Protein AF-A0A8J2HG05-F1 (afdb_monomer)

Nearest PDB structures (foldseek):
  7sp4-assembly1_h  TM=2.781E-01  e=3.893E+00  Lederbergvirus Sf6

Solvent-accessible surface area (backbone atoms only — not comparable to full-atom values): 26947 Å² total; per-residue (Å²): 142,79,75,76,65,61,62,59,55,57,59,57,62,65,61,73,56,54,63,60,55,50,51,54,51,49,50,53,50,50,52,50,51,52,38,70,74,32,74,64,34,55,54,50,51,52,52,55,51,55,64,66,70,71,74,78,82,80,88,76,83,82,82,81,84,86,89,83,84,91,80,93,78,89,79,86,78,91,82,80,91,77,90,79,88,80,80,94,82,78,89,82,87,91,81,91,81,86,80,84,77,85,79,79,86,76,89,75,86,86,76,88,78,90,76,89,77,77,84,75,87,78,85,75,88,74,85,78,74,80,76,77,75,78,77,74,80,76,89,71,78,82,82,81,77,82,86,82,85,80,89,76,92,78,94,76,83,93,84,66,68,73,64,56,61,54,54,54,58,50,54,55,50,51,55,51,52,51,52,52,50,52,54,51,52,53,51,49,53,53,49,55,52,52,52,51,53,50,52,52,53,52,49,53,51,50,52,53,52,49,52,53,48,52,61,71,66,48,92,68,92,62,98,74,77,50,76,68,62,74,72,46,79,74,58,61,70,42,68,44,83,90,77,44,27,27,29,26,29,81,91,39,72,41,55,36,65,63,51,51,51,21,57,72,70,29,90,43,73,54,47,27,49,35,40,47,50,41,71,76,58,33,70,67,50,41,68,59,35,30,81,79,33,66,56,50,87,89,76,68,49,84,56,32,53,49,49,65,61,60,60,52,50,14,55,37,46,34,46,44,49,46,38,42,71,78,64,65,45,63,70,68,65,36,54,60,57,37,69,45,46,64,58,30,46,46,49,43,34,53,59,68,66,47,74,80,77,71,74,70,75,75,70,78,77,70,76,80,77,88,72,80,89,81,89,88,77,90,85,87,81,89,81,80,89,86,89,78,90,81,89,82,86,79,88,82,81,87,82,88,79,90,80,91,80,137

Organism: Cotesia congregata (NCBI:txid51543)

Structure (mmCIF, N/CA/C/O backbone):
data_AF-A0A8J2HG05-F1
#
_entry.id   AF-A0A8J2HG05-F1
#
loop_
_atom_site.group_PDB
_atom_site.id
_atom_site.type_symbol
_atom_site.label_atom_id
_atom_site.label_alt_id
_atom_site.label_comp_id
_atom_site.label_asym_id
_atom_site.label_entity_id
_atom_site.label_seq_id
_atom_site.pdbx_PDB_ins_code
_atom_site.Cartn_x
_atom_site.Cartn_y
_atom_site.Cartn_z
_atom_site.occupancy
_atom_site.B_iso_or_equiv
_atom_site.auth_seq_id
_atom_site.auth_comp_id
_atom_site.auth_asym_id
_atom_site.auth_atom_id
_atom_site.pdbx_PDB_model_num
ATOM 1 N N . MET A 1 1 ? 34.719 -52.451 5.141 1.00 50.25 1 MET A N 1
ATOM 2 C CA . MET A 1 1 ? 33.741 -52.666 6.237 1.00 50.25 1 MET A CA 1
ATOM 3 C C . MET A 1 1 ? 33.839 -51.622 7.372 1.00 50.25 1 MET A C 1
ATOM 5 O O . MET A 1 1 ? 33.727 -51.983 8.534 1.00 50.25 1 MET A O 1
ATOM 9 N N . LYS A 1 2 ? 34.011 -50.315 7.087 1.00 50.97 2 LYS A N 1
ATOM 10 C CA . LYS A 1 2 ? 34.062 -49.255 8.129 1.00 50.97 2 LYS A CA 1
ATOM 11 C C . LYS A 1 2 ? 32.964 -48.176 8.009 1.00 50.97 2 LYS A C 1
ATOM 13 O O . LYS A 1 2 ? 32.917 -47.289 8.848 1.00 50.97 2 LYS A O 1
ATOM 18 N N . SER A 1 3 ? 32.045 -48.258 7.036 1.00 48.53 3 SER A N 1
ATOM 19 C CA . SER A 1 3 ? 31.011 -47.219 6.821 1.00 48.53 3 SER A CA 1
ATOM 20 C C . SER A 1 3 ? 29.621 -47.535 7.395 1.00 48.53 3 SER A C 1
ATOM 22 O O . SER A 1 3 ? 28.729 -46.696 7.316 1.00 48.53 3 SER A O 1
ATOM 24 N N . LEU A 1 4 ? 29.421 -48.701 8.021 1.00 49.22 4 LEU A N 1
ATOM 25 C CA . LEU A 1 4 ? 28.142 -49.050 8.662 1.00 49.22 4 LEU A CA 1
ATOM 26 C C . LEU A 1 4 ? 27.980 -48.454 10.074 1.00 49.22 4 LEU A C 1
ATOM 28 O O . LEU A 1 4 ? 26.868 -48.400 10.586 1.00 49.22 4 LEU A O 1
ATOM 32 N N . ASN A 1 5 ? 29.053 -47.927 10.676 1.00 53.19 5 ASN A N 1
ATOM 33 C CA . ASN A 1 5 ? 29.023 -47.413 12.053 1.00 53.19 5 ASN A CA 1
ATOM 34 C C . ASN A 1 5 ? 28.580 -45.937 12.178 1.00 53.19 5 ASN A C 1
ATOM 36 O O . ASN A 1 5 ? 28.258 -45.483 13.272 1.00 53.19 5 ASN A O 1
ATOM 40 N N . ALA A 1 6 ? 28.518 -45.181 11.073 1.00 51.84 6 ALA A N 1
ATOM 41 C CA . ALA A 1 6 ? 28.095 -43.774 11.097 1.00 51.84 6 ALA A CA 1
ATOM 42 C C . ALA A 1 6 ? 26.562 -43.608 11.098 1.00 51.84 6 ALA A C 1
ATOM 44 O O . ALA A 1 6 ? 26.035 -42.716 11.759 1.00 51.84 6 ALA A O 1
ATOM 45 N N . ARG A 1 7 ? 25.827 -44.511 10.431 1.00 48.97 7 ARG A N 1
ATOM 46 C CA . ARG A 1 7 ? 24.352 -44.489 10.414 1.00 48.97 7 ARG A CA 1
ATOM 47 C C . ARG A 1 7 ? 23.736 -44.830 11.773 1.00 48.97 7 ARG A C 1
ATOM 49 O O . ARG A 1 7 ? 22.695 -44.277 12.109 1.00 48.97 7 ARG A O 1
ATOM 56 N N . SER A 1 8 ? 24.390 -45.680 12.568 1.00 51.81 8 SER A N 1
ATOM 57 C CA . SER A 1 8 ? 23.873 -46.065 13.888 1.00 51.81 8 SER A CA 1
ATOM 58 C C . SER A 1 8 ? 23.964 -44.923 14.908 1.00 51.81 8 SER A C 1
ATOM 60 O O . SER A 1 8 ? 23.037 -44.732 15.689 1.00 51.81 8 SER A O 1
ATOM 62 N N . ARG A 1 9 ? 25.014 -44.088 14.838 1.00 54.22 9 ARG A N 1
ATOM 63 C CA . ARG A 1 9 ? 25.174 -42.931 15.739 1.00 54.22 9 ARG A CA 1
ATOM 64 C C . ARG A 1 9 ? 24.211 -41.782 15.434 1.00 54.22 9 ARG A C 1
ATOM 66 O O . ARG A 1 9 ? 23.803 -41.088 16.357 1.00 54.22 9 ARG A O 1
ATOM 73 N N . PHE A 1 10 ? 23.799 -41.617 14.174 1.00 51.44 10 PHE A N 1
ATOM 74 C CA . PHE A 1 10 ? 22.824 -40.592 13.779 1.00 51.44 10 PHE A CA 1
ATOM 75 C C . PHE A 1 10 ? 21.395 -40.915 14.257 1.00 51.44 10 PHE A C 1
ATOM 77 O O . PHE A 1 10 ? 20.622 -40.019 14.587 1.00 51.44 10 PHE A O 1
ATOM 84 N N . ILE A 1 11 ? 21.043 -42.203 14.363 1.00 53.81 11 ILE A N 1
ATOM 85 C CA . ILE A 1 11 ? 19.736 -42.622 14.895 1.00 53.81 11 ILE A CA 1
ATOM 86 C C . ILE A 1 11 ? 19.675 -42.466 16.426 1.00 53.81 11 ILE A C 1
ATOM 88 O O . ILE A 1 11 ? 18.607 -42.175 16.967 1.00 53.81 11 ILE A O 1
ATOM 92 N N . GLU A 1 12 ? 20.802 -42.576 17.136 1.00 52.28 12 GLU A N 1
ATOM 93 C CA . GLU A 1 12 ? 20.850 -42.326 18.585 1.00 52.28 12 GLU A CA 1
ATOM 94 C C . GLU A 1 12 ? 20.752 -40.841 18.952 1.00 52.28 12 GLU A C 1
ATOM 96 O O . GLU A 1 12 ? 20.133 -40.515 19.964 1.00 52.28 12 GLU A O 1
ATOM 101 N N . THR A 1 13 ? 21.239 -39.922 18.111 1.00 53.62 13 THR A N 1
ATOM 102 C CA . THR A 1 13 ? 21.110 -38.474 18.374 1.00 53.62 13 THR A CA 1
ATOM 103 C C . THR A 1 13 ? 19.667 -37.978 18.222 1.00 53.62 13 THR A C 1
ATOM 105 O O . THR A 1 13 ? 19.241 -37.084 18.948 1.00 53.62 13 THR A O 1
ATOM 108 N N . LEU A 1 14 ? 18.857 -38.622 17.372 1.00 50.34 14 LEU A N 1
ATOM 109 C CA . LEU A 1 14 ? 17.430 -38.305 17.206 1.00 50.34 14 LEU A CA 1
ATOM 110 C C . LEU A 1 14 ? 16.527 -38.838 18.336 1.00 50.34 14 LEU A C 1
ATOM 112 O O . LEU A 1 14 ? 15.345 -38.492 18.391 1.00 50.34 14 LEU A O 1
ATOM 116 N N . ARG A 1 15 ? 17.049 -39.653 19.267 1.00 51.16 15 ARG A N 1
ATOM 117 C CA . ARG A 1 15 ? 16.309 -40.055 20.481 1.00 51.16 15 ARG A CA 1
ATOM 118 C C . ARG A 1 15 ? 16.350 -39.002 21.595 1.00 51.16 15 ARG A C 1
ATOM 120 O O . ARG A 1 15 ? 15.537 -39.092 22.511 1.00 51.16 15 ARG A O 1
ATOM 127 N N . GLY A 1 16 ? 17.224 -37.996 21.506 1.00 50.44 16 GLY A N 1
ATOM 128 C CA . GLY A 1 16 ? 17.340 -36.924 22.504 1.00 50.44 16 GLY A CA 1
ATOM 129 C C . GLY A 1 16 ? 16.162 -35.941 22.536 1.00 50.44 16 GLY A C 1
ATOM 130 O O . GLY A 1 16 ? 15.918 -35.322 23.565 1.00 50.44 16 GLY A O 1
ATOM 131 N N . ASP A 1 17 ? 15.372 -35.861 21.460 1.00 53.22 17 ASP A N 1
ATOM 132 C CA . ASP A 1 17 ? 14.309 -34.852 21.279 1.00 53.22 17 ASP A CA 1
ATOM 133 C C . ASP A 1 17 ? 12.892 -35.327 21.676 1.00 53.22 17 ASP A C 1
ATOM 135 O O . ASP A 1 17 ? 11.854 -34.741 21.340 1.00 53.22 17 ASP A O 1
ATOM 139 N N . LEU A 1 18 ? 12.827 -36.419 22.443 1.00 55.72 18 LEU A N 1
ATOM 140 C CA . LEU A 1 18 ? 11.597 -36.929 23.054 1.00 55.72 18 LEU A CA 1
ATOM 141 C C . LEU A 1 18 ? 10.839 -35.916 23.946 1.00 55.72 18 LEU A C 1
ATOM 143 O O . LEU A 1 18 ? 9.604 -36.013 23.975 1.00 55.72 18 LEU A O 1
ATOM 147 N N . PRO A 1 19 ? 11.479 -34.957 24.655 1.00 68.56 19 PRO A N 1
ATOM 148 C CA . PRO A 1 19 ? 10.756 -33.996 25.487 1.00 68.56 19 PRO A CA 1
ATOM 149 C C . PRO A 1 19 ? 9.859 -33.078 24.656 1.00 68.56 19 PRO A C 1
ATOM 151 O O . PRO A 1 19 ? 8.671 -32.960 24.953 1.00 68.56 19 PRO A O 1
ATOM 154 N N . LEU A 1 20 ? 10.382 -32.505 23.567 1.00 62.34 20 LEU A N 1
ATOM 155 C CA . LEU A 1 20 ? 9.640 -31.567 22.724 1.00 62.34 20 LEU A CA 1
ATOM 156 C C . LEU A 1 20 ? 8.490 -32.255 21.993 1.00 62.34 20 LEU A C 1
ATOM 158 O O . LEU A 1 20 ? 7.371 -31.748 22.007 1.00 62.34 20 LEU A O 1
ATOM 162 N N . ARG A 1 21 ? 8.699 -33.467 21.456 1.00 68.38 21 ARG A N 1
ATOM 163 C CA . ARG A 1 21 ? 7.596 -34.248 20.868 1.00 68.38 21 ARG A CA 1
ATOM 164 C C . ARG A 1 21 ? 6.508 -34.576 21.888 1.00 68.38 21 ARG A C 1
ATOM 166 O O . ARG A 1 21 ? 5.332 -34.483 21.546 1.00 68.38 21 ARG A O 1
ATOM 173 N N . ARG A 1 22 ? 6.860 -34.930 23.133 1.00 71.75 22 ARG A N 1
ATOM 174 C CA . ARG A 1 22 ? 5.867 -35.171 24.198 1.00 71.75 22 ARG A CA 1
ATOM 175 C C . ARG A 1 22 ? 5.126 -33.901 24.596 1.00 71.75 22 ARG A C 1
ATOM 177 O O . ARG A 1 22 ? 3.917 -33.978 24.797 1.00 71.75 22 ARG A O 1
ATOM 184 N N . ILE A 1 23 ? 5.814 -32.764 24.689 1.00 73.19 23 ILE A N 1
ATOM 185 C CA . ILE A 1 23 ? 5.193 -31.466 24.981 1.00 73.19 23 ILE A CA 1
ATOM 186 C C . ILE A 1 23 ? 4.210 -31.107 23.864 1.00 73.19 23 ILE A C 1
ATOM 188 O O . ILE A 1 23 ? 3.056 -30.812 24.151 1.00 73.19 23 ILE A O 1
ATOM 192 N N . LEU A 1 24 ? 4.610 -31.257 22.600 1.00 72.25 24 LEU A N 1
ATOM 193 C CA . LEU A 1 24 ? 3.786 -30.936 21.432 1.00 72.25 24 LEU A CA 1
ATOM 194 C C . LEU A 1 24 ? 2.584 -31.887 21.276 1.00 72.25 24 LEU A C 1
ATOM 196 O O . LEU A 1 24 ? 1.492 -31.472 20.894 1.00 72.25 24 LEU A O 1
ATOM 200 N N . LEU A 1 25 ? 2.743 -33.168 21.630 1.00 78.00 25 LEU A N 1
ATOM 201 C CA . LEU A 1 25 ? 1.631 -34.121 21.714 1.00 78.00 25 LEU A CA 1
ATOM 202 C C . LEU A 1 25 ? 0.674 -33.786 22.865 1.00 78.00 25 LEU A C 1
ATOM 204 O O . LEU A 1 25 ? -0.539 -33.846 22.667 1.00 78.00 25 LEU A O 1
ATOM 208 N N . ARG A 1 26 ? 1.186 -33.402 24.042 1.00 79.44 26 ARG A N 1
ATOM 209 C CA . ARG A 1 26 ? 0.356 -32.997 25.188 1.00 79.44 26 ARG A CA 1
ATOM 210 C C . ARG A 1 26 ? -0.424 -31.720 24.895 1.00 79.44 26 ARG A C 1
ATOM 212 O O . ARG A 1 26 ? -1.632 -31.717 25.104 1.00 79.44 26 ARG A O 1
ATOM 219 N N . THR A 1 27 ? 0.212 -30.689 24.341 1.00 79.44 27 THR A N 1
ATOM 220 C CA . THR A 1 27 ? -0.476 -29.444 23.965 1.00 79.44 27 THR A CA 1
ATOM 221 C C . THR A 1 27 ? -1.529 -29.701 22.893 1.00 79.44 27 THR A C 1
ATOM 223 O O . THR A 1 27 ? -2.655 -29.232 23.019 1.00 79.44 27 THR A O 1
ATOM 226 N N . LYS A 1 28 ? -1.239 -30.542 21.892 1.00 81.81 28 LYS A N 1
ATOM 227 C CA . LYS A 1 28 ? -2.219 -30.924 20.862 1.00 81.81 28 LYS A CA 1
ATOM 228 C C . LYS A 1 28 ? -3.413 -31.700 21.429 1.00 81.81 28 LYS A C 1
ATOM 230 O O . LYS A 1 28 ? -4.531 -31.518 20.947 1.00 81.81 28 LYS A O 1
ATOM 235 N N . ILE A 1 29 ? -3.202 -32.563 22.427 1.00 85.94 29 ILE A N 1
ATOM 236 C CA . ILE A 1 29 ? -4.284 -33.283 23.118 1.00 85.94 29 ILE A CA 1
ATOM 237 C C . ILE A 1 29 ? -5.129 -32.313 23.947 1.00 85.94 29 ILE A C 1
ATOM 239 O O . ILE A 1 29 ? -6.356 -32.380 23.880 1.00 85.94 29 ILE A O 1
ATOM 243 N N . GLU A 1 30 ? -4.501 -31.396 24.678 1.00 79.00 30 GLU A N 1
ATOM 244 C CA . GLU A 1 30 ? -5.212 -30.472 25.562 1.00 79.00 30 GLU A CA 1
ATOM 245 C C . GLU A 1 30 ? -6.001 -29.424 24.767 1.00 79.00 30 GLU A C 1
ATOM 247 O O . GLU A 1 30 ? -7.184 -29.224 25.025 1.00 79.00 30 GLU A O 1
ATOM 252 N N . VAL A 1 31 ? -5.423 -28.880 23.690 1.00 74.75 31 VAL A N 1
ATOM 253 C CA . VAL A 1 31 ? -6.135 -28.008 22.741 1.00 74.75 31 VAL A CA 1
ATOM 254 C C . VAL A 1 31 ? -7.318 -28.742 22.105 1.00 74.75 31 VAL A C 1
ATOM 256 O O . VAL A 1 31 ? -8.409 -28.183 22.010 1.00 74.75 31 VAL A O 1
ATOM 259 N N . LYS A 1 32 ? -7.161 -30.023 21.733 1.00 77.56 32 LYS A N 1
ATOM 260 C CA . LYS A 1 32 ? -8.282 -30.836 21.233 1.00 77.56 32 LYS A CA 1
ATOM 261 C C . LYS A 1 32 ? -9.376 -31.048 22.280 1.00 77.56 32 LYS A C 1
ATOM 263 O O . LYS A 1 32 ? -10.543 -31.052 21.902 1.00 77.56 32 LYS A O 1
ATOM 268 N N . LYS A 1 33 ? -9.040 -31.234 23.561 1.00 81.50 33 LYS A N 1
ATOM 269 C CA . LYS A 1 33 ? -10.037 -31.353 24.640 1.00 81.50 33 LYS A CA 1
ATOM 270 C C . LYS A 1 33 ? -10.783 -30.041 24.861 1.00 81.50 33 LYS A C 1
ATOM 272 O O . LYS A 1 33 ? -12.009 -30.059 24.919 1.00 81.50 33 LYS A O 1
ATOM 277 N N . VAL A 1 34 ? -10.064 -28.919 24.918 1.00 73.31 34 VAL A N 1
ATOM 278 C CA . VAL A 1 34 ? -10.656 -27.583 25.086 1.00 73.31 34 VAL A CA 1
ATOM 279 C C . VAL A 1 34 ? -11.582 -27.260 23.914 1.00 73.31 34 VAL A C 1
ATOM 281 O O . VAL A 1 34 ? -12.729 -26.881 24.130 1.00 73.31 34 VAL A O 1
ATOM 284 N N . LEU A 1 35 ? -11.153 -27.520 22.676 1.00 68.12 35 LEU A N 1
ATOM 285 C CA . LEU A 1 35 ? -11.999 -27.351 21.490 1.00 68.12 35 LEU A CA 1
ATOM 286 C C . LEU A 1 35 ? -13.202 -28.300 21.473 1.00 68.12 35 LEU A C 1
ATOM 288 O O . LEU A 1 35 ? -14.251 -27.934 20.962 1.00 68.12 35 LEU A O 1
ATOM 292 N N . LYS A 1 36 ? -13.087 -29.518 22.013 1.00 78.81 36 LYS A N 1
ATOM 293 C CA . LYS A 1 36 ? -14.206 -30.473 22.033 1.00 78.81 36 LYS A CA 1
ATOM 294 C C . LYS A 1 36 ? -15.293 -30.090 23.044 1.00 78.81 36 LYS A C 1
ATOM 296 O O . LYS A 1 36 ? -16.444 -30.446 22.820 1.00 78.81 36 LYS A O 1
ATOM 301 N N . ASN A 1 37 ? -14.933 -29.365 24.103 1.00 73.69 37 ASN A N 1
ATOM 302 C CA . ASN A 1 37 ? -15.852 -28.969 25.175 1.00 73.69 37 ASN A CA 1
ATOM 303 C C . ASN A 1 37 ? -16.299 -27.498 25.084 1.00 73.69 37 ASN A C 1
ATOM 305 O O . ASN A 1 37 ? -17.198 -27.082 25.808 1.00 73.69 37 ASN A O 1
ATOM 309 N N . SER A 1 38 ? -15.668 -26.706 24.219 1.00 78.06 38 SER A N 1
ATOM 310 C CA . SER A 1 38 ? -15.991 -25.298 24.013 1.00 78.06 38 SER A CA 1
ATOM 311 C C . SER A 1 38 ? -17.103 -25.133 22.976 1.00 78.06 38 SER A C 1
ATOM 313 O O . SER A 1 38 ? -17.042 -25.699 21.882 1.00 78.06 38 SER A O 1
ATOM 315 N N . THR A 1 39 ? -18.079 -24.272 23.272 1.00 79.69 39 THR A N 1
ATOM 316 C CA . THR A 1 39 ? -19.086 -23.800 22.303 1.00 79.69 39 THR A C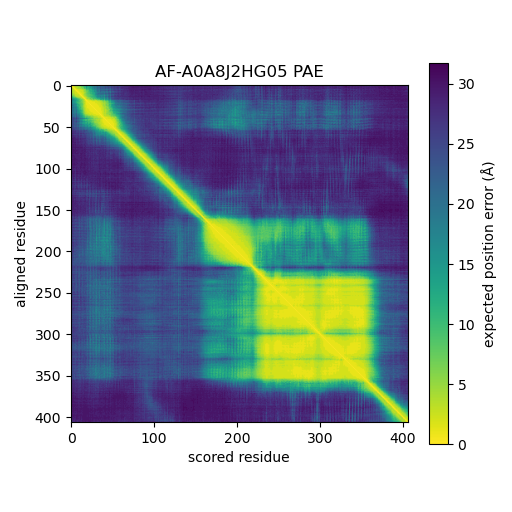A 1
ATOM 317 C C . THR A 1 39 ? -18.440 -23.149 21.072 1.00 79.69 39 THR A C 1
ATOM 319 O O . THR A 1 39 ? -19.019 -23.161 19.985 1.00 79.69 39 THR A O 1
ATOM 322 N N . LEU A 1 40 ? -17.206 -22.645 21.207 1.00 70.50 40 LEU A N 1
ATOM 323 C CA . LEU A 1 40 ? -16.382 -22.137 20.110 1.00 70.50 40 LEU A CA 1
ATOM 324 C C . LEU A 1 40 ? -15.980 -23.254 19.133 1.00 70.50 40 LEU A C 1
ATOM 326 O O . LEU A 1 40 ? -15.976 -23.038 17.926 1.00 70.50 40 LEU A O 1
ATOM 330 N N . GLY A 1 41 ? -15.696 -24.462 19.627 1.00 74.31 41 GLY A N 1
ATOM 331 C CA .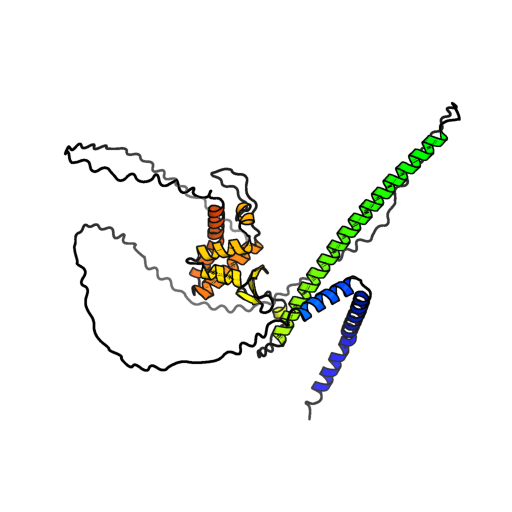 GLY A 1 41 ? -15.324 -25.597 18.782 1.00 74.31 41 GLY A CA 1
ATOM 332 C C . GLY A 1 41 ? -16.483 -26.136 17.946 1.00 74.31 41 GLY A C 1
ATOM 333 O O . GLY A 1 41 ? -16.270 -26.566 16.811 1.00 74.31 41 GLY A O 1
ATOM 334 N N . GLU A 1 42 ? -17.719 -26.055 18.448 1.00 76.56 42 GLU A N 1
ATOM 335 C CA . GLU A 1 42 ? -18.910 -26.346 17.639 1.00 76.56 42 GLU A CA 1
ATOM 336 C C . GLU A 1 42 ? -19.150 -25.288 16.559 1.00 76.56 42 GLU A C 1
ATOM 338 O O . GLU A 1 42 ? -19.465 -25.639 15.419 1.00 76.56 42 GLU A O 1
ATOM 343 N N . LYS A 1 43 ? -18.940 -24.001 16.876 1.00 75.62 43 LYS A N 1
ATOM 344 C CA . LYS A 1 43 ? -19.001 -22.913 15.885 1.00 75.62 43 LYS A CA 1
ATOM 345 C C . LYS A 1 43 ? -17.937 -23.086 14.797 1.00 75.62 43 LYS A C 1
ATOM 347 O O . LYS A 1 43 ? -18.258 -22.971 13.617 1.00 75.62 43 LYS A O 1
ATOM 352 N N . PHE A 1 44 ? -16.712 -23.451 15.178 1.00 71.94 44 PHE A N 1
ATOM 353 C CA . PHE A 1 44 ? -15.607 -23.685 14.246 1.00 71.94 44 PHE A CA 1
ATOM 354 C C . PHE A 1 44 ? -15.854 -24.910 13.351 1.00 71.94 44 PHE A C 1
ATOM 356 O O . PHE A 1 44 ? -15.633 -24.852 12.145 1.00 71.94 44 PHE A O 1
ATOM 363 N N . LYS A 1 45 ? -16.401 -26.007 13.902 1.00 76.00 45 LYS A N 1
ATOM 364 C CA . LYS A 1 45 ? -16.828 -27.175 13.108 1.00 76.00 45 LYS A CA 1
ATOM 365 C C . LYS A 1 45 ? -17.957 -26.848 12.131 1.00 76.00 45 LYS A C 1
ATOM 367 O O . LYS A 1 45 ? -17.927 -27.348 11.012 1.00 76.00 45 LYS A O 1
ATOM 372 N N . LYS A 1 46 ? -18.937 -26.027 12.531 1.00 81.38 46 LYS A N 1
ATOM 373 C CA . LYS A 1 46 ? -20.005 -25.568 11.625 1.00 81.38 46 LYS A CA 1
ATOM 374 C C . LYS A 1 46 ? -19.454 -24.708 10.486 1.00 81.38 46 LYS A C 1
ATOM 376 O O . LYS A 1 46 ? -19.868 -24.912 9.353 1.00 81.38 46 LYS A O 1
ATOM 381 N N . GLN A 1 47 ? -18.500 -23.812 10.758 1.00 74.12 47 GLN A N 1
ATOM 382 C CA . GLN A 1 47 ? -17.838 -23.030 9.705 1.00 74.12 47 GLN A CA 1
ATOM 383 C C . GLN A 1 47 ? -17.012 -23.902 8.750 1.00 74.12 47 GLN A C 1
ATOM 385 O O . GLN A 1 47 ? -17.121 -23.734 7.542 1.00 74.12 47 GLN A O 1
ATOM 390 N N . LEU A 1 48 ? -16.248 -24.872 9.266 1.00 72.31 48 LEU A N 1
ATOM 391 C CA . LEU A 1 48 ? -15.500 -25.822 8.431 1.00 72.31 48 LEU A CA 1
ATOM 392 C C . LEU A 1 48 ? -16.416 -26.674 7.546 1.00 72.31 48 LEU A C 1
ATOM 394 O O . LEU A 1 48 ? -16.094 -26.907 6.389 1.00 72.31 48 LEU A O 1
ATOM 398 N N . LYS A 1 49 ? -17.573 -27.100 8.064 1.00 80.88 49 LYS A N 1
ATOM 399 C CA . LYS A 1 49 ? -18.545 -27.884 7.294 1.00 80.88 49 LYS A CA 1
ATOM 400 C C . LYS A 1 49 ? -19.227 -27.063 6.188 1.00 80.88 49 LYS A C 1
ATOM 402 O O . LYS A 1 49 ? -19.456 -27.586 5.108 1.00 80.88 49 LYS A O 1
ATOM 407 N N . LEU A 1 50 ? -19.475 -25.772 6.427 1.00 77.38 50 LEU A N 1
ATOM 408 C CA . LEU A 1 50 ? -19.994 -24.843 5.411 1.00 77.38 50 LEU A CA 1
ATOM 409 C C . LEU A 1 50 ? -18.994 -24.568 4.276 1.00 77.38 50 LEU A C 1
ATOM 411 O O . LEU A 1 50 ? -19.418 -24.281 3.162 1.00 77.38 50 LEU A O 1
ATOM 415 N N . LEU A 1 51 ? -17.687 -24.658 4.542 1.00 71.44 51 LEU A N 1
ATOM 416 C CA . LEU A 1 51 ? -16.651 -24.519 3.511 1.00 71.44 51 LEU A CA 1
ATOM 417 C C . LEU A 1 51 ? -16.529 -25.769 2.623 1.00 71.44 51 LEU A C 1
ATOM 419 O O . LEU A 1 51 ? -16.187 -25.636 1.454 1.00 71.44 51 LEU A O 1
ATOM 423 N N . ASP A 1 52 ? -16.835 -26.954 3.156 1.00 70.56 52 ASP A N 1
ATOM 424 C CA . ASP A 1 52 ? -16.750 -28.227 2.421 1.00 70.56 52 ASP A CA 1
ATOM 425 C C . ASP A 1 52 ? -17.998 -28.480 1.546 1.00 70.56 52 ASP A C 1
ATOM 427 O O . ASP A 1 52 ? -17.901 -29.017 0.447 1.00 70.56 52 ASP A O 1
ATOM 431 N N . GLU A 1 53 ? -19.181 -28.040 1.995 1.00 72.19 53 GLU A N 1
ATOM 432 C CA . GLU A 1 53 ? -20.453 -28.233 1.271 1.00 72.19 53 GLU A CA 1
ATOM 433 C C . GLU A 1 53 ? -20.724 -27.154 0.199 1.00 72.19 53 GLU A C 1
ATOM 435 O O . GLU A 1 53 ? -21.638 -27.301 -0.605 1.00 72.19 53 GLU A O 1
ATOM 440 N N . GLY A 1 54 ? -19.915 -26.088 0.133 1.00 53.59 54 GLY A N 1
ATOM 441 C CA . GLY A 1 54 ? -20.048 -25.009 -0.858 1.00 53.59 54 GLY A CA 1
ATOM 442 C C . GLY A 1 54 ? -19.316 -25.236 -2.188 1.00 53.59 54 GLY A C 1
ATOM 443 O O . GLY A 1 54 ? -19.306 -24.334 -3.022 1.00 53.59 54 GLY A O 1
ATOM 444 N N . SER A 1 55 ? -18.680 -26.397 -2.392 1.00 51.00 55 SER A N 1
ATOM 445 C CA . SER A 1 55 ? -17.837 -26.670 -3.571 1.00 51.00 55 SER A CA 1
ATOM 446 C C . SER A 1 55 ? -18.409 -27.717 -4.543 1.00 51.00 55 SER A C 1
ATOM 448 O O . SER A 1 55 ? -17.668 -28.233 -5.382 1.00 51.00 55 SER A O 1
ATOM 450 N N . SER A 1 56 ? -19.704 -28.043 -4.470 1.00 53.38 56 SER A N 1
ATOM 451 C CA . SER A 1 56 ? -20.327 -29.001 -5.394 1.00 53.38 56 SER A CA 1
ATOM 452 C C . SER A 1 56 ? -21.601 -28.458 -6.038 1.00 53.38 56 SER A C 1
ATOM 454 O O . SER A 1 56 ? -22.674 -29.001 -5.823 1.00 53.38 56 SER A O 1
ATOM 456 N N . ASP A 1 57 ? -21.492 -27.414 -6.855 1.00 45.44 57 ASP A N 1
ATOM 457 C CA . ASP A 1 57 ? -22.554 -27.072 -7.804 1.00 45.44 57 ASP A CA 1
ATOM 458 C C . ASP A 1 57 ? -21.939 -26.575 -9.114 1.00 45.44 57 ASP A C 1
ATOM 460 O O . ASP A 1 57 ? -21.222 -25.574 -9.138 1.00 45.44 57 ASP A O 1
ATOM 464 N N . GLY A 1 58 ? -22.232 -27.283 -10.211 1.00 48.34 58 GLY A N 1
ATOM 465 C CA . GLY A 1 58 ? -22.097 -26.727 -11.558 1.00 48.34 58 GLY A CA 1
ATOM 466 C C . GLY A 1 58 ? -21.329 -27.534 -12.605 1.00 48.34 58 GLY A C 1
ATOM 467 O O . GLY A 1 58 ? -20.691 -26.915 -13.451 1.00 48.34 58 GLY A O 1
ATOM 468 N N . ASN A 1 59 ? -21.403 -28.871 -12.624 1.00 41.75 59 ASN A N 1
ATOM 469 C CA . ASN A 1 59 ? -21.156 -29.595 -13.878 1.00 41.75 59 ASN A CA 1
ATOM 470 C C . ASN A 1 59 ? -22.463 -29.587 -14.688 1.00 41.75 59 ASN A C 1
ATOM 472 O O . ASN A 1 59 ? -23.324 -30.445 -14.513 1.00 41.75 59 ASN A O 1
ATOM 476 N N . LEU A 1 60 ? -22.648 -28.534 -15.485 1.00 48.16 60 LEU A N 1
ATOM 477 C CA . LEU A 1 60 ? -23.706 -28.450 -16.487 1.00 48.16 60 LEU A CA 1
ATOM 478 C C . LEU A 1 60 ? -23.256 -29.254 -17.707 1.00 48.16 60 LEU A C 1
ATOM 480 O O . LEU A 1 60 ? -22.489 -28.765 -18.537 1.00 48.16 60 LEU A O 1
ATOM 484 N N . ASP A 1 61 ? -23.749 -30.486 -17.791 1.00 44.22 61 ASP A N 1
ATOM 485 C CA . ASP A 1 61 ? -23.796 -31.249 -19.032 1.00 44.22 61 ASP A CA 1
ATOM 486 C C . ASP A 1 61 ? -24.637 -30.467 -20.052 1.00 44.22 61 ASP A C 1
ATOM 488 O O . ASP A 1 61 ? -25.862 -30.375 -19.946 1.00 44.22 61 ASP A O 1
ATOM 492 N N . VAL A 1 62 ? -23.964 -29.862 -21.031 1.00 51.72 62 VAL A N 1
ATOM 493 C CA . VAL A 1 62 ? -24.596 -29.329 -22.240 1.00 51.72 62 VAL A CA 1
ATOM 494 C C . VAL A 1 62 ? -24.418 -30.376 -23.331 1.00 51.72 62 VAL A C 1
ATOM 496 O O . VAL A 1 62 ? -23.406 -30.413 -24.028 1.00 51.72 62 VAL A O 1
ATOM 499 N N . ASP A 1 63 ? -25.419 -31.242 -23.429 1.00 46.22 63 ASP A N 1
ATOM 500 C CA . ASP A 1 63 ? -25.659 -32.126 -24.563 1.00 46.22 63 ASP A CA 1
ATOM 501 C C . ASP A 1 63 ? -26.573 -31.385 -25.557 1.00 46.22 63 ASP A C 1
ATOM 503 O O . ASP A 1 63 ? -27.560 -30.767 -25.144 1.00 46.22 63 ASP A O 1
ATOM 507 N N . GLY A 1 64 ? -26.239 -31.374 -26.852 1.00 40.53 64 GLY A N 1
ATOM 508 C CA . GLY A 1 64 ? -27.039 -30.618 -27.826 1.00 40.53 64 GLY A CA 1
ATOM 509 C C . GLY A 1 64 ? -26.414 -30.324 -29.192 1.00 40.53 64 GLY A C 1
ATOM 510 O O . GLY A 1 64 ? -26.148 -29.172 -29.512 1.00 40.53 64 GLY A O 1
ATOM 511 N N . THR A 1 65 ? -26.202 -31.383 -29.974 1.00 39.78 65 THR A N 1
ATOM 512 C CA . THR A 1 65 ? -26.609 -31.519 -31.393 1.00 39.78 65 THR A CA 1
ATOM 513 C C . THR A 1 65 ? -26.396 -30.390 -32.432 1.00 39.78 65 THR A C 1
ATOM 515 O O . THR A 1 65 ? -27.058 -29.361 -32.453 1.00 39.78 65 THR A O 1
ATOM 518 N N . GLU A 1 66 ? -25.621 -30.788 -33.451 1.00 35.41 66 GLU A N 1
ATOM 519 C CA . GLU A 1 66 ? -25.928 -30.742 -34.896 1.00 35.41 66 GLU A CA 1
ATOM 520 C C . GLU A 1 66 ? -25.709 -29.489 -35.776 1.00 35.41 66 GLU A C 1
ATOM 522 O O . GLU A 1 66 ? -26.327 -28.439 -35.655 1.00 35.41 66 GLU A O 1
ATOM 527 N N . SER A 1 67 ? -24.958 -29.782 -36.850 1.00 37.09 67 SER A N 1
ATOM 528 C CA . SER A 1 67 ? -25.150 -29.345 -38.238 1.00 37.09 67 SER A CA 1
ATOM 529 C C . SER A 1 67 ? -24.710 -27.928 -38.629 1.00 37.09 67 SER A C 1
ATOM 531 O O . SER A 1 67 ? -25.403 -26.945 -38.392 1.00 37.09 67 SER A O 1
ATOM 533 N N . SER A 1 68 ? -23.666 -27.840 -39.468 1.00 38.66 68 SER A N 1
ATOM 534 C CA . SER A 1 68 ? -23.816 -27.583 -40.921 1.00 38.66 68 SER A CA 1
ATOM 535 C C . SER A 1 68 ? -22.538 -27.031 -41.580 1.00 38.66 68 SER A C 1
ATOM 537 O O . SER A 1 68 ? -22.047 -25.972 -41.220 1.00 38.66 68 SER A O 1
ATOM 539 N N . LYS A 1 69 ? -22.152 -27.692 -42.679 1.00 39.16 69 LYS A N 1
ATOM 540 C CA . LYS A 1 69 ? -21.689 -27.129 -43.967 1.00 39.16 69 LYS A CA 1
ATOM 541 C C . LYS A 1 69 ? -20.308 -26.460 -44.111 1.00 39.16 69 LYS A C 1
ATOM 543 O O . LYS A 1 69 ? -20.070 -25.300 -43.808 1.00 39.16 69 LYS A O 1
ATOM 548 N N . ALA A 1 70 ? -19.485 -27.242 -44.807 1.00 39.41 70 ALA A N 1
ATOM 549 C CA . ALA A 1 70 ? -18.477 -26.918 -45.812 1.00 39.41 70 ALA A CA 1
ATOM 550 C C . ALA A 1 70 ? -18.609 -25.602 -46.616 1.00 39.41 70 ALA A C 1
ATOM 552 O O . ALA A 1 70 ? -19.640 -25.338 -47.229 1.00 39.41 70 ALA A O 1
ATOM 553 N N . SER A 1 71 ? -17.464 -24.922 -46.750 1.00 39.31 71 SER A N 1
ATOM 554 C CA . SER A 1 71 ? -16.926 -24.210 -47.934 1.00 39.31 71 SER A CA 1
ATOM 555 C C . SER A 1 71 ? -15.532 -23.709 -47.510 1.00 39.31 71 SER A C 1
ATOM 557 O O . SER A 1 71 ? -15.453 -22.960 -46.545 1.00 39.31 71 SER A O 1
ATOM 559 N N . LYS A 1 72 ? -14.360 -24.164 -47.970 1.00 41.34 72 LYS A N 1
ATOM 560 C CA . LYS A 1 72 ? -13.788 -24.374 -49.312 1.00 41.34 72 LYS A CA 1
ATOM 561 C C . LYS A 1 72 ? -13.970 -23.188 -50.258 1.00 41.34 72 LYS A C 1
ATOM 563 O O . LYS A 1 72 ? -14.851 -23.232 -51.103 1.00 41.34 72 LYS A O 1
ATOM 568 N N . THR A 1 73 ? -13.075 -22.207 -50.147 1.00 41.06 73 THR A N 1
ATOM 569 C CA . THR A 1 73 ? -12.577 -21.413 -51.281 1.00 41.06 73 THR A CA 1
ATOM 570 C C . THR A 1 73 ? -11.163 -20.920 -50.991 1.00 41.06 73 THR A C 1
ATOM 572 O O . THR A 1 73 ? -10.932 -20.176 -50.038 1.00 41.06 73 THR A O 1
ATOM 575 N N . ASP A 1 74 ? -10.251 -21.369 -51.843 1.00 38.31 74 ASP A N 1
ATOM 576 C CA . ASP A 1 74 ? -8.940 -20.801 -52.125 1.00 38.31 74 ASP A CA 1
ATOM 577 C C . ASP A 1 74 ? -9.038 -19.326 -52.554 1.00 38.31 74 ASP A C 1
ATOM 579 O O . ASP A 1 74 ? -10.019 -18.948 -53.195 1.00 38.31 74 ASP A O 1
ATOM 583 N N . ALA A 1 75 ? -8.008 -18.528 -52.244 1.00 39.00 75 ALA A N 1
ATOM 584 C CA . ALA A 1 75 ? -7.325 -17.616 -53.178 1.00 39.00 75 ALA A CA 1
ATOM 585 C C . ALA A 1 75 ? -6.506 -16.553 -52.420 1.00 39.00 75 ALA A C 1
ATOM 587 O O . ALA A 1 75 ? -7.044 -15.591 -51.874 1.00 39.00 75 ALA A O 1
ATOM 588 N N . GLU A 1 76 ? -5.178 -16.693 -52.473 1.00 43.47 76 GLU A N 1
ATOM 589 C CA . GLU A 1 76 ? -4.282 -15.533 -52.531 1.00 43.47 76 GLU A CA 1
ATOM 590 C C . GLU A 1 76 ? -4.654 -14.644 -53.734 1.00 43.47 76 GLU A C 1
ATOM 592 O O . GLU A 1 76 ? -5.126 -15.142 -54.761 1.00 43.47 76 GLU A O 1
ATOM 597 N N . PRO A 1 77 ? -4.356 -13.336 -53.667 1.00 53.34 77 PRO A N 1
ATOM 598 C CA . PRO A 1 77 ? -3.205 -12.911 -54.457 1.00 53.34 77 PRO A CA 1
ATOM 599 C C . PRO A 1 77 ? -2.329 -11.852 -53.777 1.00 53.34 77 PRO A C 1
ATOM 601 O O . PRO A 1 77 ? -2.780 -10.841 -53.240 1.00 53.34 77 PRO A O 1
ATOM 604 N N . SER A 1 78 ? -1.026 -12.045 -53.953 1.00 43.34 78 SER A N 1
ATOM 605 C CA . SER A 1 78 ? -0.025 -10.986 -54.028 1.00 43.34 78 SER A CA 1
ATOM 606 C C . SER A 1 78 ? -0.462 -9.842 -54.961 1.00 43.34 78 SER A C 1
ATOM 608 O O . SER A 1 78 ? -0.918 -10.135 -56.068 1.00 43.34 78 SER A O 1
ATOM 610 N N . ARG A 1 79 ? -0.200 -8.575 -54.594 1.00 35.62 79 ARG A N 1
ATOM 611 C CA . ARG A 1 79 ? 0.630 -7.620 -55.375 1.00 35.62 79 ARG A CA 1
ATOM 612 C C . ARG A 1 79 ? 0.503 -6.146 -54.932 1.00 35.62 79 ARG A C 1
ATOM 614 O O . ARG A 1 79 ? -0.580 -5.595 -54.798 1.00 35.62 79 ARG A O 1
ATOM 621 N N . THR A 1 80 ? 1.687 -5.529 -54.848 1.00 36.00 80 THR A N 1
ATOM 622 C CA . THR A 1 80 ? 2.073 -4.175 -55.312 1.00 36.00 80 THR A CA 1
ATOM 623 C C . THR A 1 80 ? 1.508 -2.908 -54.655 1.00 36.00 80 THR A C 1
ATOM 625 O O . THR A 1 80 ? 0.408 -2.456 -54.938 1.00 36.00 80 THR A O 1
ATOM 628 N N . SER A 1 81 ? 2.398 -2.251 -53.903 1.00 44.38 81 SER A N 1
ATOM 629 C CA . SER A 1 81 ? 2.924 -0.893 -54.146 1.00 44.38 81 SER A CA 1
ATOM 630 C C . SER A 1 81 ? 2.076 0.129 -54.929 1.00 44.38 81 SER A C 1
ATOM 632 O O . SER A 1 81 ? 2.010 0.086 -56.156 1.00 44.38 81 SER A O 1
ATOM 634 N N . SER A 1 82 ? 1.665 1.193 -54.234 1.00 43.28 82 SER A N 1
ATOM 635 C CA . SER A 1 82 ? 1.536 2.552 -54.788 1.00 43.28 82 SER A CA 1
ATOM 636 C C . SER A 1 82 ? 1.648 3.567 -53.642 1.00 43.28 82 SER A C 1
ATOM 638 O O . SER A 1 82 ? 0.820 3.592 -52.740 1.00 43.28 82 SER A O 1
ATOM 640 N N . ASN A 1 83 ? 2.772 4.275 -53.522 1.00 38.22 83 ASN A N 1
ATOM 641 C CA . ASN A 1 83 ? 2.916 5.664 -53.969 1.00 38.22 83 ASN A CA 1
ATOM 642 C C . ASN A 1 83 ? 1.751 6.585 -53.569 1.00 38.22 83 ASN A C 1
ATOM 644 O O . ASN A 1 83 ? 0.784 6.733 -54.310 1.00 38.22 83 ASN A O 1
ATOM 648 N N . LEU A 1 84 ? 1.925 7.322 -52.469 1.00 39.09 84 LEU A N 1
ATOM 649 C CA . LEU A 1 84 ? 1.256 8.606 -52.279 1.00 39.09 84 LEU A CA 1
ATOM 650 C C . LEU A 1 84 ? 2.268 9.652 -51.815 1.00 39.09 84 LEU A C 1
ATOM 652 O O . LEU A 1 84 ? 2.605 9.797 -50.643 1.00 39.09 84 LEU A O 1
ATOM 656 N N . LYS A 1 85 ? 2.754 10.375 -52.827 1.00 44.00 85 LYS A N 1
ATOM 657 C CA . LYS A 1 85 ? 3.396 11.681 -52.742 1.00 44.00 85 LYS A CA 1
ATOM 658 C C . LYS A 1 85 ? 2.507 12.616 -51.917 1.00 44.00 85 LYS A C 1
ATOM 660 O O . LYS A 1 85 ? 1.348 12.824 -52.274 1.00 44.00 85 LYS A O 1
ATOM 665 N N . ARG A 1 86 ? 3.056 13.258 -50.886 1.00 41.50 86 ARG A N 1
ATOM 666 C CA . ARG A 1 86 ? 2.472 14.486 -50.335 1.00 41.50 86 ARG A CA 1
ATOM 667 C C . ARG A 1 86 ? 3.559 15.551 -50.191 1.00 41.50 86 ARG A C 1
ATOM 669 O O . ARG A 1 86 ? 4.343 15.556 -49.254 1.00 41.50 86 ARG A O 1
ATOM 676 N N . SER A 1 87 ? 3.615 16.357 -51.250 1.00 46.88 87 SER A N 1
ATOM 677 C CA . SER A 1 87 ? 3.937 17.787 -51.324 1.00 46.88 87 SER A CA 1
ATOM 678 C C . SER A 1 87 ? 4.880 18.391 -50.277 1.00 46.88 87 SER A C 1
ATOM 680 O O . SER A 1 87 ? 4.495 18.686 -49.147 1.00 46.88 87 SER A O 1
ATOM 682 N N . LEU A 1 88 ? 6.073 18.725 -50.766 1.00 42.09 88 LEU A N 1
ATOM 683 C CA . LEU A 1 88 ? 6.907 19.828 -50.305 1.00 42.09 88 LEU A CA 1
ATOM 684 C C . LEU A 1 88 ? 6.255 21.176 -50.661 1.00 42.09 88 LEU A C 1
ATOM 686 O O . LEU A 1 88 ? 6.017 21.455 -51.832 1.00 42.09 88 LEU A O 1
ATOM 690 N N . SER A 1 89 ? 6.045 22.025 -49.659 1.00 42.66 89 SER A N 1
ATOM 691 C CA . SER A 1 89 ? 6.060 23.496 -49.740 1.00 42.66 89 SER A CA 1
ATOM 692 C C . SER A 1 89 ? 6.017 24.004 -48.295 1.00 42.66 89 SER A C 1
ATOM 694 O O . SER A 1 89 ? 5.135 23.596 -47.554 1.00 42.66 89 SER A O 1
ATOM 696 N N . GLY A 1 90 ? 6.887 24.848 -47.762 1.00 35.62 90 GLY A N 1
ATOM 697 C CA . GLY A 1 90 ? 7.965 25.657 -48.300 1.00 35.62 90 GLY A CA 1
ATOM 698 C C . GLY A 1 90 ? 8.118 26.857 -47.355 1.00 35.62 90 GLY A C 1
ATOM 699 O O . GLY A 1 90 ? 7.108 27.381 -46.902 1.00 35.62 90 GLY A O 1
ATOM 700 N N . LYS A 1 91 ? 9.368 27.300 -47.136 1.00 40.22 91 LYS A N 1
ATOM 701 C CA . LYS A 1 91 ? 9.786 28.584 -46.518 1.00 40.22 91 LYS A CA 1
ATOM 702 C C . LYS A 1 91 ? 9.472 28.712 -45.011 1.00 40.22 91 LYS A C 1
ATOM 704 O O . LYS A 1 91 ? 8.340 28.587 -44.592 1.00 40.22 91 LYS A O 1
ATOM 709 N N . GLY A 1 92 ? 10.402 29.014 -44.110 1.00 36.53 92 GLY A N 1
ATOM 710 C CA . GLY A 1 92 ? 11.740 29.591 -44.210 1.00 36.53 92 GLY A CA 1
ATOM 711 C C . GLY A 1 92 ? 11.970 30.494 -42.983 1.00 36.53 92 GLY A C 1
ATOM 712 O O . GLY A 1 92 ? 10.998 30.950 -42.389 1.00 36.53 92 GLY A O 1
ATOM 713 N N . LYS A 1 93 ? 13.248 30.804 -42.702 1.00 42.53 93 LYS A N 1
ATOM 714 C CA . LYS A 1 93 ? 13.802 31.739 -41.685 1.00 42.53 93 LYS A CA 1
ATOM 715 C C . LYS A 1 93 ? 14.101 31.087 -40.321 1.00 42.53 93 LYS A C 1
ATOM 717 O O . LYS A 1 93 ? 13.200 30.732 -39.584 1.00 42.53 93 LYS A O 1
ATOM 722 N N . SER A 1 94 ? 15.340 30.678 -40.031 1.00 38.28 94 SER A N 1
ATOM 723 C CA . SER A 1 94 ? 16.601 31.426 -39.805 1.00 38.28 94 SER A CA 1
ATOM 724 C C . SER A 1 94 ? 16.816 31.847 -38.347 1.00 38.28 94 SER A C 1
ATOM 726 O O . SER A 1 94 ? 16.089 32.695 -37.844 1.00 38.28 94 SER A O 1
ATOM 728 N N . SER A 1 95 ? 17.888 31.312 -37.751 1.00 41.78 95 SER A N 1
ATOM 729 C CA . SER A 1 95 ? 18.846 31.904 -36.785 1.00 41.78 95 SER A CA 1
ATOM 730 C C . SER A 1 95 ? 19.237 30.846 -35.738 1.00 41.78 95 SER A C 1
ATOM 732 O O . SER A 1 95 ? 18.421 30.357 -34.974 1.00 41.78 95 SER A O 1
ATOM 734 N N . LYS A 1 96 ? 20.412 30.218 -35.867 1.00 42.94 96 LYS A N 1
ATOM 735 C CA . LYS A 1 96 ? 21.704 30.655 -35.301 1.00 42.94 96 LYS A CA 1
ATOM 736 C C . LYS A 1 96 ? 21.633 30.970 -33.798 1.00 42.94 96 LYS A C 1
ATOM 738 O O . LYS A 1 96 ? 21.478 32.128 -33.433 1.00 42.94 96 LYS A O 1
ATOM 743 N N . LYS A 1 97 ? 21.905 29.969 -32.948 1.00 41.97 97 LYS A N 1
ATOM 744 C CA . LYS A 1 97 ? 22.771 30.142 -31.763 1.00 41.97 97 LYS A CA 1
ATOM 745 C C . LYS A 1 97 ? 23.302 28.793 -31.262 1.00 41.97 97 LYS A C 1
ATOM 747 O O . LYS A 1 97 ? 22.793 28.192 -30.325 1.00 41.97 97 LYS A O 1
ATOM 752 N N . SER A 1 98 ? 24.353 28.311 -31.914 1.00 38.00 98 SER A N 1
ATOM 753 C CA . SER A 1 98 ? 25.211 27.236 -31.421 1.00 38.00 98 SER A CA 1
ATOM 754 C C . SER A 1 98 ? 26.043 27.768 -30.248 1.00 38.00 98 SER A C 1
ATOM 756 O O . SER A 1 98 ? 26.992 28.528 -30.435 1.00 38.00 98 SER A O 1
ATOM 758 N N . LYS A 1 99 ? 25.677 27.393 -29.016 1.00 46.28 99 LYS A N 1
ATOM 759 C CA . LYS A 1 99 ? 26.487 27.662 -27.822 1.00 46.28 99 LYS A CA 1
ATOM 760 C C . LYS A 1 99 ? 27.511 26.536 -27.676 1.00 46.28 99 LYS A C 1
ATOM 762 O O . LYS A 1 99 ? 27.214 25.455 -27.182 1.00 46.28 99 LYS A O 1
ATOM 767 N N . LYS A 1 100 ? 28.711 26.818 -28.182 1.00 41.84 100 LYS A N 1
ATOM 768 C CA . LYS A 1 100 ? 29.949 26.046 -28.055 1.00 41.84 100 LYS A CA 1
ATOM 769 C C . LYS A 1 100 ? 30.269 25.873 -26.562 1.00 41.84 100 LYS A C 1
ATOM 771 O O . LYS A 1 100 ? 30.724 26.818 -25.925 1.00 41.84 100 LYS A O 1
ATOM 776 N N . ARG A 1 101 ? 29.981 24.702 -25.982 1.00 38.53 101 ARG A N 1
ATOM 777 C CA . ARG A 1 101 ? 30.524 24.311 -24.674 1.00 38.53 101 ARG A CA 1
ATOM 778 C C . ARG A 1 101 ? 31.871 23.639 -24.910 1.00 38.53 101 ARG A C 1
ATOM 780 O O . ARG A 1 101 ? 31.964 22.633 -25.601 1.00 38.53 101 ARG A O 1
ATOM 787 N N . LYS A 1 102 ? 32.897 24.298 -24.384 1.00 43.94 102 LYS A N 1
ATOM 788 C CA . LYS A 1 102 ? 34.288 23.870 -24.296 1.00 43.94 102 LYS A CA 1
ATOM 789 C C . LYS A 1 102 ? 34.324 22.771 -23.226 1.00 43.94 102 LYS A C 1
ATOM 791 O O . LYS A 1 102 ? 34.134 23.078 -22.056 1.00 43.94 102 LYS A O 1
ATOM 796 N N . VAL A 1 103 ? 34.430 21.514 -23.645 1.00 43.03 103 VAL A N 1
ATOM 797 C CA . VAL A 1 103 ? 34.782 20.403 -22.754 1.00 43.03 103 VAL A CA 1
ATOM 798 C C . VAL A 1 103 ? 36.301 20.351 -22.788 1.00 43.03 103 VAL A C 1
ATOM 800 O O . VAL A 1 103 ? 36.882 20.151 -23.851 1.00 43.03 103 VAL A O 1
ATOM 803 N N . SER A 1 104 ? 36.924 20.698 -21.669 1.00 45.75 104 SER A N 1
ATOM 804 C CA . SER A 1 104 ? 38.340 20.462 -21.428 1.00 45.75 104 SER A CA 1
ATOM 805 C C . SER A 1 104 ? 38.520 18.985 -21.106 1.00 45.75 104 SER A C 1
ATOM 807 O O . SER A 1 104 ? 37.892 18.467 -20.183 1.00 45.75 104 SER A O 1
ATOM 809 N N . ASP A 1 105 ? 39.346 18.334 -21.917 1.00 44.59 105 ASP A N 1
ATOM 810 C CA . ASP A 1 105 ? 39.957 17.049 -21.623 1.00 44.59 105 ASP A CA 1
ATOM 811 C C . ASP A 1 105 ? 40.948 17.242 -20.474 1.00 44.59 105 ASP A C 1
ATOM 813 O O . ASP A 1 105 ? 41.978 17.884 -20.663 1.00 44.59 105 ASP A O 1
ATOM 817 N N . ASP A 1 106 ? 40.649 16.673 -19.308 1.00 45.44 106 ASP A N 1
ATOM 818 C CA . ASP A 1 106 ? 41.659 16.395 -18.290 1.00 45.44 106 ASP A CA 1
ATOM 819 C C . ASP A 1 106 ? 41.739 14.885 -18.084 1.00 45.44 106 ASP A C 1
ATOM 821 O O . ASP A 1 106 ? 40.932 14.243 -17.408 1.00 45.44 106 ASP A O 1
ATOM 825 N N . ASN A 1 107 ? 42.756 14.331 -18.739 1.00 43.09 107 ASN A N 1
ATOM 826 C CA . ASN A 1 107 ? 43.370 13.058 -18.419 1.00 43.09 107 ASN A CA 1
ATOM 827 C C . ASN A 1 107 ? 43.855 13.087 -16.966 1.00 43.09 107 ASN A C 1
ATOM 829 O O . ASN A 1 107 ? 44.766 13.847 -16.646 1.00 43.09 107 ASN A O 1
ATOM 833 N N . ASN A 1 108 ? 43.355 12.187 -16.119 1.00 39.78 108 ASN A N 1
ATOM 834 C CA . ASN A 1 108 ? 44.119 11.779 -14.944 1.00 39.78 108 ASN A CA 1
ATOM 835 C C . ASN A 1 108 ? 43.977 10.278 -14.657 1.00 39.78 108 ASN A C 1
ATOM 837 O O . ASN A 1 108 ? 43.057 9.804 -13.998 1.00 39.78 108 ASN A O 1
ATOM 841 N N . LYS A 1 109 ? 44.902 9.539 -15.277 1.00 38.75 109 LYS A N 1
ATOM 842 C CA . LYS A 1 109 ? 45.736 8.468 -14.715 1.00 38.75 109 LYS A CA 1
ATOM 843 C C . LYS A 1 109 ? 45.223 7.823 -13.408 1.00 38.75 109 LYS A C 1
ATOM 845 O O . LYS A 1 109 ? 45.537 8.276 -12.314 1.00 38.75 109 LYS A O 1
ATOM 850 N N . SER A 1 110 ? 44.511 6.699 -13.527 1.00 36.00 110 SER A N 1
ATOM 851 C CA . SER A 1 110 ? 44.296 5.762 -12.419 1.00 36.00 110 SER A CA 1
ATOM 852 C C . SER A 1 110 ? 45.473 4.784 -12.343 1.00 36.00 110 SER A C 1
ATOM 854 O O . SER A 1 110 ? 45.547 3.832 -13.124 1.00 36.00 110 SER A O 1
ATOM 856 N N . GLU A 1 111 ? 46.406 5.023 -11.425 1.00 44.78 111 GLU A N 1
ATOM 857 C CA . GLU A 1 111 ? 47.407 4.030 -11.034 1.00 44.78 111 GLU A CA 1
ATOM 858 C C . GLU A 1 111 ? 46.830 3.082 -9.974 1.00 44.78 111 GLU A C 1
ATOM 860 O O . GLU A 1 111 ? 46.186 3.485 -9.007 1.00 44.78 111 GLU A O 1
ATOM 865 N N . MET A 1 112 ? 47.062 1.796 -10.238 1.00 44.09 112 MET A N 1
ATOM 866 C CA . MET A 1 112 ? 46.936 0.646 -9.351 1.00 44.09 112 MET A CA 1
ATOM 867 C C . MET A 1 112 ? 47.353 0.950 -7.914 1.00 44.09 112 MET A C 1
ATOM 869 O O . MET A 1 112 ? 48.460 1.420 -7.694 1.00 44.09 112 MET A O 1
ATOM 873 N N . ASN A 1 113 ? 46.538 0.512 -6.953 1.00 37.25 113 ASN A N 1
ATOM 874 C CA . ASN A 1 113 ? 47.041 -0.156 -5.754 1.00 37.25 113 ASN A CA 1
ATOM 875 C C . ASN A 1 113 ? 45.985 -1.138 -5.232 1.00 37.25 113 ASN A C 1
ATOM 877 O O . ASN A 1 113 ? 44.963 -0.758 -4.665 1.00 37.25 113 ASN A O 1
ATOM 881 N N . GLN A 1 114 ? 46.246 -2.426 -5.466 1.00 40.81 114 GLN A N 1
ATOM 882 C CA . GLN A 1 114 ? 45.600 -3.527 -4.763 1.00 40.81 114 GLN A CA 1
ATOM 883 C C . GLN A 1 114 ? 46.236 -3.620 -3.374 1.00 40.81 114 GLN A C 1
ATOM 885 O O . GLN A 1 114 ? 47.366 -4.083 -3.242 1.00 40.81 114 GLN A O 1
ATOM 890 N N . ALA A 1 115 ? 45.511 -3.194 -2.344 1.00 36.19 115 ALA A N 1
ATOM 891 C CA . ALA A 1 115 ? 45.807 -3.572 -0.970 1.00 36.19 115 ALA A CA 1
ATOM 892 C C . ALA A 1 115 ? 44.784 -4.626 -0.541 1.00 36.19 115 ALA A C 1
ATOM 894 O O . ALA A 1 115 ? 43.587 -4.367 -0.431 1.00 36.19 115 ALA A O 1
ATOM 895 N N . VAL A 1 116 ? 45.292 -5.840 -0.355 1.00 42.41 116 VAL A N 1
ATOM 896 C CA . VAL A 1 116 ? 44.616 -6.974 0.268 1.00 42.41 116 VAL A CA 1
ATOM 897 C C . VAL A 1 116 ? 44.269 -6.579 1.702 1.00 42.41 116 VAL A C 1
ATOM 899 O O . VAL A 1 116 ? 45.149 -6.494 2.553 1.00 42.41 116 VAL A O 1
ATOM 902 N N . VAL A 1 117 ? 42.989 -6.321 1.966 1.00 35.41 117 VAL A N 1
ATOM 903 C CA . VAL A 1 117 ? 42.462 -6.164 3.325 1.00 35.41 117 VAL A CA 1
ATOM 904 C C . VAL A 1 117 ? 41.813 -7.483 3.719 1.00 35.41 117 VAL A C 1
ATOM 906 O O . VAL A 1 117 ? 40.784 -7.888 3.181 1.00 35.41 117 VAL A O 1
ATOM 909 N N . THR A 1 118 ? 42.463 -8.177 4.644 1.00 46.03 118 THR A N 1
ATOM 910 C CA . THR A 1 118 ? 41.906 -9.296 5.397 1.00 46.03 118 THR A CA 1
ATOM 911 C C . THR A 1 118 ? 40.779 -8.787 6.305 1.00 46.03 118 THR A C 1
ATOM 913 O O . THR A 1 118 ? 40.950 -7.763 6.969 1.00 46.03 118 THR A O 1
ATOM 916 N N . PRO A 1 119 ? 39.621 -9.465 6.393 1.00 42.44 119 PRO A N 1
ATOM 917 C CA . PRO A 1 119 ? 38.632 -9.112 7.397 1.00 42.44 119 PRO A CA 1
ATOM 918 C C . PRO A 1 119 ? 39.083 -9.633 8.763 1.00 42.44 119 PRO A C 1
ATOM 920 O O . PRO A 1 119 ? 39.190 -10.839 8.994 1.00 42.44 119 PRO A O 1
ATOM 923 N N . ALA A 1 120 ? 39.352 -8.690 9.664 1.00 32.62 120 ALA A N 1
ATOM 924 C CA . ALA A 1 120 ? 39.497 -8.936 11.085 1.00 32.62 120 ALA A CA 1
ATOM 925 C C . ALA A 1 120 ? 38.192 -9.505 11.660 1.00 32.62 120 ALA A C 1
ATOM 927 O O . ALA A 1 120 ? 37.093 -9.018 11.390 1.00 32.62 120 ALA A O 1
ATOM 928 N N . THR A 1 121 ? 38.353 -10.538 12.477 1.00 38.50 121 THR A N 1
ATOM 929 C CA . THR A 1 121 ? 37.351 -11.140 13.348 1.00 38.50 121 THR A CA 1
ATOM 930 C C . THR A 1 121 ? 36.701 -10.071 14.227 1.00 38.50 121 THR A C 1
ATOM 932 O O . THR A 1 121 ? 37.285 -9.628 15.212 1.00 38.50 121 THR A O 1
ATOM 935 N N . VAL A 1 122 ? 35.478 -9.660 13.886 1.00 35.56 122 VAL A N 1
ATOM 936 C CA . VAL A 1 122 ? 34.626 -8.865 14.777 1.00 35.56 122 VAL A CA 1
ATOM 937 C C . VAL A 1 122 ? 33.852 -9.835 15.662 1.00 35.56 122 VAL A C 1
ATOM 939 O O . VAL A 1 122 ? 32.792 -10.341 15.301 1.00 35.56 122 VAL A O 1
ATOM 942 N N . THR A 1 123 ? 34.401 -10.102 16.843 1.00 45.03 123 THR A N 1
ATOM 943 C CA . THR A 1 123 ? 33.626 -10.554 18.000 1.00 45.03 123 THR A CA 1
ATOM 944 C C . THR A 1 123 ? 32.684 -9.421 18.399 1.00 45.03 123 THR A C 1
ATOM 946 O O . THR A 1 123 ? 33.106 -8.460 19.039 1.00 45.03 123 THR A O 1
ATOM 949 N N . SER A 1 124 ? 31.417 -9.510 17.995 1.00 36.59 124 SER A N 1
ATOM 950 C CA . SER A 1 124 ? 30.357 -8.673 18.555 1.00 36.59 124 SER A CA 1
ATOM 951 C C . SER A 1 124 ? 29.582 -9.490 19.580 1.00 36.59 124 SER A C 1
ATOM 953 O O . SER A 1 124 ? 28.776 -10.359 19.260 1.00 36.59 124 SER A O 1
ATOM 955 N N . ASN A 1 125 ? 29.897 -9.200 20.839 1.00 44.72 125 ASN A N 1
ATOM 956 C CA . ASN A 1 125 ? 29.014 -9.418 21.969 1.00 44.72 125 ASN A CA 1
ATOM 957 C C . ASN A 1 125 ? 27.713 -8.646 21.726 1.00 44.72 125 ASN A C 1
ATOM 959 O O . ASN A 1 125 ? 27.748 -7.434 21.514 1.00 44.72 125 ASN A O 1
ATOM 963 N N . ALA A 1 126 ? 26.583 -9.336 21.811 1.00 38.12 126 ALA A N 1
ATOM 964 C CA . ALA A 1 126 ? 25.288 -8.728 22.077 1.00 38.12 126 ALA A CA 1
ATOM 965 C C . ALA A 1 126 ? 24.411 -9.763 22.791 1.00 38.12 126 ALA A C 1
ATOM 967 O O . ALA A 1 126 ? 23.487 -10.340 22.221 1.00 38.12 126 ALA A O 1
ATOM 968 N N . ASP A 1 127 ? 24.744 -10.000 24.059 1.00 37.81 127 ASP A N 1
ATOM 969 C CA . ASP A 1 127 ? 23.821 -10.547 25.045 1.00 37.81 127 ASP A CA 1
ATOM 970 C C . ASP A 1 127 ? 22.647 -9.572 25.203 1.00 37.81 127 ASP A C 1
ATOM 972 O O . ASP A 1 127 ? 22.685 -8.636 26.002 1.00 37.81 127 ASP A O 1
ATOM 976 N N . HIS A 1 128 ? 21.572 -9.786 24.446 1.00 38.84 128 HIS A N 1
ATOM 977 C CA . HIS A 1 128 ? 20.267 -9.256 24.821 1.00 38.84 128 HIS A CA 1
ATOM 978 C C . HIS A 1 128 ? 19.661 -10.170 25.883 1.00 38.84 128 HIS A C 1
ATOM 980 O O . HIS A 1 128 ? 18.808 -11.017 25.624 1.00 38.84 128 HIS A O 1
ATOM 986 N N . HIS A 1 129 ? 20.139 -9.967 27.109 1.00 36.50 129 HIS A N 1
ATOM 987 C CA . HIS A 1 129 ? 19.473 -10.398 28.325 1.00 36.50 129 HIS A CA 1
ATOM 988 C C . HIS A 1 129 ? 18.082 -9.743 28.337 1.00 36.50 129 HIS A C 1
ATOM 990 O O . HIS A 1 129 ? 17.940 -8.546 28.594 1.00 36.50 129 HIS A O 1
ATOM 996 N N . ILE A 1 130 ? 17.043 -10.507 27.992 1.00 37.06 130 ILE A N 1
ATOM 997 C CA . ILE A 1 130 ? 15.660 -10.097 28.234 1.00 37.06 130 ILE A CA 1
ATOM 998 C C . ILE A 1 130 ? 15.463 -10.210 29.741 1.00 37.06 130 ILE A C 1
ATOM 1000 O O . ILE A 1 130 ? 15.139 -11.269 30.276 1.00 37.06 130 ILE A O 1
ATOM 1004 N N . SER A 1 131 ? 15.725 -9.107 30.433 1.00 35.31 131 SER A N 1
ATOM 1005 C CA . SER A 1 131 ? 15.300 -8.892 31.806 1.00 35.31 131 SER A CA 1
ATOM 1006 C C . SER A 1 131 ? 13.775 -8.869 31.810 1.00 35.31 131 SER A C 1
ATOM 1008 O O . SER A 1 131 ? 13.154 -7.830 31.597 1.00 35.31 131 SER A O 1
ATOM 1010 N N . ILE A 1 132 ? 13.165 -10.037 32.004 1.00 34.88 132 ILE A N 1
ATOM 1011 C CA . ILE A 1 132 ? 11.785 -10.128 32.464 1.00 34.88 132 ILE A CA 1
ATOM 1012 C C . ILE A 1 132 ? 11.820 -9.558 33.878 1.00 34.88 132 ILE A C 1
ATOM 1014 O O . ILE A 1 132 ? 12.223 -10.229 34.824 1.00 34.88 132 ILE A O 1
ATOM 1018 N N . THR A 1 133 ? 11.486 -8.279 34.009 1.00 35.88 133 THR A N 1
ATOM 1019 C CA . THR A 1 133 ? 11.164 -7.695 35.301 1.00 35.88 133 THR A CA 1
ATOM 1020 C C . THR A 1 133 ? 9.879 -8.359 35.775 1.00 35.88 133 THR A C 1
ATOM 1022 O O . THR A 1 133 ? 8.774 -8.009 35.360 1.00 35.88 133 THR A O 1
ATOM 1025 N N . GLU A 1 134 ? 10.045 -9.373 36.623 1.00 41.53 134 GLU A N 1
ATOM 1026 C CA . GLU A 1 134 ? 9.010 -9.852 37.527 1.00 41.53 134 GLU A CA 1
ATOM 1027 C C . GLU A 1 134 ? 8.494 -8.641 38.306 1.00 41.53 134 GLU A C 1
ATOM 1029 O O . GLU A 1 134 ? 9.117 -8.144 39.242 1.00 41.53 134 GLU A O 1
ATOM 1034 N N . SER A 1 135 ? 7.352 -8.118 37.871 1.00 41.41 135 SER A N 1
ATOM 1035 C CA . SER A 1 135 ? 6.537 -7.234 38.688 1.00 41.41 135 SER A CA 1
ATOM 1036 C C . SER A 1 135 ? 5.834 -8.125 39.700 1.00 41.41 135 SER A C 1
ATOM 1038 O O . SER A 1 135 ? 4.709 -8.582 39.517 1.00 41.41 135 SER A O 1
ATOM 1040 N N . GLU A 1 136 ? 6.586 -8.422 40.754 1.00 41.22 136 GLU A N 1
ATOM 1041 C CA . GLU A 1 136 ? 6.111 -8.961 42.012 1.00 41.22 136 GLU A CA 1
ATOM 1042 C C . GLU A 1 136 ? 4.921 -8.110 42.474 1.00 41.22 136 GLU A C 1
ATOM 1044 O O . GLU A 1 136 ? 5.044 -6.927 42.806 1.00 41.22 136 GLU A O 1
ATOM 1049 N N . ALA A 1 137 ? 3.733 -8.707 42.400 1.00 43.09 137 ALA A N 1
ATOM 1050 C CA . ALA A 1 137 ? 2.498 -8.116 42.866 1.00 43.09 137 ALA A CA 1
ATOM 1051 C C . ALA A 1 137 ? 2.593 -7.914 44.383 1.00 43.09 137 ALA A C 1
ATOM 1053 O O . ALA A 1 137 ? 2.315 -8.816 45.174 1.00 43.09 137 ALA A O 1
ATOM 1054 N N . GLN A 1 138 ? 2.986 -6.707 44.788 1.00 39.62 138 GLN A N 1
ATOM 1055 C CA . GLN A 1 138 ? 2.839 -6.237 46.154 1.00 39.62 138 GLN A CA 1
ATOM 1056 C C . GLN A 1 138 ? 1.346 -6.167 46.488 1.00 39.62 138 GLN A C 1
ATOM 1058 O O . GLN A 1 138 ? 0.639 -5.216 46.158 1.00 39.62 138 GLN A O 1
ATOM 1063 N N . LEU A 1 139 ? 0.874 -7.204 47.176 1.00 47.47 139 LEU A N 1
ATOM 1064 C CA . LEU A 1 139 ? -0.270 -7.161 48.078 1.00 47.47 139 LEU A CA 1
ATOM 1065 C C . LEU A 1 139 ? 0.037 -6.152 49.197 1.00 47.47 139 LEU A C 1
ATOM 1067 O O . LEU A 1 139 ? 0.462 -6.525 50.287 1.00 47.47 139 LEU A O 1
ATOM 1071 N N . ALA A 1 140 ? -0.152 -4.863 48.925 1.00 42.28 140 ALA A N 1
ATOM 1072 C CA . ALA A 1 140 ? 0.001 -3.803 49.911 1.00 42.28 140 ALA A CA 1
ATOM 1073 C C . ALA A 1 140 ? -1.330 -3.073 50.124 1.00 42.28 140 ALA A C 1
ATOM 1075 O O . ALA A 1 140 ? -1.796 -2.308 49.287 1.00 42.28 140 ALA A O 1
ATOM 1076 N N . LEU A 1 141 ? -1.903 -3.347 51.297 1.00 40.56 141 LEU A N 1
ATOM 1077 C CA . LEU A 1 141 ? -2.668 -2.432 52.143 1.00 40.56 141 LEU A CA 1
ATOM 1078 C C . LEU A 1 141 ? -3.804 -1.632 51.490 1.00 40.56 141 LEU A C 1
ATOM 1080 O O . LEU A 1 141 ? -3.654 -0.497 51.047 1.00 40.56 141 LEU A O 1
ATOM 1084 N N . ILE A 1 142 ? -5.006 -2.188 51.637 1.00 50.34 142 ILE A N 1
ATOM 1085 C CA . ILE A 1 142 ? -6.242 -1.412 51.752 1.00 50.34 142 ILE A CA 1
ATOM 1086 C C . ILE A 1 142 ? -6.070 -0.437 52.939 1.00 50.34 142 ILE A C 1
ATOM 1088 O O . ILE A 1 142 ? -5.865 -0.907 54.063 1.00 50.34 142 ILE A O 1
ATOM 1092 N N . PRO A 1 143 ? -6.150 0.893 52.747 1.00 44.84 143 PRO A N 1
ATOM 1093 C CA . PRO A 1 143 ? -6.086 1.837 53.853 1.00 44.84 143 PRO A CA 1
ATOM 1094 C C . PRO A 1 143 ? -7.363 1.726 54.691 1.00 44.84 143 PRO A C 1
ATOM 1096 O O . PRO A 1 143 ? -8.465 2.065 54.258 1.00 44.84 143 PRO A O 1
ATOM 1099 N N . SER A 1 144 ? -7.198 1.232 55.915 1.00 43.75 144 SER A N 1
ATOM 1100 C CA . SER A 1 144 ? -8.200 1.283 56.972 1.00 43.75 144 SER A CA 1
ATOM 1101 C C . SER A 1 144 ? -8.506 2.742 57.314 1.00 43.75 144 SER A C 1
ATOM 1103 O O . SER A 1 144 ? -7.664 3.456 57.858 1.00 43.75 144 SER A O 1
ATOM 1105 N N . SER A 1 145 ? -9.716 3.179 56.983 1.00 51.84 145 SER A N 1
ATOM 1106 C CA . SER A 1 145 ? -10.247 4.501 57.309 1.00 51.84 145 SER A CA 1
ATOM 1107 C C . SER A 1 145 ? -10.392 4.716 58.829 1.00 51.84 145 SER A C 1
ATOM 1109 O O . SER A 1 145 ? -10.734 3.764 59.540 1.00 51.84 145 SER A O 1
ATOM 1111 N N . PRO A 1 146 ? -10.180 5.944 59.345 1.00 53.16 146 PRO A N 1
ATOM 1112 C CA . PRO A 1 146 ? -10.169 6.221 60.778 1.00 53.16 146 PRO A CA 1
ATOM 1113 C C . PRO A 1 146 ? -11.576 6.182 61.381 1.00 53.16 146 PRO A C 1
ATOM 1115 O O . PRO A 1 146 ? -12.523 6.772 60.865 1.00 53.16 146 PRO A O 1
ATOM 1118 N N . LEU A 1 147 ? -11.686 5.496 62.517 1.00 44.25 147 LEU A N 1
ATOM 1119 C CA . LEU A 1 147 ? -12.835 5.526 63.415 1.00 44.25 147 LEU A CA 1
ATOM 1120 C C . LEU A 1 147 ? -12.894 6.879 64.136 1.00 44.25 147 LEU A C 1
ATOM 1122 O O . LEU A 1 147 ? -12.316 7.036 65.212 1.00 44.25 147 LEU A O 1
ATOM 1126 N N . ASP A 1 148 ? -13.641 7.829 63.576 1.00 44.97 148 ASP A N 1
ATOM 1127 C CA . ASP A 1 148 ? -14.035 9.041 64.293 1.00 44.97 148 ASP A CA 1
ATOM 1128 C C . ASP A 1 148 ? -15.144 8.728 65.304 1.00 44.97 148 ASP A C 1
ATOM 1130 O O . ASP A 1 148 ? -16.314 8.500 64.982 1.00 44.97 148 ASP A O 1
ATOM 1134 N N . LYS A 1 149 ? -14.746 8.719 66.577 1.00 59.25 149 LYS A N 1
ATOM 1135 C CA . LYS A 1 149 ? -15.638 8.728 67.733 1.00 59.25 149 LYS A CA 1
ATOM 1136 C C . LYS A 1 149 ? -16.060 10.170 68.000 1.00 59.25 149 LYS A C 1
ATOM 1138 O O . LYS A 1 149 ? -15.386 10.864 68.750 1.00 59.25 149 LYS A O 1
ATOM 1143 N N . ASN A 1 150 ? -17.203 10.594 67.464 1.00 46.72 150 ASN A N 1
ATOM 1144 C CA . ASN A 1 150 ? -17.887 11.783 67.971 1.00 46.72 150 ASN A CA 1
ATOM 1145 C C . ASN A 1 150 ? -19.269 11.434 68.525 1.00 46.72 150 ASN A C 1
ATOM 1147 O O . ASN A 1 150 ? -20.254 11.214 67.823 1.00 46.72 150 ASN A O 1
ATOM 1151 N N . ASN A 1 151 ? -19.262 11.354 69.852 1.00 60.81 151 ASN A N 1
ATOM 1152 C CA . ASN A 1 151 ? -20.385 11.305 70.762 1.00 60.81 151 ASN A CA 1
ATOM 1153 C C . ASN A 1 151 ? -21.028 12.697 70.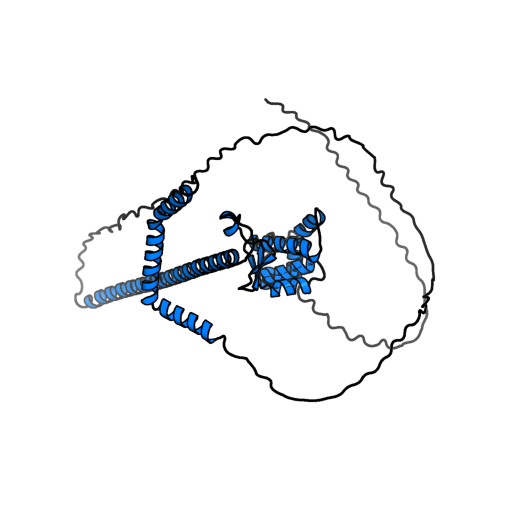832 1.00 60.81 151 ASN A C 1
ATOM 1155 O O . ASN A 1 151 ? -20.375 13.657 71.233 1.00 60.81 151 ASN A O 1
ATOM 1159 N N . SER A 1 152 ? -22.306 12.814 70.485 1.00 46.22 152 SER A N 1
ATOM 1160 C CA . SER A 1 152 ? -23.151 13.924 70.930 1.00 46.22 152 SER A CA 1
ATOM 1161 C C . SER A 1 152 ? -24.600 13.462 70.994 1.00 46.22 152 SER A C 1
ATOM 1163 O O . SER A 1 152 ? -25.225 13.103 69.996 1.00 46.22 152 SER A O 1
ATOM 1165 N N . GLN A 1 153 ? -25.097 13.422 72.227 1.00 56.44 153 GLN A N 1
ATOM 1166 C CA . GLN A 1 153 ? -26.485 13.184 72.580 1.00 56.44 153 GLN A CA 1
ATOM 1167 C C . GLN A 1 153 ? -27.358 14.321 72.045 1.00 56.44 153 GLN A C 1
ATOM 1169 O O . GLN A 1 153 ? -27.232 15.455 72.492 1.00 56.44 153 GLN A O 1
ATOM 1174 N N . VAL A 1 154 ? -28.315 13.993 71.179 1.00 49.09 154 VAL A N 1
ATOM 1175 C CA . VAL A 1 154 ? -29.544 14.776 71.017 1.00 49.09 154 VAL A CA 1
ATOM 1176 C C . VAL A 1 154 ? -30.710 13.792 71.026 1.00 49.09 154 VAL A C 1
ATOM 1178 O O . VAL A 1 154 ? -30.867 12.960 70.132 1.00 49.09 154 VAL A O 1
ATOM 1181 N N . LYS A 1 155 ? -31.478 13.835 72.117 1.00 57.62 155 LYS A N 1
ATOM 1182 C CA . LYS A 1 155 ? -32.763 13.155 72.278 1.00 57.62 155 LYS A CA 1
ATOM 1183 C C . LYS A 1 155 ? -33.839 14.048 71.664 1.00 57.62 155 LYS A C 1
ATOM 1185 O O . LYS A 1 155 ? -34.210 15.016 72.310 1.00 57.62 155 LYS A O 1
ATOM 1190 N N . THR A 1 156 ? -34.379 13.676 70.510 1.00 51.44 156 THR A N 1
ATOM 1191 C CA . THR A 1 156 ? -35.726 14.082 70.077 1.00 51.44 156 THR A CA 1
ATOM 1192 C C . THR A 1 156 ? -36.318 13.030 69.126 1.00 51.44 156 THR A C 1
ATOM 1194 O O . THR A 1 156 ? -35.663 12.542 68.209 1.00 51.44 156 THR A O 1
ATOM 1197 N N . ASP A 1 157 ? -37.552 12.639 69.445 1.00 49.31 157 ASP A N 1
ATOM 1198 C CA . ASP A 1 157 ? -38.621 12.061 68.619 1.00 49.31 157 ASP A CA 1
ATOM 1199 C C . ASP A 1 157 ? -38.403 10.734 67.861 1.00 49.31 157 ASP A C 1
ATOM 1201 O O . ASP A 1 157 ? -37.711 10.592 66.854 1.00 49.31 157 ASP A O 1
ATOM 1205 N N . ARG A 1 158 ? -39.073 9.697 68.387 1.00 51.03 158 ARG A N 1
ATOM 1206 C CA . ARG A 1 158 ? -38.729 8.272 68.256 1.00 51.03 158 ARG A CA 1
ATOM 1207 C C . ARG A 1 158 ? -39.627 7.457 67.310 1.00 51.03 158 ARG A C 1
ATOM 1209 O O . ARG A 1 158 ? -39.646 6.235 67.429 1.00 51.03 158 ARG A O 1
ATOM 1216 N N . SER A 1 159 ? -40.356 8.043 66.362 1.00 51.91 159 SER A N 1
ATOM 1217 C CA . SER A 1 159 ? -41.348 7.264 65.582 1.00 51.91 159 SER A CA 1
ATOM 1218 C C . SER A 1 159 ? -41.211 7.275 64.054 1.00 51.91 159 SER A C 1
ATOM 1220 O O . SER A 1 159 ? -41.883 6.475 63.408 1.00 51.91 159 SER A O 1
ATOM 1222 N N . THR A 1 160 ? -40.282 8.029 63.451 1.00 50.94 160 THR A N 1
ATOM 1223 C CA . THR A 1 160 ? -40.130 8.069 61.973 1.00 50.94 160 THR A CA 1
ATOM 1224 C C . THR A 1 160 ? -38.765 7.600 61.425 1.00 50.94 160 THR A C 1
ATOM 1226 O O . THR A 1 160 ? -38.665 7.263 60.244 1.00 50.94 160 THR A O 1
ATOM 1229 N N . SER A 1 161 ? -37.719 7.431 62.252 1.00 54.16 161 SER A N 1
ATOM 1230 C CA . SER A 1 161 ? -36.331 7.225 61.762 1.00 54.16 161 SER A CA 1
ATOM 1231 C C . SER A 1 161 ? -35.950 5.808 61.287 1.00 54.16 161 SER A C 1
ATOM 1233 O O . SER A 1 161 ? -34.913 5.618 60.644 1.00 54.16 161 SER A O 1
ATOM 1235 N N . LYS A 1 162 ? -36.775 4.778 61.537 1.00 58.59 162 LYS A N 1
ATOM 1236 C CA . LYS A 1 162 ? -36.482 3.406 61.059 1.00 58.59 162 LYS A CA 1
ATOM 1237 C C . LYS A 1 162 ? -36.682 3.242 59.548 1.00 58.59 162 LYS A C 1
ATOM 1239 O O . LYS A 1 162 ? -36.012 2.407 58.940 1.00 58.59 162 LYS A O 1
ATOM 1244 N N . LYS A 1 163 ? -37.572 4.029 58.935 1.00 61.28 163 LYS A N 1
ATOM 1245 C CA . LYS A 1 163 ? -37.878 3.921 57.498 1.00 61.28 163 LYS A CA 1
ATOM 1246 C C . LYS A 1 163 ? -36.764 4.530 56.639 1.00 61.28 163 LYS A C 1
ATOM 1248 O O . LYS A 1 163 ? -36.408 3.973 55.604 1.00 61.28 163 LYS A O 1
ATOM 1253 N N . GLU A 1 164 ? -36.129 5.594 57.125 1.00 63.84 164 GLU A N 1
ATOM 1254 C CA . GLU A 1 164 ? -35.077 6.309 56.397 1.00 63.84 164 GLU A CA 1
ATOM 1255 C C . GLU A 1 164 ? -33.736 5.550 56.371 1.00 63.84 164 GLU A C 1
ATOM 1257 O O . GLU A 1 164 ? -33.084 5.461 55.328 1.00 63.84 164 GLU A O 1
ATOM 1262 N N . LYS A 1 165 ? -33.362 4.877 57.472 1.00 72.50 165 LYS A N 1
ATOM 1263 C CA . LYS A 1 165 ? -32.162 4.013 57.509 1.00 72.50 165 LYS A CA 1
ATOM 1264 C C . LYS A 1 165 ? -32.251 2.810 56.562 1.00 72.50 165 LYS A C 1
ATOM 1266 O O . LYS A 1 165 ? -31.217 2.332 56.100 1.00 72.50 165 LYS A O 1
ATOM 1271 N N . LYS A 1 166 ? -33.459 2.318 56.259 1.00 75.12 166 LYS A N 1
ATOM 1272 C CA . LYS A 1 166 ? -33.650 1.209 55.309 1.00 75.12 166 LYS A CA 1
ATOM 1273 C C . LYS A 1 166 ? -33.445 1.667 53.859 1.00 75.12 166 LYS A C 1
ATOM 1275 O O . LYS A 1 166 ? -32.831 0.933 53.097 1.00 75.12 166 LYS A O 1
ATOM 1280 N N . SER A 1 167 ? -33.866 2.889 53.522 1.00 80.25 167 SER A N 1
ATOM 1281 C CA . SER A 1 167 ? -33.713 3.489 52.184 1.00 80.25 167 SER A CA 1
ATOM 1282 C C . SER A 1 167 ? -32.252 3.774 51.805 1.00 80.25 167 SER A C 1
ATOM 1284 O O . SER A 1 167 ? -31.836 3.521 50.678 1.00 80.25 167 SER A O 1
ATOM 1286 N N . ARG A 1 168 ? -31.413 4.223 52.751 1.00 82.56 168 ARG A N 1
ATOM 1287 C CA . ARG A 1 168 ? -29.979 4.440 52.459 1.00 82.56 168 ARG A CA 1
ATOM 1288 C C . ARG A 1 168 ? -29.246 3.136 52.128 1.00 82.56 168 ARG A C 1
ATOM 1290 O O . ARG A 1 168 ? -28.473 3.098 51.179 1.00 82.56 168 ARG A O 1
ATOM 1297 N N . LYS A 1 169 ? -29.559 2.053 52.849 1.00 87.75 169 LYS A N 1
ATOM 1298 C CA . LYS A 1 169 ? -28.963 0.730 52.605 1.00 87.75 169 LYS A CA 1
ATOM 1299 C C . LYS A 1 169 ? -29.353 0.122 51.257 1.00 87.75 169 LYS A C 1
ATOM 1301 O O . LYS A 1 169 ? -28.590 -0.682 50.734 1.00 87.75 169 LYS A O 1
ATOM 1306 N N . THR A 1 170 ? -30.527 0.439 50.706 1.00 89.75 170 THR A N 1
ATOM 1307 C CA . THR A 1 170 ? -30.905 -0.059 49.373 1.00 89.75 170 THR A CA 1
ATOM 1308 C C . THR A 1 170 ? -30.179 0.700 48.270 1.00 89.75 170 THR A C 1
ATOM 1310 O O . THR A 1 170 ? -29.640 0.058 47.377 1.00 89.75 170 THR A O 1
ATOM 1313 N N . LYS A 1 171 ? -30.050 2.029 48.388 1.00 92.12 171 LYS A N 1
ATOM 1314 C CA . LYS A 1 171 ? -29.305 2.848 47.416 1.00 92.12 171 LYS A CA 1
ATOM 1315 C C . LYS A 1 171 ? -27.826 2.470 47.321 1.00 92.12 171 LYS A C 1
ATOM 1317 O O . LYS A 1 171 ? -27.277 2.395 46.229 1.00 92.12 171 LYS A O 1
ATOM 1322 N N . GLU A 1 172 ? -27.187 2.194 48.457 1.00 93.88 172 GLU A N 1
ATOM 1323 C CA . GLU A 1 172 ? -25.786 1.755 48.484 1.00 93.88 172 GLU A CA 1
ATOM 1324 C C . GLU A 1 172 ? -25.608 0.406 47.767 1.00 93.88 172 GLU A C 1
ATOM 1326 O O . GLU A 1 172 ? -24.721 0.255 46.928 1.00 93.88 172 GLU A O 1
ATOM 1331 N N . LYS A 1 173 ? -26.522 -0.544 48.004 1.00 94.88 173 LYS A N 1
ATOM 1332 C CA . LYS A 1 173 ? -26.531 -1.832 47.296 1.00 94.88 173 LYS A CA 1
ATOM 1333 C C . LYS A 1 173 ? -26.757 -1.679 45.793 1.00 94.88 173 LYS A C 1
ATOM 1335 O O . LYS A 1 173 ? -26.088 -2.362 45.030 1.00 94.88 173 LYS A O 1
ATOM 1340 N N . GLU A 1 174 ? -27.655 -0.794 45.368 1.00 95.00 174 GLU A N 1
ATOM 1341 C CA . GLU A 1 174 ? -27.888 -0.510 43.944 1.00 95.00 174 GLU A CA 1
ATOM 1342 C C . GLU A 1 174 ? -26.641 0.081 43.276 1.00 95.00 174 GLU A C 1
ATOM 1344 O O . GLU A 1 174 ? -26.239 -0.390 42.217 1.00 95.00 174 GLU A O 1
ATOM 1349 N N . SER A 1 175 ? -25.962 1.038 43.921 1.00 94.75 175 SER A N 1
ATOM 1350 C CA . SER A 1 175 ? -24.711 1.592 43.382 1.00 94.75 175 SER A CA 1
ATOM 1351 C C . SER A 1 175 ? -23.597 0.547 43.261 1.00 94.75 175 SER A C 1
ATOM 1353 O O . SER A 1 175 ? -22.852 0.548 42.284 1.00 94.75 175 SER A O 1
ATOM 1355 N N . PHE A 1 176 ? -23.515 -0.384 44.216 1.00 96.38 176 PHE A N 1
ATOM 1356 C CA . PHE A 1 176 ? -22.551 -1.479 44.180 1.00 96.38 176 PHE A CA 1
ATOM 1357 C C . PHE A 1 176 ? -22.875 -2.499 43.080 1.00 96.38 176 PHE A C 1
ATOM 1359 O O . PHE A 1 176 ? -21.970 -2.956 42.387 1.00 96.38 176 PHE A O 1
ATOM 1366 N N . LEU A 1 177 ? -24.159 -2.821 42.879 1.00 96.06 177 LEU A N 1
ATOM 1367 C CA . LEU A 1 177 ? -24.604 -3.696 41.790 1.00 96.06 177 LEU A CA 1
ATOM 1368 C C . LEU A 1 177 ? -24.311 -3.092 40.414 1.00 96.06 177 LEU A C 1
ATOM 1370 O O . LEU A 1 177 ? -23.835 -3.813 39.542 1.00 96.06 177 LEU A O 1
ATOM 1374 N N . ASN A 1 178 ? -24.531 -1.787 40.236 1.00 95.62 178 ASN A N 1
ATOM 1375 C CA . ASN A 1 178 ? -24.193 -1.102 38.987 1.00 95.62 178 ASN A CA 1
ATOM 1376 C C . ASN A 1 178 ? -22.684 -1.149 38.720 1.00 95.62 178 ASN A C 1
ATOM 1378 O O . ASN A 1 178 ? -22.281 -1.512 37.624 1.00 95.62 178 ASN A O 1
ATOM 1382 N N . LYS A 1 179 ? -21.854 -0.903 39.743 1.00 97.06 179 LYS A N 1
ATOM 1383 C CA . LYS A 1 179 ? -20.394 -0.993 39.606 1.00 97.06 179 LYS A CA 1
ATOM 1384 C C . LYS A 1 179 ? -19.927 -2.397 39.203 1.00 97.06 179 LYS A C 1
ATOM 1386 O O . LYS A 1 179 ? -19.094 -2.529 38.319 1.00 97.06 179 LYS A O 1
ATOM 1391 N N . ILE A 1 180 ? -20.493 -3.445 39.811 1.00 97.38 180 ILE A N 1
ATOM 1392 C CA . ILE A 1 180 ? -20.201 -4.831 39.409 1.00 97.38 180 ILE A CA 1
ATOM 1393 C C . ILE A 1 180 ? -20.651 -5.091 37.968 1.00 97.38 180 ILE A C 1
ATOM 1395 O O . ILE A 1 180 ? -19.960 -5.800 37.244 1.00 97.38 180 ILE A O 1
ATOM 1399 N N . SER A 1 181 ? -21.798 -4.550 37.550 1.00 97.44 181 SER A N 1
ATOM 1400 C CA . SER A 1 181 ? -22.273 -4.693 36.171 1.00 97.44 181 SER A CA 1
ATOM 1401 C C . SER A 1 181 ? -21.298 -4.065 35.175 1.00 97.44 181 SER A C 1
ATOM 1403 O O . SER A 1 181 ? -20.936 -4.723 34.202 1.00 97.44 181 SER A O 1
ATOM 1405 N N . ASP A 1 182 ? -20.827 -2.847 35.454 1.00 97.19 182 ASP A N 1
ATOM 1406 C CA . ASP A 1 182 ? -19.852 -2.141 34.617 1.00 97.19 182 ASP A CA 1
ATOM 1407 C C . ASP A 1 182 ? -18.525 -2.919 34.529 1.00 97.19 182 ASP A C 1
ATOM 1409 O O . ASP A 1 182 ? -17.995 -3.123 33.437 1.00 97.19 182 ASP A O 1
ATOM 1413 N N . ASP A 1 183 ? -18.025 -3.434 35.661 1.00 97.06 183 ASP A N 1
ATOM 1414 C CA . ASP A 1 183 ? -16.803 -4.249 35.709 1.00 97.06 183 ASP A CA 1
ATOM 1415 C C . ASP A 1 183 ? -16.960 -5.561 34.910 1.00 97.06 183 ASP A C 1
ATOM 1417 O O . ASP A 1 183 ? -16.031 -6.009 34.234 1.00 97.06 183 ASP A O 1
ATOM 1421 N N . VAL A 1 184 ? -18.144 -6.184 34.958 1.00 96.94 184 VAL A N 1
ATOM 1422 C CA . VAL A 1 184 ? -18.456 -7.402 34.195 1.00 96.94 184 VAL A CA 1
ATOM 1423 C C . VAL A 1 184 ? -18.493 -7.121 32.694 1.00 96.94 184 VAL A C 1
ATOM 1425 O O . VAL A 1 184 ? -17.989 -7.935 31.917 1.00 96.94 184 VAL A O 1
ATOM 1428 N N . ASP A 1 185 ? -19.075 -6.004 32.267 1.00 96.12 185 ASP A N 1
ATOM 1429 C CA . ASP A 1 185 ? -19.144 -5.652 30.848 1.00 96.12 185 ASP A CA 1
ATOM 1430 C C . ASP A 1 185 ? -17.773 -5.238 30.299 1.00 96.12 185 ASP A C 1
ATOM 1432 O O . ASP A 1 185 ? -17.385 -5.710 29.228 1.00 96.12 185 ASP A O 1
ATOM 1436 N N . TRP A 1 186 ? -16.979 -4.502 31.082 1.00 97.19 186 TRP A N 1
ATOM 1437 C CA . TRP A 1 186 ? -15.577 -4.214 30.766 1.00 97.19 186 TRP A CA 1
ATOM 1438 C C . TRP A 1 186 ? -14.744 -5.497 30.608 1.00 97.19 186 TRP A C 1
ATOM 1440 O O . TRP A 1 186 ? -13.984 -5.648 29.647 1.00 97.19 186 TRP A O 1
ATOM 1450 N N . LEU A 1 187 ? -14.922 -6.470 31.510 1.00 97.69 187 LEU A N 1
ATOM 1451 C CA . LEU A 1 187 ? -14.201 -7.743 31.447 1.00 97.69 187 LEU A CA 1
ATOM 1452 C C . LEU A 1 187 ? -14.599 -8.574 30.217 1.00 97.69 187 LEU A C 1
ATOM 1454 O O . LEU A 1 187 ? -13.741 -9.217 29.608 1.00 97.69 187 LEU A O 1
ATOM 1458 N N . LYS A 1 188 ? -15.880 -8.554 29.822 1.00 97.12 188 LYS A N 1
ATOM 1459 C CA . LYS A 1 188 ? -16.344 -9.211 28.588 1.00 97.12 188 LYS A CA 1
ATOM 1460 C C . LYS A 1 188 ? -15.712 -8.582 27.351 1.00 97.12 188 LYS A C 1
ATOM 1462 O O . LYS A 1 188 ? -15.246 -9.320 26.487 1.00 97.12 188 LYS A O 1
ATOM 1467 N N . GLU A 1 189 ? -15.669 -7.253 27.272 1.00 96.56 189 GLU A N 1
ATOM 1468 C CA . GLU A 1 189 ? -15.054 -6.543 26.147 1.00 96.56 189 GLU A CA 1
ATOM 1469 C C . GLU A 1 189 ? -13.571 -6.922 26.012 1.00 96.56 189 GLU A C 1
ATOM 1471 O O . GLU A 1 189 ? -13.134 -7.373 24.949 1.00 96.56 189 GLU A O 1
ATOM 1476 N N . HIS A 1 190 ? -12.824 -6.892 27.119 1.00 95.31 190 HIS A N 1
ATOM 1477 C CA . HIS A 1 190 ? -11.424 -7.319 27.141 1.00 95.31 190 HIS A CA 1
ATOM 1478 C C . HIS A 1 190 ? -11.229 -8.790 26.750 1.00 95.31 190 HIS A C 1
ATOM 1480 O O . HIS A 1 190 ? -10.304 -9.104 25.996 1.00 95.31 190 HIS A O 1
ATOM 1486 N N . HIS A 1 191 ? -12.098 -9.691 27.217 1.00 95.06 191 HIS A N 1
ATOM 1487 C CA . HIS A 1 191 ? -12.047 -11.102 26.836 1.00 95.06 191 HIS A CA 1
ATOM 1488 C C . HIS A 1 191 ? -12.242 -11.281 25.327 1.00 95.06 191 HIS A C 1
ATOM 1490 O O . HIS A 1 191 ? -11.451 -11.966 24.682 1.00 95.06 191 HIS A O 1
ATOM 1496 N N . THR A 1 192 ? -13.240 -10.614 24.741 1.00 94.31 192 THR A N 1
ATOM 1497 C CA . THR A 1 192 ? -13.483 -10.679 23.290 1.00 94.31 192 THR A CA 1
ATOM 1498 C C . THR A 1 192 ? -12.343 -10.070 22.467 1.00 94.31 192 THR A C 1
ATOM 1500 O O . THR A 1 192 ? -12.012 -10.584 21.394 1.00 94.31 192 THR A O 1
ATOM 1503 N N . GLY A 1 193 ? -11.685 -9.025 22.983 1.00 93.81 193 GLY A N 1
ATOM 1504 C CA . GLY A 1 193 ? -10.483 -8.452 22.377 1.00 93.81 193 GLY A CA 1
ATOM 1505 C C . GLY A 1 193 ? -9.311 -9.437 22.366 1.00 93.81 193 GLY A C 1
ATOM 1506 O O . GLY A 1 193 ? -8.663 -9.622 21.335 1.00 93.81 193 GLY A O 1
ATOM 1507 N N . LEU A 1 194 ? -9.081 -10.135 23.483 1.00 95.12 194 LEU A N 1
ATOM 1508 C CA . LEU A 1 194 ? -8.036 -11.155 23.594 1.00 95.12 194 LEU A CA 1
ATOM 1509 C C . LEU A 1 194 ? -8.317 -12.370 22.696 1.00 95.12 194 LEU A C 1
ATOM 1511 O O . LEU A 1 194 ? -7.407 -12.857 22.026 1.00 95.12 194 LEU A O 1
ATOM 1515 N N . GLU A 1 195 ? -9.567 -12.835 22.627 1.00 93.88 195 GLU A N 1
ATOM 1516 C CA . GLU A 1 195 ? -9.968 -13.908 21.708 1.00 93.88 195 GLU A CA 1
ATOM 1517 C C . GLU A 1 195 ? -9.694 -13.532 20.248 1.00 93.88 195 GLU A C 1
ATOM 1519 O O . GLU A 1 195 ? -9.110 -14.326 19.508 1.00 93.88 195 GLU A O 1
ATOM 1524 N N . SER A 1 196 ? -10.049 -12.308 19.850 1.00 89.62 196 SER A N 1
ATOM 1525 C CA . SER A 1 196 ? -9.807 -11.805 18.493 1.00 89.62 196 SER A CA 1
ATOM 1526 C C . SER A 1 196 ? -8.309 -11.754 18.171 1.00 89.62 196 SER A C 1
ATOM 1528 O O . SER A 1 196 ? -7.887 -12.251 17.128 1.00 89.62 196 SER A O 1
ATOM 1530 N N . PHE A 1 197 ? -7.494 -11.255 19.105 1.00 93.38 197 PHE A N 1
ATOM 1531 C CA . PHE A 1 197 ? -6.035 -11.205 18.972 1.00 93.38 197 PHE A CA 1
ATOM 1532 C C . PHE A 1 197 ? -5.394 -12.598 18.859 1.00 93.38 197 PHE A C 1
ATOM 1534 O O . PHE A 1 197 ? -4.469 -12.810 18.069 1.00 93.38 197 PHE A O 1
ATOM 1541 N N . ILE A 1 198 ? -5.876 -13.576 19.634 1.00 92.50 198 ILE A N 1
ATOM 1542 C CA . ILE A 1 198 ? -5.390 -14.961 19.559 1.00 92.50 198 ILE A CA 1
ATOM 1543 C C . ILE A 1 198 ? -5.761 -15.587 18.212 1.00 92.50 198 ILE A C 1
ATOM 1545 O O . ILE A 1 198 ? -4.918 -16.240 17.595 1.00 92.50 198 ILE A O 1
ATOM 1549 N N . ILE A 1 199 ? -6.995 -15.386 17.740 1.00 91.62 199 ILE A N 1
ATOM 1550 C CA . ILE A 1 199 ? -7.452 -15.910 16.447 1.00 91.62 199 ILE A CA 1
ATOM 1551 C C . ILE A 1 199 ? -6.619 -15.322 15.304 1.00 91.62 199 ILE A C 1
ATOM 1553 O O . ILE A 1 199 ? -6.166 -16.080 14.447 1.00 91.62 199 ILE A O 1
ATOM 1557 N N . GLU A 1 200 ? -6.364 -14.014 15.307 1.00 89.06 200 GLU A N 1
ATOM 1558 C CA . GLU A 1 200 ? -5.545 -13.345 14.290 1.00 89.06 200 GLU A CA 1
ATOM 1559 C C . GLU A 1 200 ? -4.124 -13.931 14.234 1.00 89.06 200 GLU A C 1
ATOM 1561 O O . GLU A 1 200 ? -3.670 -14.366 13.173 1.00 89.06 200 GLU A O 1
ATOM 1566 N N . ASN A 1 201 ? -3.459 -14.064 15.387 1.00 88.19 201 ASN A N 1
ATOM 1567 C CA . ASN A 1 201 ? -2.108 -14.629 15.460 1.00 88.19 201 ASN A CA 1
ATOM 1568 C C . ASN A 1 201 ? -2.047 -16.112 15.073 1.00 88.19 201 ASN A C 1
ATOM 1570 O O . ASN A 1 201 ? -1.118 -16.542 14.385 1.00 88.19 201 ASN A O 1
ATOM 1574 N N . LEU A 1 202 ? -3.017 -16.924 15.506 1.00 90.25 202 LEU A N 1
ATOM 1575 C CA . LEU A 1 202 ? -3.064 -18.341 15.135 1.00 90.25 202 LEU A CA 1
ATOM 1576 C C . LEU A 1 202 ? -3.347 -18.525 13.642 1.00 90.25 202 LEU A C 1
ATOM 1578 O O . LEU A 1 202 ? -2.770 -19.423 13.030 1.00 90.25 202 LEU A O 1
ATOM 1582 N N . THR A 1 203 ? -4.179 -17.666 13.053 1.00 87.25 203 THR A N 1
ATOM 1583 C CA . THR A 1 203 ? -4.465 -17.673 11.613 1.00 87.25 203 THR A CA 1
ATOM 1584 C C . THR A 1 203 ? -3.223 -17.282 10.815 1.00 87.25 203 THR A C 1
ATOM 1586 O O . THR A 1 203 ? -2.855 -17.995 9.884 1.00 87.25 203 THR A O 1
ATOM 1589 N N . ALA A 1 204 ? -2.504 -16.234 11.231 1.00 79.06 204 ALA A N 1
ATOM 1590 C CA . ALA A 1 204 ? -1.231 -15.845 10.622 1.00 79.06 204 ALA A CA 1
ATOM 1591 C C . ALA A 1 204 ? -0.172 -16.960 10.720 1.00 79.06 204 ALA A C 1
ATOM 1593 O O . ALA A 1 204 ? 0.519 -17.258 9.748 1.00 79.06 204 ALA A O 1
ATOM 1594 N N . ASN A 1 205 ? -0.078 -17.638 11.868 1.00 83.56 205 ASN A N 1
ATOM 1595 C CA . ASN A 1 205 ? 0.829 -18.775 12.032 1.00 83.56 205 ASN A CA 1
ATOM 1596 C C . ASN A 1 205 ? 0.446 -19.966 11.148 1.00 83.56 205 ASN A C 1
ATOM 1598 O O . ASN A 1 205 ? 1.327 -20.619 10.590 1.00 83.56 205 ASN A O 1
ATOM 1602 N N . LEU A 1 206 ? -0.848 -20.267 11.017 1.00 88.38 206 LEU A N 1
ATOM 1603 C CA . LEU A 1 206 ? -1.325 -21.338 10.143 1.00 88.38 206 LEU A CA 1
ATOM 1604 C C . LEU A 1 206 ? -0.983 -21.047 8.676 1.00 88.38 206 LEU A C 1
ATOM 1606 O O . LEU A 1 206 ? -0.492 -21.931 7.977 1.00 88.38 206 LEU A O 1
ATOM 1610 N N . GLU A 1 207 ? -1.184 -19.804 8.246 1.00 79.19 207 GLU A N 1
ATOM 1611 C CA . GLU A 1 207 ? -0.837 -19.319 6.911 1.00 79.19 207 GLU A CA 1
ATOM 1612 C C . GLU A 1 207 ? 0.669 -19.457 6.632 1.00 79.19 207 GLU A C 1
ATOM 1614 O O . GLU A 1 207 ? 1.072 -20.012 5.608 1.00 79.19 207 GLU A O 1
ATOM 1619 N N . ASN A 1 208 ? 1.516 -19.047 7.582 1.00 80.56 208 ASN A N 1
ATOM 1620 C CA . ASN A 1 208 ? 2.968 -19.217 7.482 1.00 80.56 208 ASN A CA 1
ATOM 1621 C C . ASN A 1 208 ? 3.355 -20.702 7.365 1.00 80.56 208 ASN A C 1
ATOM 1623 O O . ASN A 1 208 ? 4.189 -21.074 6.540 1.00 80.56 208 ASN A O 1
ATOM 1627 N N . TRP A 1 209 ? 2.712 -21.584 8.136 1.00 82.44 209 TRP A N 1
ATOM 1628 C CA . TRP A 1 209 ? 2.936 -23.029 8.039 1.00 82.44 209 TRP A CA 1
ATOM 1629 C C . TRP A 1 209 ? 2.503 -23.619 6.695 1.00 82.44 209 TRP A C 1
ATOM 1631 O O . TRP A 1 209 ? 3.155 -24.540 6.195 1.00 82.44 209 TRP A O 1
ATOM 1641 N N . ASN A 1 210 ? 1.422 -23.116 6.101 1.00 79.56 210 ASN A N 1
ATOM 1642 C CA . ASN A 1 210 ? 0.988 -23.542 4.773 1.00 79.56 210 ASN A CA 1
ATOM 1643 C C . ASN A 1 210 ? 1.997 -23.115 3.701 1.00 79.56 210 ASN A C 1
ATOM 1645 O O . ASN A 1 210 ? 2.359 -23.937 2.859 1.00 79.56 210 ASN A O 1
ATOM 1649 N N . GLN A 1 211 ? 2.550 -21.902 3.792 1.00 74.88 211 GLN A N 1
ATOM 1650 C CA . GLN A 1 211 ? 3.639 -21.462 2.912 1.00 74.88 211 GLN A CA 1
ATOM 1651 C C . GLN A 1 211 ? 4.863 -22.382 3.024 1.00 74.88 211 GLN A C 1
ATOM 1653 O O . GLN A 1 211 ? 5.381 -22.840 2.006 1.00 74.88 211 GLN A O 1
ATOM 1658 N N . VAL A 1 212 ? 5.266 -22.754 4.245 1.00 74.12 212 VAL A N 1
ATOM 1659 C CA . VAL A 1 212 ? 6.374 -23.702 4.468 1.00 74.12 212 VAL A CA 1
ATOM 1660 C C . VAL A 1 212 ? 6.089 -25.068 3.839 1.00 74.12 212 VAL A C 1
ATOM 1662 O O . VAL A 1 212 ? 6.981 -25.663 3.234 1.00 74.12 212 VAL A O 1
ATOM 1665 N N . LYS A 1 213 ? 4.853 -25.574 3.924 1.00 75.50 213 LYS A N 1
ATOM 1666 C CA . LYS A 1 213 ? 4.481 -26.837 3.265 1.00 75.50 213 LYS A CA 1
ATOM 1667 C C . LYS A 1 213 ? 4.572 -26.747 1.747 1.00 75.50 213 LYS A C 1
ATOM 1669 O O . LYS A 1 213 ? 5.064 -27.689 1.134 1.00 75.50 213 LYS A O 1
ATOM 1674 N N . HIS A 1 214 ? 4.130 -25.644 1.147 1.00 68.81 214 HIS A N 1
ATOM 1675 C CA . HIS A 1 214 ? 4.246 -25.450 -0.298 1.00 68.81 214 HIS A CA 1
ATOM 1676 C C . HIS A 1 214 ? 5.710 -25.398 -0.747 1.00 68.81 214 HIS A C 1
ATOM 1678 O O . HIS A 1 214 ? 6.048 -26.007 -1.758 1.00 68.81 214 HIS A O 1
ATOM 1684 N N . VAL A 1 215 ? 6.593 -24.778 0.043 1.00 65.81 215 VAL A N 1
ATOM 1685 C CA . VAL A 1 215 ? 8.045 -24.803 -0.202 1.00 65.81 215 VAL A CA 1
ATOM 1686 C C . VAL A 1 215 ? 8.616 -26.222 -0.077 1.00 65.81 215 VAL A C 1
ATOM 1688 O O . VAL A 1 215 ? 9.432 -26.618 -0.901 1.00 65.81 215 VAL A O 1
ATOM 1691 N N . GLN A 1 216 ? 8.164 -27.019 0.899 1.00 64.56 216 GLN A N 1
ATOM 1692 C CA . GLN A 1 216 ? 8.601 -28.416 1.058 1.00 64.56 216 GLN A CA 1
ATOM 1693 C C . GLN A 1 216 ? 8.083 -29.358 -0.039 1.00 64.56 216 GLN A C 1
ATOM 1695 O O . GLN A 1 216 ? 8.723 -30.366 -0.327 1.00 64.56 216 GLN A O 1
ATOM 1700 N N . GLN A 1 217 ? 6.909 -29.074 -0.610 1.00 65.94 217 GLN A N 1
ATOM 1701 C CA . GLN A 1 217 ? 6.289 -29.898 -1.652 1.00 65.94 217 GLN A CA 1
ATOM 1702 C C . GLN A 1 217 ? 6.695 -29.485 -3.067 1.00 65.94 217 GLN A C 1
ATOM 1704 O O . GLN A 1 217 ? 6.561 -30.293 -3.985 1.00 65.94 217 GLN A O 1
ATOM 1709 N N . ALA A 1 218 ? 7.195 -28.261 -3.259 1.00 56.56 218 ALA A N 1
ATOM 1710 C CA . ALA A 1 218 ? 7.785 -27.857 -4.522 1.00 56.56 218 ALA A CA 1
ATOM 1711 C C . ALA A 1 218 ? 9.009 -28.755 -4.802 1.00 56.56 218 ALA A C 1
ATOM 1713 O O . ALA A 1 218 ? 9.952 -28.760 -4.010 1.00 56.56 218 ALA A O 1
ATOM 1714 N N . PRO A 1 219 ? 9.043 -29.512 -5.915 1.00 51.50 219 PRO A N 1
ATOM 1715 C CA . PRO A 1 219 ? 10.127 -30.443 -6.242 1.00 51.50 219 PRO A CA 1
ATOM 1716 C C . PRO A 1 219 ? 11.431 -29.733 -6.670 1.00 51.50 219 PRO A C 1
ATOM 1718 O O . PRO A 1 219 ? 12.182 -30.236 -7.504 1.00 51.50 219 PRO A O 1
ATOM 1721 N N . SER A 1 220 ? 11.719 -28.541 -6.138 1.00 50.88 220 SER A N 1
ATOM 1722 C CA . SER A 1 220 ? 12.914 -27.779 -6.485 1.00 50.88 220 SER A CA 1
ATOM 1723 C C . SER A 1 220 ? 14.119 -28.254 -5.675 1.00 50.88 220 SER A C 1
ATOM 1725 O O . SER A 1 220 ? 14.176 -28.098 -4.457 1.00 50.88 220 SER A O 1
ATOM 1727 N N . ASN A 1 221 ? 15.090 -28.795 -6.406 1.00 52.47 221 ASN A N 1
ATOM 1728 C CA . ASN A 1 221 ? 16.394 -29.339 -6.024 1.00 52.47 221 ASN A CA 1
ATOM 1729 C C . ASN A 1 221 ? 17.358 -28.381 -5.280 1.00 52.47 221 ASN A C 1
ATOM 1731 O O . ASN A 1 221 ? 18.557 -28.411 -5.547 1.00 52.47 221 ASN A O 1
ATOM 1735 N N . ASN A 1 222 ? 16.894 -27.542 -4.352 1.00 58.12 222 ASN A N 1
ATOM 1736 C CA . ASN A 1 222 ? 17.769 -26.694 -3.538 1.00 58.12 222 ASN A CA 1
ATOM 1737 C C . ASN A 1 222 ? 17.850 -27.236 -2.102 1.00 58.12 222 ASN A C 1
ATOM 1739 O O . ASN A 1 222 ? 17.103 -26.786 -1.236 1.00 58.12 222 ASN A O 1
ATOM 1743 N N . PRO A 1 223 ? 18.773 -28.175 -1.808 1.00 64.19 223 PRO A N 1
ATOM 1744 C CA . PRO A 1 223 ? 18.970 -28.742 -0.468 1.00 64.19 223 PRO A CA 1
ATOM 1745 C C . PRO A 1 223 ? 19.554 -27.747 0.558 1.00 64.19 223 PRO A C 1
ATOM 1747 O O . PRO A 1 223 ? 19.970 -28.162 1.633 1.00 64.19 223 PRO A O 1
ATOM 1750 N N . ASN A 1 224 ? 19.598 -26.453 0.231 1.00 63.66 224 ASN A N 1
ATOM 1751 C CA . ASN A 1 224 ? 20.251 -25.395 1.002 1.00 63.66 224 ASN A CA 1
ATOM 1752 C C . ASN A 1 224 ? 19.296 -24.244 1.372 1.00 63.66 224 ASN A C 1
ATOM 1754 O O . ASN A 1 224 ? 19.755 -23.124 1.557 1.00 63.66 224 ASN A O 1
ATOM 1758 N N . LEU A 1 225 ? 17.981 -24.485 1.474 1.00 64.69 225 LEU A N 1
ATOM 1759 C CA . LEU A 1 225 ? 17.112 -23.526 2.168 1.00 64.69 225 LEU A CA 1
ATOM 1760 C C . LEU A 1 225 ? 17.468 -23.543 3.657 1.00 64.69 225 LEU A C 1
ATOM 1762 O O . LEU A 1 225 ? 17.228 -24.543 4.341 1.00 64.69 225 LEU A O 1
ATOM 1766 N N . THR A 1 226 ? 18.062 -22.460 4.153 1.00 72.38 226 THR A N 1
ATOM 1767 C CA . THR A 1 226 ? 18.347 -22.327 5.582 1.00 72.38 226 THR A CA 1
ATOM 1768 C C . THR A 1 226 ? 17.085 -21.897 6.331 1.00 72.38 226 THR A C 1
ATOM 1770 O O . THR A 1 226 ? 16.110 -21.423 5.746 1.00 72.38 226 THR A O 1
ATOM 1773 N N . ILE A 1 227 ? 17.063 -22.074 7.654 1.00 73.00 227 ILE A N 1
ATOM 1774 C CA . ILE A 1 227 ? 15.938 -21.623 8.492 1.00 73.00 227 ILE A CA 1
ATOM 1775 C C . ILE A 1 227 ? 15.741 -20.100 8.372 1.00 73.00 227 ILE A C 1
ATOM 1777 O O . ILE A 1 227 ? 14.614 -19.619 8.499 1.00 73.00 227 ILE A O 1
ATOM 1781 N N . GLU A 1 228 ? 16.802 -19.339 8.073 1.00 73.69 228 GLU A N 1
ATOM 1782 C CA . GLU A 1 228 ? 16.689 -17.899 7.825 1.00 73.69 228 GLU A CA 1
ATOM 1783 C C . GLU A 1 228 ? 15.848 -17.572 6.580 1.00 73.69 228 GLU A C 1
ATOM 1785 O O . GLU A 1 228 ? 15.122 -16.577 6.589 1.00 73.69 228 GLU A O 1
ATOM 1790 N N . ASP A 1 229 ? 15.872 -18.420 5.546 1.00 70.12 229 ASP A N 1
ATOM 1791 C CA . ASP A 1 229 ? 15.083 -18.212 4.326 1.00 70.12 229 ASP A CA 1
ATOM 1792 C C . ASP A 1 229 ? 13.576 -18.369 4.571 1.00 70.12 229 ASP A C 1
ATOM 1794 O O . ASP A 1 229 ? 12.773 -17.714 3.911 1.00 70.12 229 ASP A O 1
ATOM 1798 N N . ILE A 1 230 ? 13.182 -19.189 5.554 1.00 73.31 230 ILE A N 1
ATOM 1799 C CA . ILE A 1 230 ? 11.773 -19.415 5.918 1.00 73.31 230 ILE A CA 1
ATOM 1800 C C . ILE A 1 230 ? 11.156 -18.175 6.577 1.00 73.31 230 ILE A C 1
ATOM 1802 O O . ILE A 1 230 ? 9.979 -17.887 6.372 1.00 73.31 230 ILE A O 1
ATOM 1806 N N . ASN A 1 231 ? 11.942 -17.431 7.357 1.00 76.81 231 ASN A N 1
ATOM 1807 C CA . ASN A 1 231 ? 11.473 -16.221 8.039 1.00 76.81 231 ASN A CA 1
ATOM 1808 C C . ASN A 1 231 ? 11.674 -14.952 7.204 1.00 76.81 231 ASN A C 1
ATOM 1810 O O . ASN A 1 231 ? 11.285 -13.861 7.631 1.00 76.81 231 ASN A O 1
ATOM 1814 N N . ARG A 1 232 ? 12.298 -15.062 6.028 1.00 78.31 232 ARG A N 1
ATOM 1815 C CA . ARG A 1 232 ? 12.515 -13.909 5.168 1.00 78.31 232 ARG A CA 1
ATOM 1816 C C . ARG A 1 232 ? 11.172 -13.476 4.577 1.00 78.31 232 ARG A C 1
ATOM 1818 O O . ARG A 1 232 ? 10.485 -14.302 3.975 1.00 78.31 232 ARG A O 1
ATOM 1825 N N . PRO A 1 233 ? 10.784 -12.192 4.702 1.00 81.69 233 PRO A N 1
ATOM 1826 C CA . PRO A 1 233 ? 9.587 -11.715 4.035 1.00 81.69 233 PRO A CA 1
ATOM 1827 C C . PRO A 1 233 ? 9.718 -11.984 2.529 1.00 81.69 233 PRO A C 1
ATOM 1829 O O . PRO A 1 233 ? 10.812 -11.820 1.972 1.00 81.69 233 PRO A O 1
ATOM 1832 N N . PRO A 1 234 ? 8.630 -12.407 1.866 1.00 90.19 234 PRO A N 1
ATOM 1833 C CA . PRO A 1 234 ? 8.672 -12.752 0.455 1.00 90.19 234 PRO A CA 1
ATOM 1834 C C . PRO A 1 234 ? 9.180 -11.571 -0.374 1.00 90.19 234 PRO A C 1
ATOM 1836 O O . PRO A 1 234 ? 8.995 -10.405 -0.017 1.00 90.19 234 PRO A O 1
ATOM 1839 N N . ALA A 1 235 ? 9.823 -11.859 -1.502 1.00 93.88 235 ALA A N 1
ATOM 1840 C CA . ALA A 1 235 ? 10.286 -10.808 -2.399 1.00 93.88 235 ALA A CA 1
ATOM 1841 C C . ALA A 1 235 ? 9.109 -9.944 -2.896 1.00 93.88 235 ALA A C 1
ATOM 1843 O O . ALA A 1 235 ? 7.964 -10.394 -2.977 1.00 93.88 235 ALA A O 1
ATOM 1844 N N . VAL A 1 236 ? 9.384 -8.683 -3.228 1.00 97.06 236 VAL A N 1
ATOM 1845 C CA . VAL A 1 236 ? 8.385 -7.791 -3.833 1.00 97.06 236 VAL A CA 1
ATOM 1846 C C . VAL A 1 236 ? 7.961 -8.352 -5.190 1.00 97.06 236 VAL A C 1
ATOM 1848 O O . VAL A 1 236 ? 8.804 -8.802 -5.966 1.00 97.06 236 VAL A O 1
ATOM 1851 N N . GLY A 1 237 ? 6.658 -8.338 -5.464 1.00 96.69 237 GLY A N 1
ATOM 1852 C CA . GLY A 1 237 ? 6.071 -8.946 -6.656 1.00 96.69 237 GLY A CA 1
ATOM 1853 C C . GLY A 1 237 ? 5.748 -10.436 -6.509 1.00 96.69 237 GLY A C 1
ATOM 1854 O O . GLY A 1 237 ? 5.178 -11.021 -7.426 1.00 96.69 237 GLY A O 1
ATOM 1855 N N . TYR A 1 238 ? 6.063 -11.060 -5.366 1.00 96.38 238 TYR A N 1
ATOM 1856 C CA . TYR A 1 238 ? 5.626 -12.425 -5.073 1.00 96.38 238 TYR A CA 1
ATOM 1857 C C . TYR A 1 238 ? 4.098 -12.501 -5.002 1.00 96.38 238 TYR A C 1
ATOM 1859 O O . TYR A 1 238 ? 3.467 -11.698 -4.313 1.00 96.38 238 TYR A O 1
ATOM 1867 N N . VAL A 1 239 ? 3.513 -13.487 -5.682 1.00 96.44 239 VAL A N 1
ATOM 1868 C CA . VAL A 1 239 ? 2.069 -13.740 -5.687 1.00 96.44 239 VAL A CA 1
ATOM 1869 C C . VAL A 1 239 ? 1.780 -14.988 -4.862 1.00 96.44 239 VAL A C 1
ATOM 1871 O O . VAL A 1 239 ? 2.252 -16.079 -5.180 1.00 96.44 239 VAL A O 1
ATOM 1874 N N . ARG A 1 240 ? 0.973 -14.826 -3.815 1.00 93.44 240 ARG A N 1
ATOM 1875 C CA . ARG A 1 240 ? 0.407 -15.932 -3.045 1.00 93.44 240 ARG A CA 1
ATOM 1876 C C . ARG A 1 240 ? -0.642 -16.664 -3.877 1.00 93.44 240 ARG A C 1
ATOM 1878 O O . ARG A 1 240 ? -1.587 -16.042 -4.354 1.00 93.44 240 ARG A O 1
ATOM 1885 N N . VAL A 1 241 ? -0.467 -17.972 -4.050 1.00 91.19 241 VAL A N 1
ATOM 1886 C CA . VAL A 1 241 ? -1.34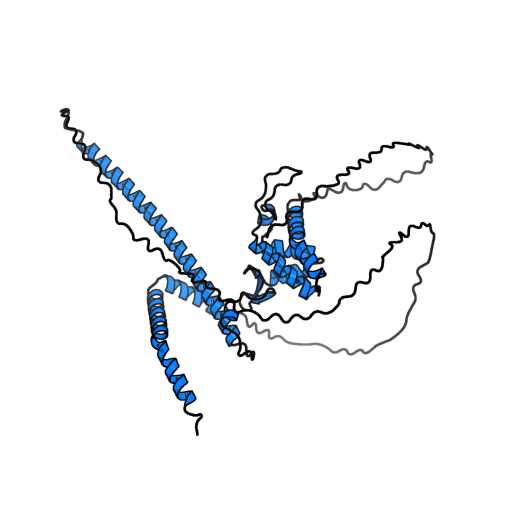4 -18.806 -4.892 1.00 91.19 241 VAL A CA 1
ATOM 1887 C C . VAL A 1 241 ? -2.715 -19.032 -4.246 1.00 91.19 241 VAL A C 1
ATOM 1889 O O . VAL A 1 241 ? -3.717 -19.084 -4.947 1.00 91.19 241 VAL A O 1
ATOM 1892 N N . ASP A 1 242 ? -2.764 -19.130 -2.920 1.00 89.12 242 ASP A N 1
ATOM 1893 C CA . ASP A 1 242 ? -3.971 -19.399 -2.128 1.00 89.12 242 ASP A CA 1
ATOM 1894 C C . ASP A 1 242 ? -4.945 -18.214 -2.081 1.00 89.12 242 ASP A C 1
ATOM 1896 O O . ASP A 1 242 ? -6.139 -18.354 -2.331 1.00 89.12 242 ASP A O 1
ATOM 1900 N N . THR A 1 243 ? -4.424 -17.031 -1.779 1.00 93.19 243 THR A N 1
ATOM 1901 C CA . THR A 1 243 ? -5.187 -15.797 -1.559 1.00 93.19 243 THR A CA 1
ATOM 1902 C C . THR A 1 243 ? -5.202 -14.889 -2.785 1.00 93.19 243 THR A C 1
ATOM 1904 O O . THR A 1 243 ? -5.905 -13.880 -2.801 1.00 93.19 243 THR A O 1
ATOM 1907 N N . ASN A 1 244 ? -4.422 -15.226 -3.818 1.00 96.44 244 ASN A N 1
ATOM 1908 C CA . ASN A 1 244 ? -4.222 -14.416 -5.018 1.00 96.44 244 ASN A CA 1
ATOM 1909 C C . ASN A 1 244 ? -3.841 -12.958 -4.689 1.00 96.44 244 ASN A C 1
ATOM 1911 O O . ASN A 1 244 ? -4.340 -12.001 -5.290 1.00 96.44 244 ASN A O 1
ATOM 1915 N N . MET A 1 245 ? -2.965 -12.783 -3.696 1.00 97.56 245 MET A N 1
ATOM 1916 C CA . MET A 1 245 ? -2.443 -11.483 -3.276 1.00 97.56 245 MET A CA 1
ATOM 1917 C C . MET A 1 245 ? -0.991 -11.316 -3.715 1.00 97.56 245 MET A C 1
ATOM 1919 O O . MET A 1 245 ? -0.183 -12.234 -3.590 1.00 97.56 245 MET A O 1
ATOM 1923 N N . ILE A 1 246 ? -0.647 -10.125 -4.195 1.00 97.94 246 ILE A N 1
ATOM 1924 C CA . ILE A 1 246 ? 0.721 -9.739 -4.529 1.00 97.94 246 ILE A CA 1
ATOM 1925 C C . ILE A 1 246 ? 1.358 -8.978 -3.361 1.00 97.94 246 ILE A C 1
ATOM 1927 O O . ILE A 1 246 ? 0.745 -8.085 -2.767 1.00 97.94 246 ILE A O 1
ATOM 1931 N N . HIS A 1 247 ? 2.596 -9.331 -3.027 1.00 97.94 247 HIS A N 1
ATOM 1932 C CA . HIS A 1 247 ? 3.382 -8.643 -2.012 1.00 97.94 247 HIS A CA 1
ATOM 1933 C C . HIS A 1 247 ? 3.982 -7.356 -2.585 1.00 97.94 247 HIS A C 1
ATOM 1935 O O . HIS A 1 247 ? 4.762 -7.392 -3.539 1.00 97.94 247 HIS A O 1
ATOM 1941 N N . LEU A 1 248 ? 3.648 -6.213 -1.985 1.00 98.00 248 LEU A N 1
ATOM 1942 C CA . LEU A 1 248 ? 4.162 -4.907 -2.401 1.00 98.00 248 LEU A CA 1
ATOM 1943 C C . LEU A 1 248 ? 5.511 -4.556 -1.753 1.00 98.00 248 LEU A C 1
ATOM 1945 O O . LEU A 1 248 ? 6.186 -3.646 -2.219 1.00 98.00 248 LEU A O 1
ATOM 1949 N N . GLY A 1 249 ? 5.908 -5.273 -0.698 1.00 96.69 249 GLY A N 1
ATOM 1950 C CA . GLY A 1 249 ? 6.997 -4.885 0.200 1.00 96.69 249 GLY A CA 1
ATOM 1951 C C . GLY A 1 249 ? 6.464 -4.423 1.555 1.00 96.69 249 GLY A C 1
ATOM 1952 O O . GLY A 1 249 ? 5.269 -4.180 1.713 1.00 96.69 249 GLY A O 1
ATOM 1953 N N . GLN A 1 250 ? 7.347 -4.328 2.552 1.00 96.50 250 GLN A N 1
ATOM 1954 C CA . GLN A 1 250 ? 7.006 -3.895 3.920 1.00 96.50 250 GLN A CA 1
ATOM 1955 C C . GLN A 1 250 ? 5.823 -4.661 4.553 1.00 96.50 250 GLN A C 1
ATOM 1957 O O . GLN A 1 250 ? 5.047 -4.095 5.319 1.00 96.50 250 GLN A O 1
ATOM 1962 N N . ASN A 1 251 ? 5.660 -5.945 4.204 1.00 95.12 251 ASN A N 1
ATOM 1963 C CA . ASN A 1 251 ? 4.535 -6.794 4.608 1.00 95.12 251 ASN A CA 1
ATOM 1964 C C . ASN A 1 251 ? 3.146 -6.245 4.213 1.00 95.12 251 ASN A C 1
ATOM 1966 O O . ASN A 1 251 ? 2.134 -6.555 4.842 1.00 95.12 251 ASN A O 1
ATOM 1970 N N . VAL A 1 252 ? 3.084 -5.429 3.160 1.00 97.00 252 VAL A N 1
ATOM 1971 C CA . VAL A 1 252 ? 1.832 -4.938 2.584 1.00 97.00 252 VAL A CA 1
ATOM 1972 C C . VAL A 1 252 ? 1.439 -5.838 1.420 1.00 97.00 252 VAL A C 1
ATOM 1974 O O . VAL A 1 252 ? 2.219 -6.071 0.493 1.00 97.00 252 VAL A O 1
ATOM 1977 N N . TRP A 1 253 ? 0.205 -6.324 1.467 1.00 97.69 253 TRP A N 1
ATOM 1978 C CA . TRP A 1 253 ? -0.370 -7.220 0.471 1.00 97.69 253 TRP A CA 1
ATOM 1979 C C . TRP A 1 253 ? -1.526 -6.528 -0.242 1.00 97.69 253 TRP A C 1
ATOM 1981 O O . TRP A 1 253 ? -2.324 -5.831 0.385 1.00 97.69 253 TRP A O 1
ATOM 1991 N N . LEU A 1 254 ? -1.620 -6.724 -1.554 1.00 98.12 254 LEU A N 1
ATOM 1992 C CA . LEU A 1 254 ? -2.692 -6.183 -2.387 1.00 98.12 254 LEU A CA 1
ATOM 1993 C C . LEU A 1 254 ? -3.316 -7.317 -3.210 1.00 98.12 254 LEU A C 1
ATOM 1995 O O . LEU A 1 254 ? -2.576 -8.189 -3.662 1.00 98.12 254 LEU A O 1
ATOM 1999 N N . PRO A 1 255 ? -4.640 -7.340 -3.446 1.00 98.50 255 PRO A N 1
ATOM 2000 C CA . PRO A 1 255 ? -5.229 -8.289 -4.385 1.00 98.50 255 PRO A CA 1
ATOM 2001 C C . PRO A 1 255 ? -4.543 -8.196 -5.752 1.00 98.50 255 PRO A C 1
ATOM 2003 O O . PRO A 1 255 ? -4.363 -7.096 -6.286 1.00 98.50 255 PRO A O 1
ATOM 2006 N N . LYS A 1 256 ? -4.170 -9.342 -6.335 1.00 98.12 256 LYS A N 1
ATOM 2007 C CA . LYS A 1 256 ? -3.447 -9.386 -7.615 1.00 98.12 256 LYS A CA 1
ATOM 2008 C C . LYS A 1 256 ? -4.218 -8.667 -8.721 1.00 98.12 256 LYS A C 1
ATOM 2010 O O . LYS A 1 256 ? -3.622 -7.910 -9.477 1.00 98.12 256 LYS A O 1
ATOM 2015 N N . GLN A 1 257 ? -5.540 -8.825 -8.755 1.00 98.44 257 GLN A N 1
ATOM 2016 C CA . GLN A 1 257 ? -6.395 -8.139 -9.722 1.00 98.44 257 GLN A CA 1
ATOM 2017 C C . GLN A 1 257 ? -6.246 -6.611 -9.652 1.00 98.44 257 GLN A C 1
ATOM 2019 O O . GLN A 1 257 ? -6.094 -5.965 -10.681 1.00 98.44 257 GLN A O 1
ATOM 2024 N N . SER A 1 258 ? -6.188 -6.026 -8.450 1.00 98.50 258 SER A N 1
ATOM 2025 C CA . SER A 1 258 ? -5.992 -4.579 -8.289 1.00 98.50 258 SER A CA 1
ATOM 2026 C C . SER A 1 258 ? -4.621 -4.108 -8.781 1.00 98.50 258 SER A C 1
ATOM 2028 O O . SER A 1 258 ? -4.494 -2.983 -9.266 1.00 98.50 258 SER A O 1
ATOM 2030 N N . TYR A 1 259 ? -3.593 -4.952 -8.665 1.00 98.56 259 TYR A N 1
ATOM 2031 C CA . TYR A 1 259 ? -2.285 -4.685 -9.258 1.00 98.56 259 TYR A CA 1
ATOM 2032 C C . TYR A 1 259 ? -2.336 -4.761 -10.787 1.00 98.56 259 TYR A C 1
ATOM 2034 O O . TYR A 1 259 ? -1.879 -3.831 -11.451 1.00 98.56 259 TYR A O 1
ATOM 2042 N N . ASP A 1 260 ? -2.934 -5.817 -11.342 1.00 98.44 260 ASP A N 1
ATOM 2043 C CA . ASP A 1 260 ? -3.073 -6.000 -12.789 1.00 98.44 260 ASP A CA 1
ATOM 2044 C C . ASP A 1 260 ? -3.858 -4.832 -13.418 1.00 98.44 260 ASP A C 1
ATOM 2046 O O . ASP A 1 260 ? -3.421 -4.265 -14.419 1.00 98.44 260 ASP A O 1
ATOM 2050 N N . ASP A 1 261 ? -4.943 -4.383 -12.779 1.00 98.50 261 ASP A N 1
ATOM 2051 C CA . ASP A 1 261 ? -5.718 -3.206 -13.191 1.00 98.50 261 ASP A CA 1
ATOM 2052 C C . ASP A 1 261 ? -4.881 -1.921 -13.136 1.00 98.50 261 ASP A C 1
ATOM 2054 O O . ASP A 1 261 ? -4.982 -1.058 -14.014 1.00 98.50 261 ASP A O 1
ATOM 2058 N N . ALA A 1 262 ? -4.043 -1.763 -12.107 1.00 98.38 262 ALA A N 1
ATOM 2059 C CA . ALA A 1 262 ? -3.166 -0.605 -11.987 1.00 98.38 262 ALA A CA 1
ATOM 2060 C C . ALA A 1 262 ? -2.103 -0.580 -13.092 1.00 98.38 262 ALA A C 1
ATOM 2062 O O . ALA A 1 262 ? -1.837 0.499 -13.627 1.00 98.38 262 ALA A O 1
ATOM 2063 N N . VAL A 1 263 ? -1.541 -1.742 -13.451 1.00 98.31 263 VAL A N 1
ATOM 2064 C CA . VAL A 1 263 ? -0.605 -1.917 -14.575 1.00 98.31 263 VAL A CA 1
ATOM 2065 C C . VAL A 1 263 ? -1.304 -1.645 -15.906 1.00 98.31 263 VAL A C 1
ATOM 2067 O O . VAL A 1 263 ? -0.806 -0.854 -16.703 1.00 98.31 263 VAL A O 1
ATOM 2070 N N . TYR A 1 264 ? -2.471 -2.249 -16.136 1.00 98.19 264 TYR A N 1
ATOM 2071 C CA . TYR A 1 264 ? -3.228 -2.123 -17.381 1.00 98.19 264 TYR A CA 1
ATOM 2072 C C . TYR A 1 264 ? -3.645 -0.673 -17.661 1.00 98.19 264 TYR A C 1
ATOM 2074 O O . TYR A 1 264 ? -3.473 -0.167 -18.769 1.00 98.19 264 TYR A O 1
ATOM 2082 N N . ASN A 1 265 ? -4.127 0.036 -16.637 1.00 97.94 265 ASN A N 1
ATOM 2083 C CA . ASN A 1 265 ? -4.557 1.430 -16.761 1.00 97.94 265 ASN A CA 1
ATOM 2084 C C . ASN A 1 265 ? -3.390 2.441 -16.744 1.00 97.94 265 ASN A C 1
ATOM 2086 O O . ASN A 1 265 ? -3.611 3.653 -16.854 1.00 97.94 265 ASN A O 1
ATOM 2090 N N . ALA A 1 266 ? -2.145 1.989 -16.575 1.00 97.56 266 ALA A N 1
ATOM 2091 C CA . ALA A 1 266 ? -0.988 2.868 -16.495 1.00 97.56 266 ALA A CA 1
ATOM 2092 C C . ALA A 1 266 ? -0.387 3.177 -17.872 1.00 97.56 266 ALA A C 1
ATOM 2094 O O . ALA A 1 266 ? 0.527 2.509 -18.350 1.00 97.56 266 ALA A O 1
ATOM 2095 N N . ALA A 1 267 ? -0.811 4.294 -18.467 1.00 97.31 267 ALA A N 1
ATOM 2096 C CA . ALA A 1 267 ? -0.139 4.841 -19.651 1.00 97.31 267 ALA A CA 1
ATOM 2097 C C . ALA A 1 267 ? 1.272 5.386 -19.335 1.00 97.31 267 ALA A C 1
ATOM 2099 O O . ALA A 1 267 ? 2.160 5.383 -20.186 1.00 97.31 267 ALA A O 1
ATOM 2100 N N . THR A 1 268 ? 1.487 5.866 -18.107 1.00 98.19 268 THR A N 1
ATOM 2101 C CA . THR A 1 268 ? 2.755 6.448 -17.645 1.00 98.19 268 THR A CA 1
ATOM 2102 C C . THR A 1 268 ? 3.134 5.906 -16.270 1.00 98.19 268 THR A C 1
ATOM 2104 O O . THR A 1 268 ? 2.276 5.437 -15.521 1.00 98.19 268 THR A O 1
ATOM 2107 N N . ASN A 1 269 ? 4.413 6.019 -15.909 1.00 98.25 269 ASN A N 1
ATOM 2108 C CA . ASN A 1 269 ? 4.919 5.632 -14.589 1.00 98.25 269 ASN A CA 1
ATOM 2109 C C . ASN A 1 269 ? 4.202 6.386 -13.460 1.00 98.25 269 ASN A C 1
ATOM 2111 O O . ASN A 1 269 ? 3.773 5.787 -12.476 1.00 98.25 269 ASN A O 1
ATOM 2115 N N . SER A 1 270 ? 3.951 7.684 -13.665 1.00 98.44 270 SER A N 1
ATOM 2116 C CA . SER A 1 270 ? 3.135 8.475 -12.746 1.00 98.44 270 SER A CA 1
ATOM 2117 C C . SER A 1 270 ? 1.735 7.890 -12.580 1.00 98.44 270 SER A C 1
ATOM 2119 O O . SER A 1 270 ? 1.270 7.742 -11.454 1.00 98.44 270 SER A O 1
ATOM 2121 N N . MET A 1 271 ? 1.068 7.508 -13.676 1.00 98.44 271 MET A N 1
ATOM 2122 C CA . MET A 1 271 ? -0.273 6.923 -13.604 1.00 98.44 271 MET A CA 1
ATOM 2123 C C . MET A 1 271 ? -0.281 5.603 -12.825 1.00 98.44 271 MET A C 1
ATOM 2125 O O . MET A 1 271 ? -1.172 5.404 -12.004 1.00 98.44 271 MET A O 1
ATOM 2129 N N . PHE A 1 272 ? 0.735 4.754 -13.010 1.00 98.69 272 PHE A N 1
ATOM 2130 C CA . PHE A 1 272 ? 0.895 3.524 -12.231 1.00 98.69 272 PHE A CA 1
ATOM 2131 C C . PHE A 1 272 ? 0.942 3.810 -10.724 1.00 98.69 272 PHE A C 1
ATOM 2133 O O . PHE A 1 272 ? 0.113 3.294 -9.975 1.00 98.69 272 PHE A O 1
ATOM 2140 N N . VAL A 1 273 ? 1.837 4.702 -10.280 1.00 98.69 273 VAL A N 1
ATOM 2141 C CA . VAL A 1 273 ? 1.966 5.052 -8.853 1.00 98.69 273 VAL A CA 1
ATOM 2142 C C . VAL A 1 273 ? 0.667 5.653 -8.312 1.00 98.69 273 VAL A C 1
ATOM 2144 O O . VAL A 1 273 ? 0.238 5.315 -7.211 1.00 98.69 273 VAL A O 1
ATOM 2147 N N . LYS A 1 274 ? -0.010 6.502 -9.096 1.00 98.69 274 LYS A N 1
ATOM 2148 C CA . LYS A 1 274 ? -1.313 7.077 -8.726 1.00 98.69 274 LYS A CA 1
ATOM 2149 C C . LYS A 1 274 ? -2.400 6.007 -8.555 1.00 98.69 274 LYS A C 1
ATOM 2151 O O . LYS A 1 274 ? -3.230 6.149 -7.656 1.00 98.69 274 LYS A O 1
ATOM 2156 N N . ASN A 1 275 ? -2.417 4.981 -9.405 1.00 98.62 275 ASN A N 1
ATOM 2157 C CA . ASN A 1 275 ? -3.387 3.885 -9.351 1.00 98.62 275 ASN A CA 1
ATOM 2158 C C . ASN A 1 275 ? -3.111 2.958 -8.158 1.00 98.62 275 ASN A C 1
ATOM 2160 O O . ASN A 1 275 ? -4.023 2.680 -7.383 1.00 98.62 275 ASN A O 1
ATOM 2164 N N . ILE A 1 276 ? -1.850 2.572 -7.939 1.00 98.56 276 ILE A N 1
ATOM 2165 C CA . ILE A 1 276 ? -1.451 1.764 -6.778 1.00 98.56 276 ILE A CA 1
ATOM 2166 C C . ILE A 1 276 ? -1.713 2.507 -5.465 1.00 98.56 276 ILE A C 1
ATOM 2168 O O . ILE A 1 276 ? -2.275 1.929 -4.538 1.00 98.56 276 ILE A O 1
ATOM 2172 N N . ALA A 1 277 ? -1.390 3.800 -5.378 1.00 98.56 277 ALA A N 1
ATOM 2173 C CA . ALA A 1 277 ? -1.669 4.588 -4.178 1.00 98.56 277 ALA A CA 1
ATOM 2174 C C . ALA A 1 277 ? -3.173 4.633 -3.856 1.00 98.56 277 ALA A C 1
ATOM 2176 O O . ALA A 1 277 ? -3.563 4.551 -2.693 1.00 98.56 277 ALA A O 1
ATOM 2177 N N . MET A 1 278 ? -4.034 4.717 -4.874 1.00 98.56 278 MET A N 1
ATOM 2178 C CA . MET A 1 278 ? -5.484 4.628 -4.676 1.00 98.56 278 MET A CA 1
ATOM 2179 C C . MET A 1 278 ? -5.916 3.260 -4.153 1.00 98.56 278 MET A C 1
ATOM 2181 O O . MET A 1 278 ? -6.782 3.214 -3.286 1.00 98.56 278 MET A O 1
ATOM 2185 N N . ALA A 1 279 ? -5.320 2.176 -4.651 1.00 98.31 279 ALA A N 1
ATOM 2186 C CA . ALA A 1 279 ? -5.639 0.820 -4.217 1.00 98.31 279 ALA A CA 1
ATOM 2187 C C . ALA A 1 279 ? -5.172 0.536 -2.774 1.00 98.31 279 ALA A C 1
ATOM 2189 O O . ALA A 1 279 ? -5.894 -0.097 -2.013 1.00 98.31 279 ALA A O 1
ATOM 2190 N N . VAL A 1 280 ? -3.999 1.046 -2.375 1.00 98.38 280 VAL A N 1
ATOM 2191 C CA . VAL A 1 280 ? -3.407 0.811 -1.041 1.00 98.38 280 VAL A CA 1
ATOM 2192 C C . VAL A 1 280 ? -4.039 1.677 0.052 1.00 98.38 280 VAL A C 1
ATOM 2194 O O . VAL A 1 280 ? -4.277 1.203 1.163 1.00 98.38 280 VAL A O 1
ATOM 2197 N N . PHE A 1 281 ? -4.277 2.960 -0.231 1.00 98.38 281 PHE A N 1
ATOM 2198 C CA . PHE A 1 281 ? -4.756 3.914 0.775 1.00 98.38 281 PHE A CA 1
ATOM 2199 C C . PHE A 1 281 ? -6.263 4.167 0.699 1.00 98.38 281 PHE A C 1
ATOM 2201 O O . PHE A 1 281 ? -6.888 4.478 1.709 1.00 98.38 281 PHE A O 1
ATOM 2208 N N . GLY A 1 282 ? -6.854 4.070 -0.491 1.00 98.25 282 GLY A N 1
ATOM 2209 C CA . GLY A 1 282 ? -8.220 4.513 -0.746 1.00 98.25 282 GLY A CA 1
ATOM 2210 C C . GLY A 1 282 ? -8.333 6.027 -0.968 1.00 98.25 282 GLY A C 1
ATOM 2211 O O . GLY A 1 282 ? -7.519 6.838 -0.516 1.00 98.25 282 GLY A O 1
ATOM 2212 N N . SER A 1 283 ? -9.386 6.439 -1.678 1.00 98.19 283 SER A N 1
ATOM 2213 C CA . SER A 1 283 ? -9.598 7.845 -2.047 1.00 98.19 283 SER A CA 1
ATOM 2214 C C . SER A 1 283 ? -9.847 8.755 -0.848 1.00 98.19 283 SER A C 1
ATOM 2216 O O . SER A 1 283 ? -9.388 9.896 -0.843 1.00 98.19 283 SER A O 1
ATOM 2218 N N . GLN A 1 284 ? -10.601 8.272 0.144 1.00 98.06 284 GLN A N 1
ATOM 2219 C CA . GLN A 1 284 ? -10.989 9.067 1.307 1.00 98.06 284 GLN A CA 1
ATOM 2220 C C . GLN A 1 284 ? -9.774 9.374 2.184 1.00 98.06 284 GLN A C 1
ATOM 2222 O O . GLN A 1 284 ? -9.502 10.536 2.478 1.00 98.06 284 GLN A O 1
ATOM 2227 N N . TYR A 1 285 ? -8.965 8.353 2.471 1.00 98.38 285 TYR A N 1
ATOM 2228 C CA . TYR A 1 285 ? -7.727 8.506 3.226 1.00 98.38 285 TYR A CA 1
ATOM 2229 C C . TYR A 1 285 ? -6.784 9.525 2.570 1.00 98.38 285 TYR A C 1
ATOM 2231 O O . TYR A 1 285 ? -6.303 10.449 3.229 1.00 98.38 285 TYR A O 1
ATOM 2239 N N . LEU A 1 286 ? -6.586 9.438 1.247 1.00 98.25 286 LEU A N 1
ATOM 2240 C CA . LEU A 1 286 ? -5.749 10.384 0.500 1.00 98.25 286 LEU A CA 1
ATOM 2241 C C . LEU A 1 286 ? -6.302 11.820 0.484 1.00 98.25 286 LEU A C 1
ATOM 2243 O O . LEU A 1 286 ? -5.515 12.758 0.351 1.00 98.25 286 LEU A O 1
ATOM 2247 N N . LYS A 1 287 ? -7.619 12.023 0.639 1.00 97.50 287 LYS A N 1
ATOM 2248 C CA . LYS A 1 287 ? -8.256 13.350 0.802 1.00 97.50 287 LYS A CA 1
ATOM 2249 C C . LYS A 1 287 ? -8.138 13.920 2.210 1.00 97.50 287 LYS A C 1
ATOM 2251 O O . LYS A 1 287 ? -8.202 15.135 2.380 1.00 97.50 287 LYS A O 1
ATOM 2256 N N . GLU A 1 288 ? -7.775 13.106 3.193 1.00 97.88 288 GLU A N 1
ATOM 2257 C CA . GLU A 1 288 ? -7.565 13.532 4.584 1.00 97.88 288 GLU A CA 1
ATOM 2258 C C . GLU A 1 288 ? -6.078 13.677 4.956 1.00 97.88 288 GLU A C 1
ATOM 2260 O O . GLU A 1 288 ? -5.735 14.586 5.705 1.00 97.88 288 GLU A O 1
ATOM 2265 N N . HIS A 1 289 ? -5.179 12.932 4.300 1.00 98.25 289 HIS A N 1
ATOM 2266 C CA . HIS A 1 289 ? -3.737 12.899 4.593 1.00 98.25 289 HIS A CA 1
ATOM 2267 C C . HIS A 1 289 ? -2.825 13.556 3.533 1.00 98.25 289 HIS A C 1
ATOM 2269 O O . HIS A 1 289 ? -3.112 13.590 2.335 1.00 98.25 289 HIS A O 1
ATOM 2275 N N . SER A 1 290 ? -1.672 14.066 3.963 1.00 97.75 290 SER A N 1
ATOM 2276 C CA . SER A 1 290 ? -0.601 14.575 3.096 1.00 97.75 290 SER A CA 1
ATOM 2277 C C . SER A 1 290 ? 0.609 13.639 3.094 1.00 97.75 290 SER A C 1
ATOM 2279 O O . SER A 1 290 ? 0.757 12.820 3.987 1.00 97.75 290 SER A O 1
ATOM 2281 N N . VAL A 1 291 ? 1.515 13.760 2.119 1.00 97.31 291 VAL A N 1
ATOM 2282 C CA . VAL A 1 291 ? 2.693 12.868 2.058 1.00 97.31 291 VAL A CA 1
ATOM 2283 C C . VAL A 1 291 ? 3.637 13.066 3.255 1.00 97.31 291 VAL A C 1
ATOM 2285 O O . VAL A 1 291 ? 4.115 12.093 3.816 1.00 97.31 291 VAL A O 1
ATOM 2288 N N . LYS A 1 292 ? 3.898 14.318 3.668 1.00 96.50 292 LYS A N 1
ATOM 2289 C CA . LYS A 1 292 ? 4.904 14.648 4.706 1.00 96.50 292 LYS A CA 1
ATOM 2290 C C . LYS A 1 292 ? 4.330 15.224 6.003 1.00 96.50 292 LYS A C 1
ATOM 2292 O O . LYS A 1 292 ? 5.098 15.587 6.884 1.00 96.50 292 LYS A O 1
ATOM 2297 N N . GLY A 1 293 ? 3.017 15.415 6.104 1.00 96.25 293 GLY A N 1
ATOM 2298 C CA . GLY A 1 293 ? 2.401 16.041 7.280 1.00 96.25 293 GLY A CA 1
ATOM 2299 C C . GLY A 1 293 ? 2.583 17.564 7.390 1.00 96.25 293 GLY A C 1
ATOM 2300 O O . GLY A 1 293 ? 2.129 18.169 8.355 1.00 96.25 293 GLY A O 1
ATOM 2301 N N . LYS A 1 294 ? 3.275 18.204 6.436 1.00 94.12 294 LYS A N 1
ATOM 2302 C CA . LYS A 1 294 ? 3.680 19.618 6.529 1.00 94.12 294 LYS A CA 1
ATOM 2303 C C . LYS A 1 294 ? 2.590 20.566 6.015 1.00 94.12 294 LYS A C 1
ATOM 2305 O O . LYS A 1 294 ? 1.893 20.256 5.047 1.00 94.12 294 LYS A O 1
ATOM 2310 N N . SER A 1 295 ? 2.469 21.743 6.633 1.00 92.88 295 SER A N 1
ATOM 2311 C CA . SER A 1 295 ? 1.606 22.823 6.141 1.00 92.88 295 SER A CA 1
ATOM 2312 C C . SER A 1 295 ? 2.182 23.449 4.865 1.00 92.88 295 SER A C 1
ATOM 2314 O O . SER A 1 295 ? 3.389 23.443 4.624 1.00 92.88 295 SER A O 1
ATOM 2316 N N . CYS A 1 296 ? 1.308 23.985 4.010 1.00 88.06 296 CYS A N 1
ATOM 2317 C CA . CYS A 1 296 ? 1.743 24.737 2.838 1.00 88.06 296 CYS A CA 1
ATOM 2318 C C . CYS A 1 296 ? 2.073 26.179 3.245 1.00 88.06 296 CYS A C 1
ATOM 2320 O O . CYS A 1 296 ? 1.187 26.901 3.706 1.00 88.06 296 CYS A O 1
ATOM 2322 N N . ASN A 1 297 ? 3.310 26.625 2.998 1.00 91.25 297 ASN A N 1
ATOM 2323 C CA . ASN A 1 297 ? 3.750 27.995 3.300 1.00 91.25 297 ASN A CA 1
ATOM 2324 C C . ASN A 1 297 ? 2.881 29.067 2.623 1.00 91.25 297 ASN A C 1
ATOM 2326 O O . ASN A 1 297 ? 2.691 30.147 3.176 1.00 91.25 297 ASN A O 1
ATOM 2330 N N . LYS A 1 298 ? 2.339 28.766 1.434 1.00 91.06 298 LYS A N 1
ATOM 2331 C CA . LYS A 1 298 ? 1.598 29.733 0.616 1.00 91.06 298 LYS A CA 1
ATOM 2332 C C . LYS A 1 298 ? 0.175 29.980 1.121 1.00 91.06 298 LYS A C 1
ATOM 2334 O O . LYS A 1 298 ? -0.276 31.117 1.111 1.00 91.06 298 LYS A O 1
ATOM 2339 N N . THR A 1 299 ? -0.535 28.933 1.540 1.00 88.12 299 THR A N 1
ATOM 2340 C CA . THR A 1 299 ? -1.944 29.033 1.967 1.00 88.12 299 THR A CA 1
ATOM 2341 C C . THR A 1 299 ? -2.122 29.065 3.481 1.00 88.12 299 THR A C 1
ATOM 2343 O O . THR A 1 299 ? -3.213 29.392 3.935 1.00 88.12 299 THR A O 1
ATOM 2346 N N . LYS A 1 300 ? -1.091 28.704 4.266 1.00 90.19 300 LYS A N 1
ATOM 2347 C CA . LYS A 1 300 ? -1.146 28.582 5.738 1.00 90.19 300 LYS A CA 1
ATOM 2348 C C . LYS A 1 300 ? -2.342 27.751 6.238 1.00 90.19 300 LYS A C 1
ATOM 2350 O O . LYS A 1 300 ? -2.836 27.952 7.343 1.00 90.19 300 LYS A O 1
ATOM 2355 N N . SER A 1 301 ? -2.821 26.810 5.423 1.00 90.50 301 SER A N 1
ATOM 2356 C CA . SER A 1 301 ? -3.927 25.924 5.785 1.00 90.50 301 SER A CA 1
ATOM 2357 C C . SER A 1 301 ? -3.524 24.984 6.921 1.00 90.50 301 SER A C 1
ATOM 2359 O O . SER A 1 301 ? -2.349 24.618 7.031 1.00 90.50 301 SER A O 1
ATOM 2361 N N . LYS A 1 302 ? -4.508 24.527 7.710 1.00 93.12 302 LYS A N 1
ATOM 2362 C CA . LYS A 1 302 ? -4.295 23.516 8.756 1.00 93.12 302 LYS A CA 1
ATOM 2363 C C . LYS A 1 302 ? -3.517 22.318 8.173 1.00 93.12 302 LYS A C 1
ATOM 2365 O O . LYS A 1 302 ? -3.929 21.799 7.129 1.00 93.12 302 LYS A O 1
ATOM 2370 N N . PRO A 1 303 ? -2.388 21.908 8.782 1.00 95.25 303 PRO A N 1
ATOM 2371 C CA . PRO A 1 303 ? -1.605 20.787 8.281 1.00 95.25 303 PRO A CA 1
ATOM 2372 C C . PRO A 1 303 ? -2.440 19.508 8.332 1.00 95.25 303 PRO A C 1
ATOM 2374 O O . PRO A 1 303 ? -3.143 19.240 9.308 1.00 95.25 303 PRO A O 1
ATOM 2377 N N . ARG A 1 304 ? -2.369 18.731 7.252 1.00 96.38 304 ARG A N 1
ATOM 2378 C CA . ARG A 1 304 ? -2.996 17.409 7.156 1.00 96.38 304 ARG A CA 1
ATOM 2379 C C . ARG A 1 304 ? -1.996 16.365 7.643 1.00 96.38 304 ARG A C 1
ATOM 2381 O O . ARG A 1 304 ? -0.834 16.494 7.254 1.00 96.38 304 ARG A O 1
ATOM 2388 N N . PRO A 1 305 ? -2.410 15.349 8.417 1.00 97.94 305 PRO A N 1
ATOM 2389 C CA . PRO A 1 305 ? -1.506 14.321 8.937 1.00 97.94 305 PRO A CA 1
ATOM 2390 C C . PRO A 1 305 ? -0.729 13.624 7.814 1.00 97.94 305 PRO A C 1
ATOM 2392 O O . PRO A 1 305 ? -1.185 13.589 6.668 1.00 97.94 305 PRO A O 1
ATOM 2395 N N . ALA A 1 306 ? 0.463 13.112 8.125 1.00 98.25 306 ALA A N 1
ATOM 2396 C CA . ALA A 1 306 ? 1.254 12.339 7.171 1.00 98.25 306 ALA A CA 1
ATOM 2397 C C . ALA A 1 306 ? 0.571 10.994 6.869 1.00 98.25 306 ALA A C 1
ATOM 2399 O O . ALA A 1 306 ? -0.067 10.419 7.749 1.00 98.25 306 ALA A O 1
ATOM 2400 N N . ILE A 1 307 ? 0.698 10.500 5.637 1.00 98.25 307 ILE A N 1
ATOM 2401 C CA . ILE A 1 307 ? 0.310 9.126 5.293 1.00 98.25 307 ILE A CA 1
ATOM 2402 C C . ILE A 1 307 ? 1.196 8.122 6.039 1.00 98.25 307 ILE A C 1
ATOM 2404 O O . ILE A 1 307 ? 2.338 8.430 6.381 1.00 98.25 307 ILE A O 1
ATOM 2408 N N . ASP A 1 308 ? 0.677 6.912 6.244 1.00 98.12 308 ASP A N 1
ATOM 2409 C CA . ASP A 1 308 ? 1.447 5.791 6.787 1.00 98.12 308 ASP A CA 1
ATOM 2410 C C . ASP A 1 308 ? 2.721 5.539 5.957 1.00 98.12 308 ASP A C 1
ATOM 2412 O O . ASP A 1 308 ? 2.660 5.204 4.766 1.00 98.12 308 ASP A O 1
ATOM 2416 N N . LEU A 1 309 ? 3.875 5.717 6.608 1.00 97.88 309 LEU A N 1
ATOM 2417 C CA . LEU A 1 309 ? 5.193 5.593 5.997 1.00 97.88 309 LEU A CA 1
ATOM 2418 C C . LEU A 1 309 ? 5.443 4.172 5.485 1.00 97.88 309 LEU A C 1
ATOM 2420 O O . LEU A 1 309 ? 5.991 4.010 4.399 1.00 97.88 309 LEU A O 1
ATOM 2424 N N . THR A 1 310 ? 4.995 3.149 6.214 1.00 98.00 310 THR A N 1
ATOM 2425 C CA . THR A 1 310 ? 5.197 1.739 5.848 1.00 98.00 310 THR A CA 1
ATOM 2426 C C . THR A 1 310 ? 4.505 1.427 4.524 1.00 98.00 310 THR A C 1
ATOM 2428 O O . THR A 1 310 ? 5.114 0.884 3.602 1.00 98.00 310 THR A O 1
ATOM 2431 N N . LYS A 1 311 ? 3.250 1.869 4.376 1.00 98.38 311 LYS A N 1
ATOM 2432 C CA . LYS A 1 311 ? 2.497 1.737 3.121 1.00 98.38 311 LYS A CA 1
ATOM 2433 C C . LYS A 1 311 ? 3.096 2.575 1.998 1.00 98.38 311 LYS A C 1
ATOM 2435 O O . LYS A 1 311 ? 3.128 2.119 0.860 1.00 98.38 311 LYS A O 1
ATOM 2440 N N . ALA A 1 312 ? 3.596 3.777 2.289 1.00 98.31 312 ALA A N 1
ATOM 2441 C CA . ALA A 1 312 ? 4.250 4.612 1.282 1.00 98.31 312 ALA A CA 1
ATOM 2442 C C . ALA A 1 312 ? 5.531 3.953 0.741 1.00 98.31 312 ALA A C 1
ATOM 2444 O O . ALA A 1 312 ? 5.744 3.932 -0.472 1.00 98.31 312 ALA A O 1
ATOM 2445 N N . LEU A 1 313 ? 6.339 3.352 1.620 1.00 98.19 313 LEU A N 1
ATOM 2446 C CA . LEU A 1 313 ? 7.521 2.580 1.239 1.00 98.19 313 LEU A CA 1
ATOM 2447 C C . LEU A 1 313 ? 7.151 1.322 0.442 1.00 98.19 313 LEU A C 1
ATOM 2449 O O . LEU A 1 313 ? 7.808 1.037 -0.552 1.00 98.19 313 LEU A O 1
ATOM 2453 N N . ALA A 1 314 ? 6.059 0.632 0.780 1.00 98.44 314 ALA A N 1
ATOM 2454 C CA . ALA A 1 314 ? 5.559 -0.473 -0.040 1.00 98.44 314 ALA A CA 1
ATOM 2455 C C . ALA A 1 314 ? 5.172 -0.021 -1.464 1.00 98.44 314 ALA A C 1
ATOM 2457 O O . ALA A 1 314 ? 5.469 -0.708 -2.438 1.00 98.44 314 ALA A O 1
ATOM 2458 N N . VAL A 1 315 ? 4.568 1.168 -1.618 1.00 98.62 315 VAL A N 1
ATOM 2459 C CA . VAL A 1 315 ? 4.287 1.747 -2.947 1.00 98.62 315 VAL A CA 1
ATOM 2460 C C . VAL A 1 315 ? 5.580 2.032 -3.722 1.00 98.62 315 VAL A C 1
ATOM 2462 O O . VAL A 1 315 ? 5.632 1.784 -4.927 1.00 98.62 315 VAL A O 1
ATOM 2465 N N . ARG A 1 316 ? 6.633 2.523 -3.055 1.00 98.50 316 ARG A N 1
ATOM 2466 C CA . ARG A 1 316 ? 7.961 2.710 -3.667 1.00 98.50 316 ARG A CA 1
ATOM 2467 C C . ARG A 1 316 ? 8.556 1.380 -4.132 1.00 98.50 316 ARG A C 1
ATOM 2469 O O . ARG A 1 316 ? 9.057 1.292 -5.251 1.00 98.50 316 ARG A O 1
ATOM 2476 N N . ASP A 1 317 ? 8.495 0.361 -3.283 1.00 98.44 317 ASP A N 1
ATOM 2477 C CA . ASP A 1 317 ? 9.122 -0.936 -3.527 1.00 98.44 317 ASP A CA 1
ATOM 2478 C C . ASP A 1 317 ? 8.438 -1.670 -4.702 1.00 98.44 317 ASP A C 1
ATOM 2480 O O . ASP A 1 317 ? 9.118 -2.122 -5.629 1.00 98.44 317 ASP A O 1
ATOM 2484 N N . ILE A 1 318 ? 7.096 -1.702 -4.760 1.00 98.50 318 ILE A N 1
ATOM 2485 C CA . ILE A 1 318 ? 6.379 -2.271 -5.920 1.00 98.50 318 ILE A CA 1
ATOM 2486 C C . ILE A 1 318 ? 6.572 -1.440 -7.195 1.00 98.50 318 ILE A C 1
ATOM 2488 O O . ILE A 1 318 ? 6.573 -1.985 -8.301 1.00 98.50 318 ILE A O 1
ATOM 2492 N N . PHE A 1 319 ? 6.761 -0.125 -7.071 1.00 98.62 319 PHE A N 1
ATOM 2493 C CA . PHE A 1 319 ? 7.078 0.713 -8.221 1.00 98.62 319 PHE A CA 1
ATOM 2494 C C . PHE A 1 319 ? 8.446 0.361 -8.806 1.00 98.62 319 PHE A C 1
ATOM 2496 O O . PHE A 1 319 ? 8.555 0.207 -10.019 1.00 98.62 319 PHE A O 1
ATOM 2503 N N . GLU A 1 320 ? 9.456 0.115 -7.968 1.00 98.50 320 GLU A N 1
ATOM 2504 C CA . GLU A 1 320 ? 10.753 -0.397 -8.422 1.00 98.50 320 GLU A CA 1
ATOM 2505 C C . GLU A 1 320 ? 10.606 -1.735 -9.169 1.00 98.50 320 GLU A C 1
ATOM 2507 O O . GLU A 1 320 ? 11.179 -1.913 -10.247 1.00 98.50 320 GLU A O 1
ATOM 2512 N N . TYR A 1 321 ? 9.791 -2.655 -8.640 1.00 98.38 321 TYR A N 1
ATOM 2513 C CA . TYR A 1 321 ? 9.487 -3.931 -9.294 1.00 98.38 321 TYR A CA 1
ATOM 2514 C C . TYR A 1 321 ? 8.824 -3.746 -10.670 1.00 98.38 321 TYR A C 1
ATOM 2516 O O . TYR A 1 321 ? 9.237 -4.382 -11.643 1.00 98.38 321 TYR A O 1
ATOM 2524 N N . TYR A 1 322 ? 7.844 -2.844 -10.782 1.00 98.44 322 TYR A N 1
ATOM 2525 C CA . TYR A 1 322 ? 7.191 -2.501 -12.051 1.00 98.44 322 TYR A CA 1
ATOM 2526 C C . TYR A 1 322 ? 8.173 -1.890 -13.063 1.00 98.44 322 TYR A C 1
ATOM 2528 O O . TYR A 1 322 ? 8.177 -2.267 -14.236 1.00 98.44 322 TYR A O 1
ATOM 2536 N N . LEU A 1 323 ? 9.048 -0.980 -12.625 1.00 98.31 323 LEU A N 1
ATOM 2537 C CA . LEU A 1 323 ? 10.054 -0.364 -13.495 1.00 98.31 323 LEU A CA 1
ATOM 2538 C C . LEU A 1 323 ? 11.054 -1.401 -14.030 1.00 98.31 323 LEU A C 1
ATOM 2540 O O . LEU A 1 323 ? 11.405 -1.360 -15.210 1.00 98.31 323 LEU A O 1
ATOM 2544 N N . LYS A 1 324 ? 11.470 -2.361 -13.196 1.00 97.94 324 LYS A N 1
ATOM 2545 C CA . LYS A 1 324 ? 12.341 -3.472 -13.610 1.00 97.94 324 LYS A CA 1
ATOM 2546 C C . LYS A 1 324 ? 11.640 -4.417 -14.585 1.00 97.94 324 LYS A C 1
ATOM 2548 O O . LYS A 1 324 ? 12.191 -4.734 -15.632 1.00 97.94 324 LYS A O 1
ATOM 2553 N N . THR A 1 325 ? 10.425 -4.847 -14.258 1.00 97.19 325 THR A N 1
ATOM 2554 C CA . THR A 1 325 ? 9.739 -5.926 -14.983 1.00 97.19 325 THR A CA 1
ATOM 2555 C C . THR A 1 325 ? 9.077 -5.429 -16.268 1.00 97.19 325 THR A C 1
ATOM 2557 O O . THR A 1 325 ? 9.256 -6.018 -17.331 1.00 97.19 325 THR A O 1
ATOM 2560 N N . ASN A 1 326 ? 8.338 -4.319 -16.199 1.00 96.88 326 ASN A N 1
ATOM 2561 C CA . ASN A 1 326 ? 7.517 -3.827 -17.309 1.00 96.88 326 ASN A CA 1
ATOM 2562 C C . ASN A 1 326 ? 8.237 -2.786 -18.169 1.00 96.88 326 ASN A C 1
ATOM 2564 O O . ASN A 1 326 ? 7.948 -2.673 -19.358 1.00 96.88 326 ASN A O 1
ATOM 2568 N N . LYS A 1 327 ? 9.135 -1.989 -17.576 1.00 96.25 327 LYS A N 1
ATOM 2569 C CA . LYS A 1 327 ? 9.886 -0.944 -18.294 1.00 96.25 327 LYS A CA 1
ATOM 2570 C C . LYS A 1 327 ? 11.337 -1.320 -18.576 1.00 96.25 327 LYS A C 1
ATOM 2572 O O . LYS A 1 327 ? 11.978 -0.605 -19.338 1.00 96.25 327 LYS A O 1
ATOM 2577 N N . GLN A 1 328 ? 11.833 -2.418 -17.997 1.00 96.94 328 GLN A N 1
ATOM 2578 C CA . GLN A 1 328 ? 13.211 -2.897 -18.161 1.00 96.94 328 GLN A CA 1
ATOM 2579 C C . GLN A 1 328 ? 14.260 -1.817 -17.842 1.00 96.94 328 GLN A C 1
ATOM 2581 O O . GLN A 1 328 ? 15.328 -1.758 -18.448 1.00 96.94 328 GLN A O 1
ATOM 2586 N N . LEU A 1 329 ? 13.952 -0.935 -16.883 1.00 96.56 329 LEU A N 1
ATOM 2587 C CA . LEU A 1 329 ? 14.876 0.099 -16.423 1.00 96.56 329 LEU A CA 1
ATOM 2588 C C . LEU A 1 329 ? 15.914 -0.506 -15.473 1.00 96.56 329 LEU A C 1
ATOM 2590 O O . LEU A 1 329 ? 15.579 -1.274 -14.571 1.00 96.56 329 LEU A O 1
ATOM 2594 N N . ILE A 1 330 ? 17.181 -0.132 -15.661 1.00 96.50 330 ILE A N 1
ATOM 2595 C CA . ILE A 1 330 ? 18.331 -0.662 -14.916 1.00 96.50 330 ILE A CA 1
ATOM 2596 C C . ILE A 1 330 ? 19.223 0.508 -14.464 1.00 96.50 330 ILE A C 1
ATOM 2598 O O . ILE A 1 330 ? 19.264 1.560 -15.106 1.00 96.50 330 ILE A O 1
ATOM 2602 N N . GLY A 1 331 ? 19.945 0.332 -13.353 1.00 96.19 331 GLY A N 1
ATOM 2603 C CA . GLY A 1 331 ? 20.997 1.250 -12.907 1.00 96.19 331 GLY A CA 1
ATOM 2604 C C . GLY A 1 331 ? 20.481 2.578 -12.347 1.00 96.19 331 GLY A C 1
ATOM 2605 O O . GLY A 1 331 ? 19.505 2.617 -11.602 1.00 96.19 331 GLY A O 1
ATOM 2606 N N . SER A 1 332 ? 21.150 3.680 -12.691 1.00 96.56 332 SER A N 1
ATOM 2607 C CA . SER A 1 332 ? 20.842 5.023 -12.176 1.00 96.56 332 SER A CA 1
ATOM 2608 C C . SER A 1 332 ? 19.458 5.530 -12.590 1.00 96.56 332 SER A C 1
ATOM 2610 O O . SER A 1 332 ? 18.765 6.134 -11.774 1.00 96.56 332 SER A O 1
ATOM 2612 N N . ASN A 1 333 ? 19.023 5.230 -13.818 1.00 97.25 333 ASN A N 1
ATOM 2613 C CA . ASN A 1 333 ? 17.706 5.632 -14.322 1.00 97.25 333 ASN A CA 1
ATOM 2614 C C . ASN A 1 333 ? 16.578 5.041 -13.466 1.00 97.25 333 ASN A C 1
ATOM 2616 O O . ASN A 1 333 ? 15.633 5.745 -13.117 1.00 97.25 333 ASN A O 1
ATOM 2620 N N . LEU A 1 334 ? 16.715 3.771 -13.068 1.00 97.44 334 LEU A N 1
ATOM 2621 C CA . LEU A 1 334 ? 15.775 3.102 -12.171 1.00 97.44 334 LEU A CA 1
ATOM 2622 C C . LEU A 1 334 ? 15.684 3.820 -10.819 1.00 97.44 334 LEU A C 1
ATOM 2624 O O . LEU A 1 334 ? 14.580 4.080 -10.356 1.00 97.44 334 LEU A O 1
ATOM 2628 N N . LEU A 1 335 ? 16.824 4.139 -10.196 1.00 97.44 335 LEU A N 1
ATOM 2629 C CA . LEU A 1 335 ? 16.854 4.801 -8.886 1.00 97.44 335 LEU A CA 1
ATOM 2630 C C . LEU A 1 335 ? 16.238 6.201 -8.953 1.00 97.44 335 LEU A C 1
ATOM 2632 O O . LEU A 1 335 ? 15.394 6.538 -8.126 1.00 97.44 335 LEU A O 1
ATOM 2636 N N . SER A 1 336 ? 16.602 6.975 -9.981 1.00 97.69 336 SER A N 1
ATOM 2637 C CA . SER A 1 336 ? 16.064 8.322 -10.174 1.00 97.69 336 SER A CA 1
ATOM 2638 C C . SER A 1 336 ? 14.549 8.314 -10.355 1.00 97.69 336 SER A C 1
ATOM 2640 O O . SER A 1 336 ? 13.864 9.105 -9.717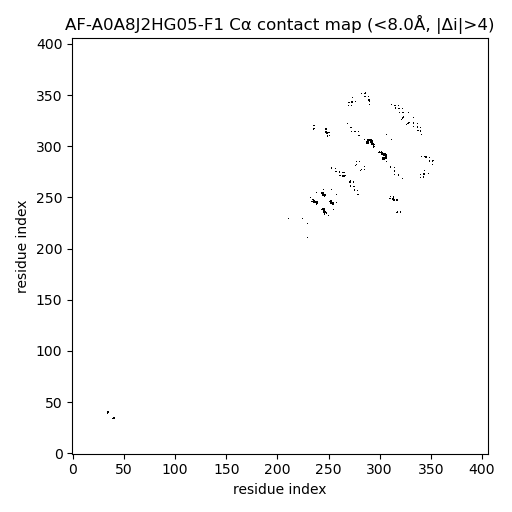 1.00 97.69 336 SER A O 1
ATOM 2642 N N . GLU A 1 337 ? 14.016 7.383 -11.152 1.00 98.19 337 GLU A N 1
ATOM 2643 C CA . GLU A 1 337 ? 12.578 7.269 -11.379 1.00 98.19 337 GLU A CA 1
ATOM 2644 C C . GLU A 1 337 ? 11.868 6.750 -10.124 1.00 98.19 337 GLU A C 1
ATOM 2646 O O . GLU A 1 337 ? 10.852 7.315 -9.723 1.00 98.19 337 GLU A O 1
ATOM 2651 N N . ARG A 1 338 ? 12.423 5.731 -9.452 1.00 97.69 338 ARG A N 1
ATOM 2652 C CA . ARG A 1 338 ? 11.874 5.167 -8.211 1.00 97.69 338 ARG A CA 1
ATOM 2653 C C . ARG A 1 338 ? 11.653 6.244 -7.156 1.00 97.69 338 ARG A C 1
ATOM 2655 O O . ARG A 1 338 ? 10.600 6.268 -6.522 1.00 97.69 338 ARG A O 1
ATOM 2662 N N . ASP A 1 339 ? 12.619 7.140 -6.976 1.00 97.88 339 ASP A N 1
ATOM 2663 C CA . ASP A 1 339 ? 12.572 8.153 -5.922 1.00 97.88 339 ASP A CA 1
ATOM 2664 C C . ASP A 1 339 ? 11.541 9.271 -6.204 1.00 97.88 339 ASP A C 1
ATOM 2666 O O . ASP A 1 339 ? 11.148 9.990 -5.285 1.00 97.88 339 ASP A O 1
ATOM 2670 N N . THR A 1 340 ? 10.986 9.356 -7.423 1.00 98.25 340 THR A N 1
ATOM 2671 C CA . THR A 1 340 ? 9.883 10.287 -7.755 1.00 98.25 340 THR A CA 1
ATOM 2672 C C . THR A 1 340 ? 8.500 9.842 -7.254 1.00 98.25 340 THR A C 1
ATOM 2674 O O . THR A 1 340 ? 7.518 10.583 -7.390 1.00 98.25 340 THR A O 1
ATOM 2677 N N . TYR A 1 341 ? 8.382 8.658 -6.636 1.00 98.44 341 TYR A N 1
ATOM 2678 C CA . TYR A 1 341 ? 7.093 8.106 -6.196 1.00 98.44 341 TYR A CA 1
ATOM 2679 C C . TYR A 1 341 ? 6.315 9.052 -5.257 1.00 98.44 341 TYR A C 1
ATOM 2681 O O . TYR A 1 341 ? 5.097 9.202 -5.400 1.00 98.44 341 TYR A O 1
ATOM 2689 N N . GLU A 1 342 ? 6.999 9.757 -4.343 1.00 98.06 342 GLU A N 1
ATOM 2690 C CA . GLU A 1 342 ? 6.369 10.719 -3.424 1.00 98.06 342 GLU A CA 1
ATOM 2691 C C . GLU A 1 342 ? 5.674 11.860 -4.172 1.00 98.06 342 GLU A C 1
ATOM 2693 O O . GLU A 1 342 ? 4.594 12.312 -3.775 1.00 98.06 342 GLU A O 1
ATOM 2698 N N . ASP A 1 343 ? 6.287 12.336 -5.257 1.00 98.50 343 ASP A N 1
ATOM 2699 C CA . ASP A 1 343 ? 5.757 13.429 -6.067 1.00 98.50 343 ASP A CA 1
ATOM 2700 C C . ASP A 1 343 ? 4.519 12.977 -6.841 1.00 98.50 343 ASP A C 1
ATOM 2702 O O . ASP A 1 343 ? 3.543 13.726 -6.950 1.00 98.50 343 ASP A O 1
ATOM 2706 N N . HIS A 1 344 ? 4.497 11.727 -7.304 1.00 98.56 344 HIS A N 1
ATOM 2707 C CA . HIS A 1 344 ? 3.322 11.131 -7.935 1.00 98.56 344 HIS A CA 1
ATOM 2708 C C . HIS A 1 344 ? 2.152 10.956 -6.956 1.00 98.56 344 HIS A C 1
ATOM 2710 O O . HIS A 1 344 ? 1.017 11.308 -7.301 1.00 98.56 344 HIS A O 1
ATOM 2716 N N . ILE A 1 345 ? 2.413 10.506 -5.721 1.00 98.50 345 ILE A N 1
ATOM 2717 C CA . ILE A 1 345 ? 1.393 10.437 -4.659 1.00 98.50 345 ILE A CA 1
ATOM 2718 C C . ILE A 1 345 ? 0.880 11.845 -4.328 1.00 98.50 345 ILE A C 1
ATOM 2720 O O . ILE A 1 345 ? -0.331 12.071 -4.269 1.00 98.50 345 ILE A O 1
ATOM 2724 N N . ARG A 1 346 ? 1.777 12.831 -4.180 1.00 98.06 346 ARG A N 1
ATOM 2725 C CA . ARG A 1 346 ? 1.401 14.231 -3.919 1.00 98.06 346 ARG A CA 1
ATOM 2726 C C . ARG A 1 346 ? 0.530 14.800 -5.036 1.00 98.06 346 ARG A C 1
ATOM 2728 O O . ARG A 1 346 ? -0.474 15.455 -4.752 1.00 98.06 346 ARG A O 1
ATOM 2735 N N . ALA A 1 347 ? 0.881 14.523 -6.292 1.00 98.38 347 ALA A N 1
ATOM 2736 C CA . ALA A 1 347 ? 0.080 14.910 -7.445 1.00 98.38 347 ALA A CA 1
ATOM 2737 C C . ALA A 1 347 ? -1.314 14.266 -7.396 1.00 98.38 347 ALA A C 1
ATOM 2739 O O . ALA A 1 347 ? -2.299 14.965 -7.621 1.00 98.38 347 ALA A O 1
ATOM 2740 N N . LYS A 1 348 ? -1.430 12.982 -7.018 1.00 98.25 348 LYS A N 1
ATOM 2741 C CA . LYS A 1 348 ? -2.737 12.320 -6.856 1.00 98.25 348 LYS A CA 1
ATOM 2742 C C . LYS A 1 348 ? -3.597 12.975 -5.783 1.00 98.25 348 LYS A C 1
ATOM 2744 O O . LYS A 1 348 ? -4.777 13.218 -6.015 1.00 98.25 348 LYS A O 1
ATOM 2749 N N . ILE A 1 349 ? -3.012 13.271 -4.624 1.00 97.75 349 ILE A N 1
ATOM 2750 C CA . ILE A 1 349 ? -3.702 13.964 -3.531 1.00 97.75 349 ILE A CA 1
ATOM 2751 C C . ILE A 1 349 ? -4.202 15.330 -4.019 1.00 97.75 349 ILE A C 1
ATOM 2753 O O . ILE A 1 349 ? -5.356 15.681 -3.789 1.00 97.75 349 ILE A O 1
ATOM 2757 N N . SER A 1 350 ? -3.369 16.082 -4.745 1.00 96.62 350 SER A N 1
ATOM 2758 C CA . SER A 1 350 ? -3.773 17.364 -5.334 1.00 96.62 350 SER A CA 1
ATOM 2759 C C . SER A 1 350 ? -4.917 17.213 -6.342 1.00 96.62 350 SER A C 1
ATOM 2761 O O . SER A 1 350 ? -5.849 18.017 -6.318 1.00 96.62 350 SER A O 1
ATOM 2763 N N . ASP A 1 351 ? -4.884 16.172 -7.179 1.00 96.94 351 ASP A N 1
ATOM 2764 C CA . ASP A 1 351 ? -5.951 15.866 -8.136 1.00 96.94 351 ASP A CA 1
ATOM 2765 C C . ASP A 1 351 ? -7.281 15.558 -7.421 1.00 96.94 351 ASP A C 1
ATOM 2767 O O . ASP A 1 351 ? -8.327 16.031 -7.858 1.00 96.94 351 ASP A O 1
ATOM 2771 N N . LEU A 1 352 ? -7.250 14.824 -6.300 1.00 96.81 352 LEU A N 1
ATOM 2772 C CA . LEU A 1 352 ? -8.436 14.473 -5.502 1.00 96.81 352 LEU A CA 1
ATOM 2773 C C . LEU A 1 352 ? -9.038 15.653 -4.726 1.00 96.81 352 LEU A C 1
ATOM 2775 O O . LEU A 1 352 ? -10.236 15.643 -4.440 1.00 96.81 352 LEU A O 1
ATOM 2779 N N . LEU A 1 353 ? -8.210 16.630 -4.347 1.00 95.62 353 LEU A N 1
ATOM 2780 C CA . LEU A 1 353 ? -8.637 17.847 -3.648 1.00 95.62 353 LEU A CA 1
ATOM 2781 C C . LEU A 1 353 ? -9.136 18.933 -4.599 1.00 95.62 353 LEU A C 1
ATOM 2783 O O . LEU A 1 353 ? -9.782 19.887 -4.164 1.00 95.62 353 LEU A O 1
ATOM 2787 N N . ARG A 1 354 ? -8.817 18.827 -5.892 1.00 95.75 354 ARG A N 1
ATOM 2788 C CA . ARG A 1 354 ? -9.304 19.777 -6.882 1.00 95.75 354 ARG A CA 1
ATOM 2789 C C . ARG A 1 354 ? -10.826 19.619 -6.980 1.00 95.75 354 ARG A C 1
ATOM 2791 O O . ARG A 1 354 ? -11.288 18.503 -7.226 1.00 95.75 354 ARG A O 1
ATOM 2798 N N . PRO A 1 355 ? -11.615 20.697 -6.810 1.00 92.38 355 PRO A N 1
ATOM 2799 C CA . PRO A 1 355 ? -13.056 20.605 -6.994 1.00 92.38 355 PRO A CA 1
ATOM 2800 C C . PRO A 1 355 ? -13.341 20.068 -8.401 1.00 92.38 355 PRO A C 1
ATOM 2802 O O . PRO A 1 355 ? -12.584 20.390 -9.332 1.00 92.38 355 PRO A O 1
ATOM 2805 N N . PRO A 1 356 ? -14.391 19.241 -8.575 1.00 89.69 356 PRO A N 1
ATOM 2806 C CA . PRO A 1 356 ? -14.762 18.757 -9.893 1.00 89.69 356 PRO A CA 1
ATOM 2807 C C . PRO A 1 356 ? -14.898 19.980 -10.788 1.00 89.69 356 PRO A C 1
ATOM 2809 O O . PRO A 1 356 ? -15.601 20.930 -10.440 1.00 89.69 356 PRO A O 1
ATOM 2812 N N . LYS A 1 357 ? -14.151 20.000 -11.898 1.00 87.94 357 LYS A N 1
ATOM 2813 C CA . LYS A 1 357 ? -14.277 21.072 -12.880 1.00 87.94 357 LYS A CA 1
ATOM 2814 C C . LYS A 1 357 ? -15.723 21.016 -13.340 1.00 87.94 357 LYS A C 1
ATOM 2816 O O . LYS A 1 357 ? -16.068 20.138 -14.126 1.00 87.94 357 LYS A O 1
ATOM 2821 N N . THR A 1 358 ? -16.565 21.907 -12.823 1.00 85.75 358 THR A N 1
ATOM 2822 C CA . THR A 1 358 ? -17.889 22.109 -13.381 1.00 85.75 358 THR A CA 1
ATOM 2823 C C . THR A 1 358 ? -17.611 22.475 -14.823 1.00 85.75 358 THR A C 1
ATOM 2825 O O . THR A 1 358 ? -16.946 23.474 -15.116 1.00 85.75 358 THR A O 1
ATOM 2828 N N . SER A 1 359 ? -17.9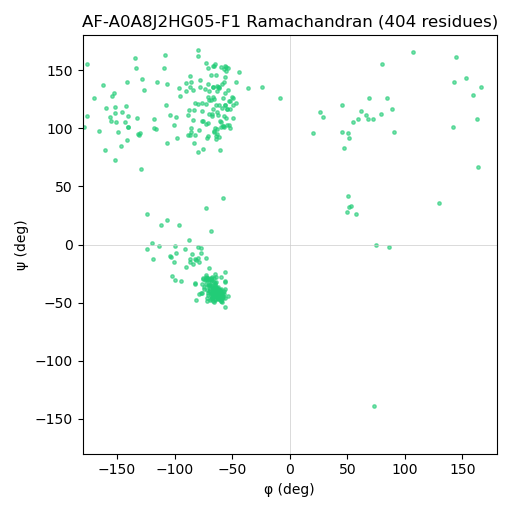62 21.575 -15.741 1.00 82.94 359 SER A N 1
ATOM 2829 C CA . SER A 1 359 ? -17.928 21.896 -17.152 1.00 82.94 359 SER A CA 1
ATOM 2830 C C . SER A 1 359 ? -18.842 23.098 -17.265 1.00 82.94 359 SER A C 1
ATOM 2832 O O . SER A 1 359 ? -20.056 22.939 -17.133 1.00 82.94 359 SER A O 1
ATOM 2834 N N . LYS A 1 360 ? -18.260 24.302 -17.376 1.00 79.12 360 LYS A N 1
ATOM 2835 C CA . LYS A 1 360 ? -19.042 25.515 -17.587 1.00 79.12 360 LYS A CA 1
ATOM 2836 C C . LYS A 1 360 ? -20.012 25.151 -18.703 1.00 79.12 360 LYS A C 1
ATOM 2838 O O . LYS A 1 360 ? -19.521 24.654 -19.726 1.00 79.12 360 LYS A O 1
ATOM 2843 N N . PRO A 1 361 ? -21.335 25.256 -18.479 1.00 76.12 361 PRO A N 1
ATOM 2844 C CA . PRO A 1 361 ? -22.307 24.859 -19.479 1.00 76.12 361 PRO A CA 1
ATOM 2845 C C . PRO A 1 361 ? -21.864 25.526 -20.770 1.00 76.12 361 PRO A C 1
ATOM 2847 O O . PRO A 1 361 ? -21.642 26.740 -20.785 1.00 76.12 361 PRO A O 1
ATOM 2850 N N . LYS A 1 362 ? -21.580 24.715 -21.797 1.00 76.88 362 LYS A N 1
ATOM 2851 C CA . LYS A 1 362 ? -21.269 25.228 -23.128 1.00 76.88 362 LYS A CA 1
ATOM 2852 C C . LYS A 1 362 ? -22.457 26.108 -23.464 1.00 76.88 362 LYS A C 1
ATOM 2854 O O . LYS A 1 362 ? -23.524 25.577 -23.754 1.00 76.88 362 LYS A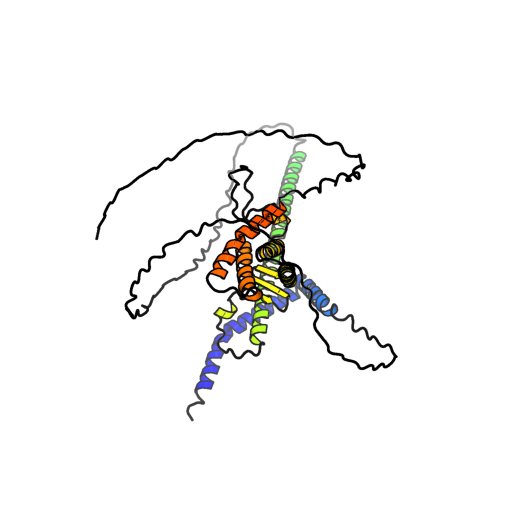 O 1
ATOM 2859 N N . VAL A 1 363 ? -22.286 27.425 -23.354 1.00 77.94 363 VAL A N 1
ATOM 2860 C CA . VAL A 1 363 ? -23.256 28.375 -23.880 1.00 77.94 363 VAL A CA 1
ATOM 2861 C C . VAL A 1 363 ? -23.452 27.920 -25.322 1.00 77.94 363 VAL A C 1
ATOM 2863 O O . VAL A 1 363 ? -22.447 27.831 -26.041 1.00 77.94 363 VAL A O 1
ATOM 2866 N N . PRO A 1 364 ? -24.666 27.484 -25.711 1.00 72.19 364 PRO A N 1
ATOM 2867 C CA . PRO A 1 364 ? -24.904 27.002 -27.055 1.00 72.19 364 PRO A CA 1
ATOM 2868 C C . PRO A 1 364 ? -24.440 28.109 -27.986 1.00 72.19 364 PRO A C 1
ATOM 2870 O O . PRO A 1 364 ? -24.906 29.245 -27.910 1.00 72.19 364 PRO A O 1
ATOM 2873 N N . LYS A 1 365 ? -23.415 27.789 -28.776 1.00 70.62 365 LYS A N 1
ATOM 2874 C CA . LYS A 1 365 ? -22.827 28.687 -29.755 1.00 70.62 365 LYS A CA 1
ATOM 2875 C C . LYS A 1 365 ? -23.931 28.946 -30.769 1.00 70.62 365 LYS A C 1
ATOM 2877 O O . LYS A 1 365 ? -24.145 28.127 -31.658 1.00 70.62 365 LYS A O 1
ATOM 2882 N N . VAL A 1 366 ? -24.686 30.023 -30.560 1.00 73.06 366 VAL A N 1
ATOM 2883 C CA . VAL A 1 366 ? -25.660 30.517 -31.527 1.00 73.06 366 VAL A CA 1
ATOM 2884 C C . VAL A 1 366 ? -24.896 30.635 -32.847 1.00 73.06 366 VAL A C 1
ATOM 2886 O O . VAL A 1 366 ? -23.814 31.236 -32.851 1.00 73.06 366 VAL A O 1
ATOM 2889 N N . PRO A 1 367 ? -25.357 29.984 -33.929 1.00 71.00 367 PRO A N 1
ATOM 2890 C CA . PRO A 1 367 ? -24.665 30.049 -35.204 1.00 71.00 367 PRO A CA 1
ATOM 2891 C C . PRO A 1 367 ? -24.527 31.525 -35.601 1.00 71.00 367 PRO A C 1
ATOM 2893 O O . PRO A 1 367 ? -25.509 32.268 -35.504 1.00 71.00 367 PRO A O 1
ATOM 2896 N N . PRO A 1 368 ? -23.319 31.981 -35.981 1.00 65.19 368 PRO A N 1
ATOM 2897 C CA . PRO A 1 368 ? -23.110 33.360 -36.386 1.00 65.19 368 PRO A CA 1
ATOM 2898 C C . PRO A 1 368 ? -24.019 33.652 -37.576 1.00 65.19 368 PRO A C 1
ATOM 2900 O O . PRO A 1 368 ? -23.923 33.012 -38.621 1.00 65.19 368 PRO A O 1
ATOM 2903 N N . LYS A 1 369 ? -24.935 34.598 -37.376 1.00 63.06 369 LYS A N 1
ATOM 2904 C CA . LYS A 1 369 ? -25.771 35.154 -38.431 1.00 63.06 369 LYS A CA 1
ATOM 2905 C C . LYS A 1 369 ? -24.825 35.837 -39.415 1.00 63.06 369 LYS A C 1
ATOM 2907 O O . LYS A 1 369 ? -24.131 36.781 -39.048 1.00 63.06 369 LYS A O 1
ATOM 2912 N N . THR A 1 370 ? -24.756 35.299 -40.624 1.00 63.47 370 THR A N 1
ATOM 2913 C CA . THR A 1 370 ? -24.032 35.865 -41.757 1.00 63.47 370 THR A CA 1
ATOM 2914 C C . THR A 1 370 ? -24.543 37.287 -41.979 1.00 63.47 370 THR A C 1
ATOM 2916 O O . THR A 1 370 ? -25.691 37.473 -42.374 1.00 63.47 370 THR A O 1
ATOM 2919 N N . MET A 1 371 ? -23.722 38.285 -41.664 1.00 60.41 371 MET A N 1
ATOM 2920 C CA . MET A 1 371 ? -23.915 39.652 -42.126 1.00 60.41 371 MET A CA 1
ATOM 2921 C C . MET A 1 371 ? -22.630 40.115 -42.789 1.00 60.41 371 MET A C 1
ATOM 2923 O O . MET A 1 371 ? -21.520 39.839 -42.333 1.00 60.41 371 MET A O 1
ATOM 2927 N N . GLU A 1 372 ? -22.860 40.705 -43.947 1.00 53.03 372 GLU A N 1
ATOM 2928 C CA . GLU A 1 372 ? -21.922 41.021 -44.996 1.00 53.03 372 GLU A CA 1
ATOM 2929 C C . GLU A 1 372 ? -20.880 42.060 -44.577 1.00 53.03 372 GLU A C 1
ATOM 2931 O O . GLU A 1 372 ? -21.084 42.903 -43.707 1.00 53.03 372 GLU A O 1
ATOM 2936 N N . SER A 1 373 ? -19.748 41.939 -45.261 1.00 55.91 373 SER A N 1
ATOM 2937 C CA . SER A 1 373 ? -18.726 42.939 -45.551 1.00 55.91 373 SER A CA 1
ATOM 2938 C C . SER A 1 373 ? -19.011 44.402 -45.183 1.00 55.91 373 SER A C 1
ATOM 2940 O O . SER A 1 373 ? -19.875 45.040 -45.779 1.00 55.91 373 SER A O 1
ATOM 2942 N N . SER A 1 374 ? -18.090 44.995 -44.421 1.00 53.41 374 SER A N 1
ATOM 2943 C CA . SER A 1 374 ? -17.560 46.323 -44.750 1.00 53.41 374 SER A CA 1
ATOM 2944 C C . SER A 1 374 ? -16.159 46.522 -44.162 1.00 53.41 374 SER A C 1
ATOM 2946 O O . SER A 1 374 ? -15.914 46.294 -42.981 1.00 53.41 374 SER A O 1
ATOM 2948 N N . SER A 1 375 ? -15.261 46.932 -45.052 1.00 55.38 375 SER A N 1
ATOM 2949 C CA . SER A 1 375 ? -13.879 47.385 -44.884 1.00 55.38 375 SER A CA 1
ATOM 2950 C C . SER A 1 375 ? -13.689 48.525 -43.881 1.00 55.38 375 SER A C 1
ATOM 2952 O O . SER A 1 375 ? -14.568 49.379 -43.805 1.00 55.38 375 SER A O 1
ATOM 2954 N N . SER A 1 376 ? -12.500 48.600 -43.262 1.00 46.56 376 SER A N 1
ATOM 2955 C CA . SER A 1 376 ? -11.836 49.785 -42.655 1.00 46.56 376 SER A CA 1
ATOM 2956 C C . SER A 1 376 ? -11.105 49.325 -41.386 1.00 46.56 376 SER A C 1
ATOM 2958 O O . SER A 1 376 ? -11.659 48.533 -40.638 1.00 46.56 376 SER A O 1
ATOM 2960 N N . SER A 1 377 ? -9.905 49.735 -40.995 1.00 51.78 377 SER A N 1
ATOM 2961 C CA . SER A 1 377 ? -8.817 50.558 -41.515 1.00 51.78 377 SER A CA 1
ATOM 2962 C C . SER A 1 377 ? -7.721 50.446 -40.437 1.00 51.78 377 SER A C 1
ATOM 2964 O O . SER A 1 377 ? -8.012 50.141 -39.283 1.00 51.78 377 SER A O 1
ATOM 2966 N N . TYR A 1 378 ? -6.471 50.659 -40.831 1.00 46.06 378 TYR A N 1
ATOM 2967 C CA . TYR A 1 378 ? -5.276 50.768 -39.993 1.00 46.06 378 TYR A CA 1
ATOM 2968 C C . TYR A 1 378 ? -5.476 51.638 -38.733 1.00 46.06 378 TYR A C 1
ATOM 2970 O O . TYR A 1 378 ? -6.204 52.620 -38.792 1.00 46.06 378 TYR A O 1
ATOM 2978 N N . GLU A 1 379 ? -4.768 51.318 -37.644 1.00 52.72 379 GLU A N 1
ATOM 2979 C CA . GLU A 1 379 ? -3.955 52.275 -36.876 1.00 52.72 379 GLU A CA 1
ATOM 2980 C C . GLU A 1 379 ? -2.953 51.523 -35.987 1.00 52.72 379 GLU A C 1
ATOM 2982 O O . GLU A 1 379 ? -3.221 50.475 -35.399 1.00 52.72 379 GLU A O 1
ATOM 2987 N N . SER A 1 380 ? -1.749 52.077 -36.000 1.00 49.75 380 SER A N 1
ATOM 2988 C CA . SER A 1 380 ? -0.526 51.661 -35.335 1.00 49.75 380 SER A CA 1
ATOM 2989 C C . SER A 1 380 ? -0.510 52.230 -33.918 1.00 49.75 380 SER A C 1
ATOM 2991 O O . SER A 1 380 ? -0.826 53.400 -33.743 1.00 49.75 380 SER A O 1
ATOM 2993 N N . SER A 1 381 ? -0.065 51.467 -32.918 1.00 53.50 381 SER A N 1
ATOM 2994 C CA . SER A 1 381 ? 0.441 52.075 -31.684 1.00 53.50 381 SER A CA 1
ATOM 2995 C C . SER A 1 381 ? 1.656 51.313 -31.184 1.00 53.50 381 SER A C 1
ATOM 2997 O O . SER A 1 381 ? 1.572 50.235 -30.598 1.00 53.50 381 SER A O 1
ATOM 2999 N N . VAL A 1 382 ? 2.794 51.926 -31.476 1.00 47.06 382 VAL A N 1
ATOM 3000 C CA . VAL A 1 382 ? 4.097 51.724 -30.857 1.00 47.06 382 VAL A CA 1
ATOM 3001 C C . VAL A 1 382 ? 3.997 52.206 -29.406 1.00 47.06 382 VAL A C 1
ATOM 3003 O O . VAL A 1 382 ? 3.424 53.263 -29.152 1.00 47.06 382 VAL A O 1
ATOM 3006 N N . GLY A 1 383 ? 4.529 51.433 -28.465 1.00 47.03 383 GLY A N 1
ATOM 3007 C CA . GLY A 1 383 ? 4.664 51.814 -27.062 1.00 47.03 383 GLY A CA 1
ATOM 3008 C C . GLY A 1 383 ? 5.973 51.254 -26.532 1.00 47.03 383 GLY A C 1
ATOM 3009 O O . GLY A 1 383 ? 6.107 50.041 -26.380 1.00 47.03 383 GLY A O 1
ATOM 3010 N N . SER A 1 384 ? 6.933 52.157 -26.375 1.00 47.97 384 SER A N 1
ATOM 3011 C CA . SER A 1 384 ? 8.316 51.947 -25.963 1.00 47.97 384 SER A CA 1
ATOM 3012 C C . SER A 1 384 ? 8.479 51.771 -24.447 1.00 47.97 384 SER A C 1
ATOM 3014 O O . SER A 1 384 ? 7.574 52.099 -23.687 1.00 47.97 384 SER A O 1
ATOM 3016 N N . ASP A 1 385 ? 9.681 51.314 -24.085 1.00 44.34 385 ASP A N 1
ATOM 3017 C CA . ASP A 1 385 ? 10.464 51.620 -22.877 1.00 44.34 385 ASP A CA 1
ATOM 3018 C C . ASP A 1 385 ? 9.904 51.257 -21.490 1.00 44.34 385 ASP A C 1
ATOM 3020 O O . ASP A 1 385 ? 8.967 51.866 -20.991 1.00 44.34 385 ASP A O 1
ATOM 3024 N N . ASP A 1 386 ? 10.593 50.334 -20.807 1.00 54.91 386 ASP A N 1
ATOM 3025 C CA . ASP A 1 386 ? 11.196 50.689 -19.515 1.00 54.91 386 ASP A CA 1
ATOM 3026 C C . ASP A 1 386 ? 12.323 49.713 -19.126 1.00 54.91 386 ASP A C 1
ATOM 3028 O O . ASP A 1 386 ? 12.133 48.504 -18.948 1.00 54.91 386 ASP A O 1
ATOM 3032 N N . GLU A 1 387 ? 13.523 50.281 -19.018 1.00 53.25 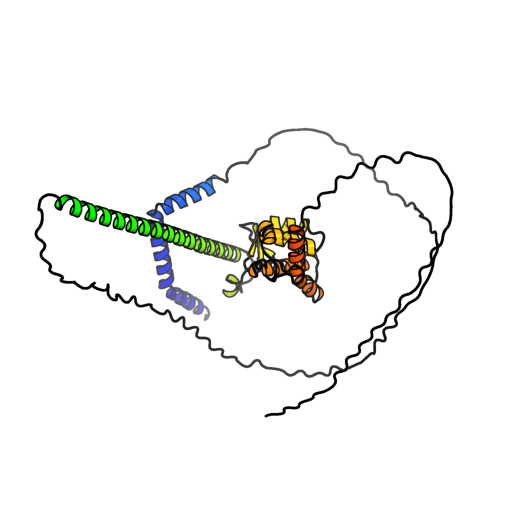387 GLU A N 1
ATOM 3033 C CA . GLU A 1 387 ? 14.717 49.716 -18.400 1.00 53.25 387 GLU A CA 1
ATOM 3034 C C . GLU A 1 387 ? 14.630 49.812 -16.866 1.00 53.25 387 GLU A C 1
ATOM 3036 O O . GLU A 1 387 ? 14.212 50.834 -16.328 1.00 53.25 387 GLU A O 1
ATOM 3041 N N . LYS A 1 388 ? 15.111 48.784 -16.154 1.00 54.91 388 LYS A N 1
ATOM 3042 C CA . LYS A 1 388 ? 15.775 48.852 -14.827 1.00 54.91 388 LYS A CA 1
ATOM 3043 C C . LYS A 1 388 ? 16.171 47.425 -14.437 1.00 54.91 388 LYS A C 1
ATOM 3045 O O . LYS A 1 388 ? 15.312 46.579 -14.227 1.00 54.91 388 LYS A O 1
ATOM 3050 N N . ASN A 1 389 ? 17.430 47.024 -14.590 1.00 43.62 389 ASN A N 1
ATOM 3051 C CA . ASN A 1 389 ? 18.578 47.299 -13.719 1.00 43.62 389 ASN A CA 1
ATOM 3052 C C . ASN A 1 389 ? 18.352 46.897 -12.251 1.00 43.62 389 ASN A C 1
ATOM 3054 O O . ASN A 1 389 ? 17.657 47.599 -11.517 1.00 43.62 389 ASN A O 1
ATOM 3058 N N . THR A 1 390 ? 18.970 45.789 -11.832 1.00 52.94 390 THR A N 1
ATOM 3059 C CA . THR A 1 390 ? 19.670 45.674 -10.539 1.00 52.94 390 THR A CA 1
ATOM 3060 C C . THR A 1 390 ? 20.539 44.415 -10.551 1.00 52.94 390 THR A C 1
ATOM 3062 O O . THR A 1 390 ? 20.068 43.293 -10.367 1.00 52.94 390 THR A O 1
ATOM 3065 N N . GLU A 1 391 ? 21.819 44.629 -10.841 1.00 50.53 391 GLU A N 1
ATOM 3066 C CA . GLU A 1 391 ? 22.924 43.804 -10.365 1.00 50.53 391 GLU A CA 1
ATOM 3067 C C . GLU A 1 391 ? 23.079 44.049 -8.858 1.00 50.53 391 GLU A C 1
ATOM 3069 O O . GLU A 1 391 ? 23.106 45.200 -8.431 1.00 50.53 391 GLU A O 1
ATOM 3074 N N . GLU A 1 392 ? 23.193 42.991 -8.056 1.00 63.25 392 GLU A N 1
ATOM 3075 C CA . GLU A 1 392 ? 23.862 43.080 -6.758 1.00 63.25 392 GLU A CA 1
ATOM 3076 C C . GLU A 1 392 ? 24.693 41.814 -6.544 1.00 63.25 392 GLU A C 1
ATOM 3078 O O . GLU A 1 392 ? 24.218 40.709 -6.274 1.00 63.25 392 GLU A O 1
ATOM 3083 N N . GLU A 1 393 ? 25.974 42.031 -6.795 1.00 56.09 393 GLU A N 1
ATOM 3084 C CA . GLU A 1 393 ? 27.135 41.251 -6.431 1.00 56.09 393 GLU A CA 1
ATOM 3085 C C . GLU A 1 393 ? 27.287 41.289 -4.901 1.00 56.09 393 GLU A C 1
ATOM 3087 O O . GLU A 1 393 ? 27.329 42.364 -4.308 1.00 56.09 393 GLU A O 1
ATOM 3092 N N . MET A 1 394 ? 27.383 40.133 -4.237 1.00 66.25 394 MET A N 1
ATOM 3093 C CA . MET A 1 394 ? 27.863 40.090 -2.855 1.00 66.25 394 MET A CA 1
ATOM 3094 C C . MET A 1 394 ? 28.958 39.040 -2.732 1.00 66.25 394 MET A C 1
ATOM 3096 O O . MET A 1 394 ? 28.718 37.839 -2.600 1.00 66.25 394 MET A O 1
ATOM 3100 N N . GLN A 1 395 ? 30.177 39.558 -2.828 1.00 51.00 395 GLN A N 1
ATOM 3101 C CA . GLN A 1 395 ? 31.423 38.931 -2.433 1.00 51.00 395 GLN A CA 1
ATOM 3102 C C . GLN A 1 395 ? 31.389 38.654 -0.923 1.00 51.00 395 GLN A C 1
ATOM 3104 O O . GLN A 1 395 ? 31.010 39.517 -0.128 1.00 51.00 395 GLN A O 1
ATOM 3109 N N . LYS A 1 396 ? 31.817 37.458 -0.516 1.00 64.19 396 LYS A N 1
ATOM 3110 C CA . LYS A 1 396 ? 32.402 37.255 0.810 1.00 64.19 396 LYS A CA 1
ATOM 3111 C C . LYS A 1 396 ? 33.423 36.127 0.738 1.00 64.19 396 LYS A C 1
ATOM 3113 O O . LYS A 1 396 ? 33.075 34.949 0.741 1.00 64.19 396 LYS A O 1
ATOM 3118 N N . GLU A 1 397 ? 34.666 36.559 0.589 1.00 59.00 397 GLU A N 1
ATOM 3119 C CA . GLU A 1 397 ? 35.880 35.792 0.826 1.00 59.00 397 GLU A CA 1
ATOM 3120 C C . GLU A 1 397 ? 36.107 35.587 2.336 1.00 59.00 397 GLU A C 1
ATOM 3122 O O . GLU A 1 397 ? 35.627 36.359 3.169 1.00 59.00 397 GLU A O 1
ATOM 3127 N N . ASP A 1 398 ? 36.860 34.524 2.614 1.00 50.84 398 ASP A N 1
ATOM 3128 C CA . ASP A 1 398 ? 37.794 34.305 3.720 1.00 50.84 398 ASP A CA 1
ATOM 3129 C C . ASP A 1 398 ? 37.312 34.218 5.176 1.00 50.84 398 ASP A C 1
ATOM 3131 O O . ASP A 1 398 ? 37.016 35.203 5.849 1.00 50.84 398 ASP A O 1
ATOM 3135 N N . ALA A 1 399 ? 37.424 32.998 5.712 1.00 59.66 399 ALA A N 1
ATOM 3136 C CA . ALA A 1 399 ? 38.237 32.742 6.903 1.00 59.66 399 ALA A CA 1
ATOM 3137 C C . ALA A 1 399 ? 38.651 31.261 6.934 1.00 59.66 399 ALA A C 1
ATOM 3139 O O . ALA A 1 399 ? 37.831 30.365 7.141 1.00 59.66 399 ALA A O 1
ATOM 3140 N N . ALA A 1 400 ? 39.940 31.028 6.699 1.00 56.47 400 ALA A N 1
ATOM 3141 C CA . ALA A 1 400 ? 40.637 29.816 7.085 1.00 56.47 400 ALA A CA 1
ATOM 3142 C C . ALA A 1 400 ? 40.799 29.796 8.611 1.00 56.47 400 ALA A C 1
ATOM 3144 O O . ALA A 1 400 ? 41.181 30.807 9.193 1.00 56.47 400 ALA A O 1
ATOM 3145 N N . GLU A 1 401 ? 40.586 28.644 9.241 1.00 61.75 401 GLU A N 1
ATOM 3146 C CA . GLU A 1 401 ? 41.254 28.327 10.500 1.00 61.75 401 GLU A CA 1
ATOM 3147 C C . GLU A 1 401 ? 41.653 26.851 10.484 1.00 61.75 401 GLU A C 1
ATOM 3149 O O . GLU A 1 401 ? 40.828 25.935 10.467 1.00 61.75 401 GLU A O 1
ATOM 3154 N N . GLU A 1 402 ? 42.967 26.662 10.401 1.00 60.31 402 GLU A N 1
ATOM 3155 C CA . GLU A 1 402 ? 43.673 25.442 10.745 1.00 60.31 402 GLU A CA 1
ATOM 3156 C C . GLU A 1 402 ? 43.414 25.096 12.216 1.00 60.31 402 GLU A C 1
ATOM 3158 O O . GLU A 1 402 ? 43.483 25.951 13.094 1.00 60.31 402 GLU A O 1
ATOM 3163 N N . SER A 1 403 ? 43.193 23.818 12.504 1.00 62.72 403 SER A N 1
ATOM 3164 C CA . SER A 1 403 ? 43.324 23.277 13.856 1.00 62.72 403 SER A CA 1
ATOM 3165 C C . SER A 1 403 ? 43.823 21.843 13.753 1.00 62.72 403 SER A C 1
ATOM 3167 O O . SER A 1 403 ? 43.058 20.879 13.738 1.00 62.72 403 SER A O 1
ATOM 3169 N N . SER A 1 404 ? 45.143 21.746 13.658 1.00 61.84 404 SER A N 1
ATOM 3170 C CA . SER A 1 404 ? 45.942 20.578 14.005 1.00 61.84 404 SER A CA 1
ATOM 3171 C C . SER A 1 404 ? 45.869 20.347 15.515 1.00 61.84 404 SER A C 1
ATOM 3173 O O . SER A 1 404 ? 46.384 21.183 16.251 1.00 61.84 404 SER A O 1
ATOM 3175 N N . VAL A 1 405 ? 45.317 19.218 15.972 1.00 65.12 405 VAL A N 1
ATOM 3176 C CA . VAL A 1 405 ? 45.648 18.630 17.283 1.00 65.12 405 VAL A CA 1
ATOM 3177 C C . VAL A 1 405 ? 45.586 17.099 17.181 1.00 65.12 405 VAL A C 1
ATOM 3179 O O . VAL A 1 405 ? 44.514 16.549 16.946 1.00 65.12 405 VAL A O 1
ATOM 3182 N N . GLU A 1 406 ? 46.781 16.515 17.336 1.00 57.16 406 GLU A N 1
ATOM 3183 C CA . GLU A 1 406 ? 47.194 15.177 17.828 1.00 57.16 406 GLU A CA 1
ATOM 3184 C C . GLU A 1 406 ? 46.542 13.883 17.319 1.00 57.16 406 GLU A C 1
ATOM 3186 O O . GLU A 1 406 ? 45.353 13.611 17.597 1.00 57.16 406 GLU A O 1
#

Foldseek 3Di:
DPPPVVVVVVVVVVVVCVVVVVVVVVVVVVVVVCLVPDPVVVVVVVVVVVVVVPPDDDPDPDDDDDDDDDDDDDDDDDDDDDDDDDDDDDDDDDDDDDDDDDDDDDDDDDDDDDDDDDDDDDPDDDPPPPPPPPPPPPPDDDDDDDDDDDDDDDDDDDDDPVVVVVVVVVVVVVVVVVVVVVVVVVVVVVVVVVVVVVVVVVVVVVVLVVVVVVVVPPPDPDPPPDPVNSPDDDAAQDADP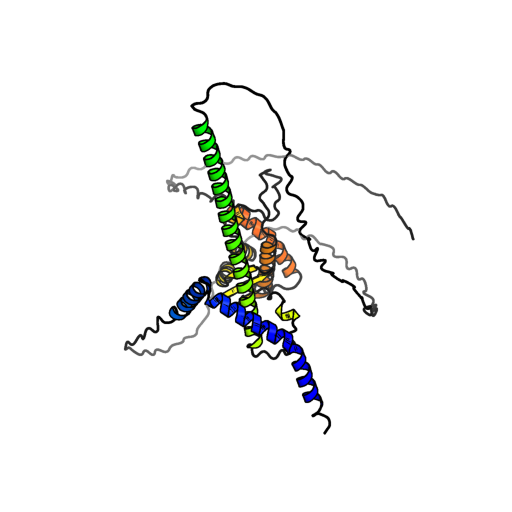PQCWGQLDLRDIFRVVQLVVLLVPDPDLLSSLLSLCCRQQNLVSLLQEAQDQDADPVPSDDGGHHDDPSSLVSSLSNSLVCCCPVVVDDDPVSVVSSVCSNVSSNVSSVVSNPPPPPPPPPPPPPPPDDDDDDDDDDDDDDDDDDDDDDDDDDDDDDDDDDDDDD

Mean predicted aligned error: 20.53 Å

Radius of gyration: 40.85 Å; Cα contacts (8 Å, |Δi|>4): 167; chains: 1; bounding box: 89×105×128 Å

Secondary structure (DSSP, 8-state):
--SSHHHHHHHHHTTTTHHHHHHHHHHHHHHHHHHHHSHHHHHHHHHHHHHHGGG-------------------------------------------------------------------------------------------------------SSHHHHHHHHHHHHHHHHHHHHHHHHHHHHHHHHHHHHHHHHHHHHHHHHHHHHHHHHHS----TT--HHHHSSPPPTT-EETTTTEEEEETTEEEEHHHHHHHHHT-SSHHHHHHHHHHHHH-HHHHHH-BSS-PPPTTT-PPPPPBPPHHHHHHHHHHHHHHHHHTS---THHHHHHHHTHHHHHHHHHHHHHSPP---------PPP--------------------------------------

InterPro domains:
  IPR040391 BEN domain-containing protein 5 [PTHR14628] (241-354)

pLDDT: mean 71.59, std 22.88, range [32.62, 98.69]

Sequence (406 aa):
MKSLNARSRFIETLRGDLPLRRILLRTKIEVKKVLKNSTLGEKFKKQLKLLDEGSSDGNLDVDGTESSKASKTDAEPSRTSSNLKRSLSGKGKSSKKSKKRKVSDDNNKSEMNQAVVTPATVTSNADHHISITESEAQLALIPSSPLDKNNSQVKTDRSTSKKEKKSRKTKEKESFLNKISDDVDWLKEHHTGLESFIIENLTANLENWNQVKHVQQAPSNNPNLTIEDINRPPAVGYVRVDTNMIHLGQNVWLPKQSYDDAVYNAATNSMFVKNIAMAVFGSQYLKEHSVKGKSCNKTKSKPRPAIDLTKALAVRDIFEYYLKTNKQLIGSNLLSERDTYEDHIRAKISDLLRPPKTSKPKVPKVPPKTMESSSSSYESSVGSDDEKNTEEEMQKEDAAEESSVE